Protein AF-0000000070938896 (afdb_homodimer)

Secondary structure (DSSP, 8-state):
-B-TT--HHHHHHHHHHHHTT------SSPSS---TT-GGGTSPPBPPPGGGTTSHHHHHHHHHHHHHHHHTTBSEEEGGGGT--BSEEEEEE-HHHHHHS-HHHHHHHT---EEEEEEEEEEEEEEEEEEEEEEEEETTEEEEEEEEEEEEEEEEEEE-TTS-EEEEEEESHHHHHHHHHHHHHTT--GGGTS-GGG-EETTHHHHTT--------/-B-TT--HHHHHHHHHHHHTT------SSPSS---TT-GGGTSPPBPPPGGGTTSHHHHHHHHHHHHHHHHTTBSEEEGGGGT--BSEEEEEE-HHHHHHS-HHHHHHTT---EEEEEEEEEEEEEEEEEEEEEEEEETTEEEEEEEEEEEEEEEEEEE-TTS-EEEEEEESHHHHHHHHHHHHHTT--GGGTS-GGG-EETTHHHHTT--------

Nearest PDB structures (foldseek):
  3g5k-assembly1_A  TM=9.882E-01  e=1.006E-25  Homo sapiens
  4je7-assembly1_A  TM=9.834E-01  e=6.218E-24  Arabidopsis thaliana
  1zxz-assembly1_B  TM=9.820E-01  e=1.041E-23  Arabidopsis thaliana
  6iky-assembly1_A  TM=9.551E-01  e=2.233E-16  Xanthomonas oryzae pv. oryzae KACC 10331
  6il2-assembly1_A  TM=9.486E-01  e=4.253E-16  Xanthomonas oryzae pv. oryzae KACC 10331

pLDDT: mean 86.43, std 19.58, range [21.12, 98.94]

Structure (mmCIF, N/CA/C/O backbone):
data_AF-0000000070938896-model_v1
#
loop_
_entity.id
_entity.type
_entity.pdbx_description
1 polymer 'Peptide deformylase'
#
loop_
_atom_site.group_PDB
_atom_site.id
_atom_site.type_symbol
_atom_site.label_atom_id
_atom_site.label_alt_id
_atom_site.label_comp_id
_atom_site.label_asym_id
_atom_site.label_entity_id
_atom_site.label_seq_id
_atom_site.pdbx_PDB_ins_code
_atom_site.Cartn_x
_atom_site.Cartn_y
_atom_site.Cartn_z
_atom_site.occupancy
_atom_site.B_iso_or_equiv
_atom_site.auth_seq_id
_atom_site.auth_comp_id
_atom_site.auth_asym_id
_atom_site.auth_atom_id
_atom_site.pdbx_PDB_model_num
ATOM 1 N N . MET A 1 1 ? 5.031 -12.148 -8.203 1 71.38 1 MET A N 1
ATOM 2 C CA . MET A 1 1 ? 6.168 -11.336 -7.773 1 71.38 1 MET A CA 1
ATOM 3 C C . MET A 1 1 ? 6.836 -10.664 -8.969 1 71.38 1 MET A C 1
ATOM 5 O O . MET A 1 1 ? 6.941 -11.258 -10.047 1 71.38 1 MET A O 1
ATOM 9 N N . ALA A 1 2 ? 6.949 -9.398 -9.039 1 54.38 2 ALA A N 1
ATOM 10 C CA . ALA A 1 2 ? 7.574 -8.664 -10.133 1 54.38 2 ALA A CA 1
ATOM 11 C C . ALA A 1 2 ? 8.93 -8.102 -9.719 1 54.38 2 ALA A C 1
ATOM 13 O O . ALA A 1 2 ? 9.141 -7.789 -8.547 1 54.38 2 ALA A O 1
ATOM 14 N N . LEU A 1 3 ? 9.906 -8.344 -10.727 1 52.53 3 LEU A N 1
ATOM 15 C CA . LEU A 1 3 ? 11.156 -7.625 -10.508 1 52.53 3 LEU A CA 1
ATOM 16 C C . LEU A 1 3 ? 10.93 -6.121 -10.508 1 52.53 3 LEU A C 1
ATOM 18 O O . LEU A 1 3 ? 10.016 -5.629 -11.18 1 52.53 3 LEU A O 1
ATOM 22 N N . LYS A 1 4 ? 11.336 -5.441 -9.625 1 47.62 4 LYS A N 1
ATOM 23 C CA . LYS A 1 4 ? 11.125 -4.012 -9.43 1 47.62 4 LYS A CA 1
ATOM 24 C C . LYS A 1 4 ? 10.906 -3.299 -10.766 1 47.62 4 LYS A C 1
ATOM 26 O O . LYS A 1 4 ? 10.078 -2.389 -10.859 1 47.62 4 LYS A O 1
ATOM 31 N N . GLU A 1 5 ? 11.68 -3.58 -11.773 1 42.41 5 GLU A N 1
ATOM 32 C CA . GLU A 1 5 ? 11.836 -2.646 -12.883 1 42.41 5 GLU A CA 1
ATOM 33 C C . GLU A 1 5 ? 10.766 -2.877 -13.953 1 42.41 5 GLU A C 1
ATOM 35 O O . GLU A 1 5 ? 10.844 -2.322 -15.047 1 42.41 5 GLU A O 1
ATOM 40 N N . SER A 1 6 ? 9.906 -3.729 -13.789 1 39.09 6 SER A N 1
ATOM 41 C CA . SER A 1 6 ? 9.086 -3.828 -14.992 1 39.09 6 SER A CA 1
ATOM 42 C C . SER A 1 6 ? 8.297 -2.547 -15.227 1 39.09 6 SER A C 1
ATOM 44 O O . SER A 1 6 ? 7.293 -2.297 -14.547 1 39.09 6 SER A O 1
ATOM 46 N N . VAL A 1 7 ? 8.859 -1.56 -15.57 1 37.19 7 VAL A N 1
ATOM 47 C CA . VAL A 1 7 ? 8.703 -0.139 -15.859 1 37.19 7 VAL A CA 1
ATOM 48 C C . VAL A 1 7 ? 7.656 0.046 -16.953 1 37.19 7 VAL A C 1
ATOM 50 O O . VAL A 1 7 ? 7.516 1.139 -17.516 1 37.19 7 VAL A O 1
ATOM 53 N N . SER A 1 8 ? 7 -0.992 -17.422 1 39.22 8 SER A N 1
ATOM 54 C CA . SER A 1 8 ? 6.473 -0.551 -18.703 1 39.22 8 SER A CA 1
ATOM 55 C C . SER A 1 8 ? 5.543 0.645 -18.547 1 39.22 8 SER A C 1
ATOM 57 O O . SER A 1 8 ? 5.719 1.67 -19.203 1 39.22 8 SER A O 1
ATOM 59 N N . ILE A 1 9 ? 4.5 0.395 -17.906 1 42.78 9 ILE A N 1
ATOM 60 C CA . ILE A 1 9 ? 3.559 1.51 -17.938 1 42.78 9 ILE A CA 1
ATOM 61 C C . ILE A 1 9 ? 4.148 2.697 -17.172 1 42.78 9 ILE A C 1
ATOM 63 O O . ILE A 1 9 ? 4.051 3.84 -17.625 1 42.78 9 ILE A O 1
ATOM 67 N N . TYR A 1 10 ? 4.871 2.391 -16.172 1 44.09 10 TYR A N 1
ATOM 68 C CA . TYR A 1 10 ? 5.5 3.486 -15.445 1 44.09 10 TYR A CA 1
ATOM 69 C C . TYR A 1 10 ? 6.75 3.971 -16.172 1 44.09 10 TYR A C 1
ATOM 71 O O . TYR A 1 10 ? 7.125 5.141 -16.062 1 44.09 10 TYR A O 1
ATOM 79 N N . SER A 1 11 ? 7.203 2.994 -16.906 1 45.84 11 SER A N 1
ATOM 80 C CA . SER A 1 11 ? 8.383 3.375 -17.672 1 45.84 11 SER A CA 1
ATOM 81 C C . SER A 1 11 ? 8.07 4.512 -18.641 1 45.84 11 SER A C 1
ATOM 83 O O . SER A 1 11 ? 8.852 5.453 -18.781 1 45.84 11 SER A O 1
ATOM 85 N N . ARG A 1 12 ? 6.945 4.23 -19.328 1 44.25 12 ARG A N 1
ATOM 86 C CA . ARG A 1 12 ? 6.625 5.324 -20.25 1 44.25 12 ARG A CA 1
ATOM 87 C C . ARG A 1 12 ? 6.336 6.609 -19.484 1 44.25 12 ARG A C 1
ATOM 89 O O . ARG A 1 12 ? 6.762 7.691 -19.891 1 44.25 12 ARG A O 1
ATOM 96 N N . LEU A 1 13 ? 5.625 6.422 -18.469 1 46.16 13 LEU A N 1
ATOM 97 C CA . LEU A 1 13 ? 5.355 7.602 -17.656 1 46.16 13 LEU A CA 1
ATOM 98 C C . LEU A 1 13 ? 6.641 8.133 -17.031 1 46.16 13 LEU A C 1
ATOM 100 O O . LEU A 1 13 ? 6.875 9.344 -17.016 1 46.16 13 LEU A O 1
ATOM 104 N N . ILE A 1 14 ? 7.422 7.168 -16.641 1 50.81 14 ILE A N 1
ATOM 105 C CA . ILE A 1 14 ? 8.711 7.574 -16.094 1 50.81 14 ILE A CA 1
ATOM 106 C C . ILE A 1 14 ? 9.578 8.172 -17.203 1 50.81 14 ILE A C 1
ATOM 108 O O . ILE A 1 14 ? 10.234 9.195 -16.984 1 50.81 14 ILE A O 1
ATOM 112 N N . THR A 1 15 ? 9.578 7.422 -18.297 1 49.09 15 THR A N 1
ATOM 113 C CA . THR A 1 15 ? 10.328 7.992 -19.422 1 49.09 15 THR A CA 1
ATOM 114 C C . THR A 1 15 ? 9.797 9.375 -19.781 1 49.09 15 THR A C 1
ATOM 116 O O . THR A 1 15 ? 10.578 10.297 -20.047 1 49.09 15 THR A O 1
ATOM 119 N N . LYS A 1 16 ? 8.492 9.367 -19.797 1 46.91 16 LYS A N 1
ATOM 120 C CA . LYS A 1 16 ? 7.914 10.68 -20.078 1 46.91 16 LYS A CA 1
ATOM 121 C C . LYS A 1 16 ? 8.281 11.688 -18.984 1 46.91 16 LYS A C 1
ATOM 123 O O . LYS A 1 16 ? 8.594 12.844 -19.281 1 46.91 16 LYS A O 1
ATOM 128 N N . ILE A 1 17 ? 8.227 11.156 -17.859 1 48.34 17 ILE A N 1
ATOM 129 C CA . ILE A 1 17 ? 8.594 12.047 -16.75 1 48.34 17 ILE A CA 1
ATOM 130 C C . ILE A 1 17 ? 10.078 12.375 -16.828 1 48.34 17 ILE A C 1
ATOM 132 O O . ILE A 1 17 ? 10.469 13.531 -16.641 1 48.34 17 ILE A O 1
ATOM 136 N N . LYS A 1 18 ? 10.844 11.32 -17.078 1 50.78 18 LYS A N 1
ATOM 137 C CA . LYS A 1 18 ? 12.273 11.57 -17.234 1 50.78 18 LYS A CA 1
ATOM 138 C C . LYS A 1 18 ? 12.539 12.531 -18.391 1 50.78 18 LYS A C 1
ATOM 140 O O . LYS A 1 18 ? 13.461 13.344 -18.344 1 50.78 18 LYS A O 1
ATOM 145 N N . SER A 1 19 ? 11.844 12.188 -19.422 1 46.44 19 SER A N 1
ATOM 146 C CA . SER A 1 19 ? 12.055 13.039 -20.594 1 46.44 19 SER A CA 1
ATOM 147 C C . SER A 1 19 ? 11.672 14.484 -20.297 1 46.44 19 SER A C 1
ATOM 149 O O . SER A 1 19 ? 12.055 15.398 -21.031 1 46.44 19 SER A O 1
ATOM 151 N N . PHE A 1 20 ? 10.656 14.445 -19.469 1 43.16 20 PHE A N 1
ATOM 152 C CA . PHE A 1 20 ? 10.352 15.859 -19.25 1 43.16 20 PHE A CA 1
ATOM 153 C C . PHE A 1 20 ? 11.516 16.547 -18.547 1 43.16 20 PHE A C 1
ATOM 155 O O . PHE A 1 20 ? 11.477 17.766 -18.312 1 43.16 20 PHE A O 1
ATOM 162 N N . GLY A 1 21 ? 12.727 16.062 -18.828 1 42.47 21 GLY A N 1
ATOM 163 C CA . GLY A 1 21 ? 13.93 16.812 -18.469 1 42.47 21 GLY A CA 1
ATOM 164 C C . GLY A 1 21 ? 13.867 17.406 -17.078 1 42.47 21 GLY A C 1
ATOM 165 O O . GLY A 1 21 ? 14.445 18.469 -16.828 1 42.47 21 GLY A O 1
ATOM 166 N N . ALA A 1 22 ? 12.945 17.094 -16.281 1 44.81 22 ALA A N 1
ATOM 167 C CA . ALA A 1 22 ? 12.883 17.969 -15.117 1 44.81 22 ALA A CA 1
ATOM 168 C C . ALA A 1 22 ? 14.195 17.938 -14.336 1 44.81 22 ALA A C 1
ATOM 170 O O . ALA A 1 22 ? 14.516 16.938 -13.695 1 44.81 22 ALA A O 1
ATOM 171 N N . THR A 1 23 ? 15.234 18.344 -14.781 1 48.41 23 THR A N 1
ATOM 172 C CA . THR A 1 23 ? 16.5 18.75 -14.18 1 48.41 23 THR A CA 1
ATOM 173 C C . THR A 1 23 ? 16.266 19.406 -12.82 1 48.41 23 THR A C 1
ATOM 175 O O . THR A 1 23 ? 17.203 19.906 -12.195 1 48.41 23 THR A O 1
ATOM 178 N N . SER A 1 24 ? 15.062 19.719 -12.352 1 57.12 24 SER A N 1
ATOM 179 C CA . SER A 1 24 ? 15.039 20.594 -11.188 1 57.12 24 SER A CA 1
ATOM 180 C C . SER A 1 24 ? 15.031 19.797 -9.891 1 57.12 24 SER A C 1
ATOM 182 O O . SER A 1 24 ? 14.531 18.672 -9.852 1 57.12 24 SER A O 1
ATOM 184 N N . ASN A 1 25 ? 16.094 19.781 -9.148 1 67.88 25 ASN A N 1
ATOM 185 C CA . ASN A 1 25 ? 16.203 19.359 -7.754 1 67.88 25 ASN A CA 1
ATOM 186 C C . ASN A 1 25 ? 15.336 20.234 -6.844 1 67.88 25 ASN A C 1
ATOM 188 O O . ASN A 1 25 ? 15.828 21.203 -6.258 1 67.88 25 ASN A O 1
ATOM 192 N N . PRO A 1 26 ? 13.992 19.859 -6.84 1 78.81 26 PRO A N 1
ATOM 193 C CA . PRO A 1 26 ? 13.164 20.734 -6.012 1 78.81 26 PRO A CA 1
ATOM 194 C C . PRO A 1 26 ? 13.625 20.781 -4.555 1 78.81 26 PRO A C 1
ATOM 196 O O . PRO A 1 26 ? 14.195 19.812 -4.051 1 78.81 26 PRO A O 1
ATOM 199 N N . VAL A 1 27 ? 13.469 22 -4.059 1 88.69 27 VAL A N 1
ATOM 200 C CA . VAL A 1 27 ? 13.766 22.219 -2.645 1 88.69 27 VAL A CA 1
ATOM 201 C C . VAL A 1 27 ? 12.469 22.422 -1.87 1 88.69 27 VAL A C 1
ATOM 203 O O . VAL A 1 27 ? 11.57 23.141 -2.326 1 88.69 27 VAL A O 1
ATOM 206 N N . PRO A 1 28 ? 12.336 21.797 -0.75 1 93.44 28 PRO A N 1
ATOM 207 C CA . PRO A 1 28 ? 11.125 22 0.05 1 93.44 28 PRO A CA 1
ATOM 208 C C . PRO A 1 28 ? 10.969 23.438 0.531 1 93.44 28 PRO A C 1
ATOM 210 O O . PRO A 1 28 ? 11.961 24.172 0.64 1 93.44 28 PRO A O 1
ATOM 213 N N . PRO A 1 29 ? 9.766 23.922 0.835 1 97 29 PRO A N 1
ATOM 214 C CA . PRO A 1 29 ? 8.516 23.156 0.788 1 97 29 PRO A CA 1
ATOM 215 C C . PRO A 1 29 ? 8.055 22.875 -0.639 1 97 29 PRO A C 1
ATOM 217 O O . PRO A 1 29 ? 8.023 23.781 -1.474 1 97 29 PRO A O 1
ATOM 220 N N . TYR A 1 30 ? 7.676 21.656 -0.837 1 94.62 30 TYR A N 1
ATOM 221 C CA . TYR A 1 30 ? 7.215 21.234 -2.158 1 94.62 30 TYR A CA 1
ATOM 222 C C . TYR A 1 30 ? 5.77 21.656 -2.389 1 94.62 30 TYR A C 1
ATOM 224 O O . TYR A 1 30 ? 4.965 21.672 -1.452 1 94.62 30 TYR A O 1
ATOM 232 N N . GLU A 1 31 ? 5.422 21.875 -3.641 1 93.19 31 GLU A N 1
ATOM 233 C CA . GLU A 1 31 ? 4.039 22.172 -4.004 1 93.19 31 GLU A CA 1
ATOM 234 C C . GLU A 1 31 ? 3.277 20.906 -4.363 1 93.19 31 GLU A C 1
ATOM 236 O O . GLU A 1 31 ? 2.268 20.953 -5.066 1 93.19 31 GLU A O 1
ATOM 241 N N . PHE A 1 32 ? 3.867 19.781 -4.016 1 89.88 32 PHE A N 1
ATOM 242 C CA . PHE A 1 32 ? 3.273 18.469 -4.188 1 89.88 32 PHE A CA 1
ATOM 243 C C . PHE A 1 32 ? 3.447 17.625 -2.928 1 89.88 32 PHE A C 1
ATOM 245 O O . PHE A 1 32 ? 4.207 18 -2.029 1 89.88 32 PHE A O 1
ATOM 252 N N . MET A 1 33 ? 2.734 16.516 -2.873 1 93.38 33 MET A N 1
ATOM 253 C CA . MET A 1 33 ? 2.826 15.602 -1.731 1 93.38 33 MET A CA 1
ATOM 254 C C . MET A 1 33 ? 3.941 14.578 -1.937 1 93.38 33 MET A C 1
ATOM 256 O O . MET A 1 33 ? 3.996 13.914 -2.973 1 93.38 33 MET A O 1
ATOM 260 N N . CYS A 1 34 ? 4.824 14.531 -0.958 1 95.19 34 CYS A N 1
ATOM 261 C CA . CYS A 1 34 ? 5.777 13.43 -0.967 1 95.19 34 CYS A CA 1
ATOM 262 C C . CYS A 1 34 ? 5.059 12.086 -0.929 1 95.19 34 CYS A C 1
ATOM 264 O O . CYS A 1 34 ? 4 11.961 -0.311 1 95.19 34 CYS A O 1
ATOM 266 N N . GLN A 1 35 ? 5.641 11.141 -1.584 1 94.75 35 GLN A N 1
ATOM 267 C CA . GLN A 1 35 ? 5.07 9.797 -1.611 1 94.75 35 GLN A CA 1
ATOM 268 C C . GLN A 1 35 ? 5.855 8.844 -0.712 1 94.75 35 GLN A C 1
ATOM 270 O O . GLN A 1 35 ? 7.051 9.039 -0.489 1 94.75 35 GLN A O 1
ATOM 275 N N . VAL A 1 36 ? 5.141 7.832 -0.188 1 97.56 36 VAL A N 1
ATOM 276 C CA . VAL A 1 36 ? 5.766 6.848 0.688 1 97.56 36 VAL A CA 1
ATOM 277 C C . VAL A 1 36 ? 7.027 6.293 0.028 1 97.56 36 VAL A C 1
ATOM 279 O O . VAL A 1 36 ? 7.027 6 -1.171 1 97.56 36 VAL A O 1
ATOM 282 N N . GLY A 1 37 ? 8.031 6.109 0.738 1 97.06 37 GLY A N 1
ATOM 283 C CA . GLY A 1 37 ? 9.383 5.863 0.248 1 97.06 37 GLY A CA 1
ATOM 284 C C . GLY A 1 37 ? 10.336 7.012 0.507 1 97.06 37 GLY A C 1
ATOM 285 O O . GLY A 1 37 ? 11.531 6.801 0.729 1 97.06 37 GLY A O 1
ATOM 286 N N . ASP A 1 38 ? 9.789 8.258 0.382 1 95.88 38 ASP A N 1
ATOM 287 C CA . ASP A 1 38 ? 10.578 9.422 0.77 1 95.88 38 ASP A CA 1
ATOM 288 C C . ASP A 1 38 ? 10.945 9.367 2.252 1 95.88 38 ASP A C 1
ATOM 290 O O . ASP A 1 38 ? 10.062 9.289 3.111 1 95.88 38 ASP A O 1
ATOM 294 N N . PRO A 1 39 ? 12.195 9.438 2.572 1 97.19 39 PRO A N 1
ATOM 295 C CA . PRO A 1 39 ? 12.625 9.281 3.965 1 97.19 39 PRO A CA 1
ATOM 296 C C . PRO A 1 39 ? 12.008 10.328 4.891 1 97.19 39 PRO A C 1
ATOM 298 O O . PRO A 1 39 ? 11.844 10.078 6.09 1 97.19 39 PRO A O 1
ATOM 301 N N . VAL A 1 40 ? 11.609 11.461 4.332 1 97.81 40 VAL A N 1
ATOM 302 C CA . VAL A 1 40 ? 11.055 12.547 5.141 1 97.81 40 VAL A CA 1
ATOM 303 C C . VAL A 1 40 ? 9.758 12.086 5.801 1 97.81 40 VAL A C 1
ATOM 305 O O . VAL A 1 40 ? 9.359 12.617 6.84 1 97.81 40 VAL A O 1
ATOM 308 N N . LEU A 1 41 ? 9.094 11.086 5.234 1 98.38 41 LEU A N 1
ATOM 309 C CA . LEU A 1 41 ? 7.816 10.602 5.746 1 98.38 41 LEU A CA 1
ATOM 310 C C . LEU A 1 41 ? 8.031 9.586 6.863 1 98.38 41 LEU A C 1
ATOM 312 O O . LEU A 1 41 ? 7.07 9.141 7.5 1 98.38 41 LEU A O 1
ATOM 316 N N . ARG A 1 42 ? 9.273 9.234 7.168 1 98.62 42 ARG A N 1
ATOM 317 C CA . ARG A 1 42 ? 9.531 8.18 8.148 1 98.62 42 ARG A CA 1
ATOM 318 C C . ARG A 1 42 ? 10.344 8.719 9.32 1 98.62 42 ARG A C 1
ATOM 320 O O . ARG A 1 42 ? 10.656 7.973 10.258 1 98.62 42 ARG A O 1
ATOM 327 N N . VAL A 1 43 ? 10.656 9.953 9.32 1 97.88 43 VAL A N 1
ATOM 328 C CA . VAL A 1 43 ? 11.422 10.547 10.414 1 97.88 43 VAL A CA 1
ATOM 329 C C . VAL A 1 43 ? 10.492 11.336 11.328 1 97.88 43 VAL A C 1
ATOM 331 O O . VAL A 1 43 ? 9.547 11.984 10.859 1 97.88 43 VAL A O 1
ATOM 334 N N . ARG A 1 44 ? 10.789 11.266 12.609 1 98.62 44 ARG A N 1
ATOM 335 C CA . ARG A 1 44 ? 10.07 12.148 13.531 1 98.62 44 ARG A CA 1
ATOM 336 C C . ARG A 1 44 ? 10.383 13.609 13.234 1 98.62 44 ARG A C 1
ATOM 338 O O . ARG A 1 44 ? 11.547 14.016 13.203 1 98.62 44 ARG A O 1
ATOM 345 N N . ALA A 1 45 ? 9.391 14.391 12.992 1 98.81 45 ALA A N 1
ATOM 346 C CA . ALA A 1 45 ? 9.562 15.805 12.672 1 98.81 45 ALA A CA 1
ATOM 347 C C . ALA A 1 45 ? 10.117 16.578 13.859 1 98.81 45 ALA A C 1
ATOM 349 O O . ALA A 1 45 ? 9.852 16.234 15.016 1 98.81 45 ALA A O 1
ATOM 350 N N . GLU A 1 46 ? 10.812 17.562 13.609 1 98.75 46 GLU A N 1
ATOM 351 C CA . GLU A 1 46 ? 11.477 18.375 14.633 1 98.75 46 GLU A CA 1
ATOM 352 C C . GLU A 1 46 ? 10.57 19.5 15.109 1 98.75 46 GLU A C 1
ATOM 354 O O . GLU A 1 46 ? 9.883 20.141 14.312 1 98.75 46 GLU A O 1
ATOM 359 N N . PRO A 1 47 ? 10.688 19.797 16.406 1 98.81 47 PRO A N 1
ATOM 360 C CA . PRO A 1 47 ? 9.922 20.938 16.891 1 98.81 47 PRO A CA 1
ATOM 361 C C . PRO A 1 47 ? 10.375 22.25 16.25 1 98.81 47 PRO A C 1
ATOM 363 O O . PRO A 1 47 ? 11.547 22.406 15.914 1 98.81 47 PRO A O 1
ATOM 366 N N . VAL A 1 48 ? 9.414 23.109 16.109 1 98.88 48 VAL A N 1
ATOM 367 C CA . VAL A 1 48 ? 9.703 24.469 15.633 1 98.88 48 VAL A CA 1
ATOM 368 C C . VAL A 1 48 ? 10.039 25.359 16.812 1 98.88 48 VAL A C 1
ATOM 370 O O . VAL A 1 48 ? 9.367 25.312 17.844 1 98.88 48 VAL A O 1
ATOM 373 N N . ASP A 1 49 ? 11.078 26.125 16.719 1 98.44 49 ASP A N 1
ATOM 374 C CA . ASP A 1 49 ? 11.352 27.172 17.703 1 98.44 49 ASP A CA 1
ATOM 375 C C . ASP A 1 49 ? 10.211 28.188 17.766 1 98.44 49 ASP A C 1
ATOM 377 O O . ASP A 1 49 ? 9.93 28.859 16.766 1 98.44 49 ASP A O 1
ATOM 381 N N . PRO A 1 50 ? 9.609 28.328 18.875 1 97.88 50 PRO A N 1
ATOM 382 C CA . PRO A 1 50 ? 8.461 29.234 18.969 1 97.88 50 PRO A CA 1
ATOM 383 C C . PRO A 1 50 ? 8.789 30.656 18.5 1 97.88 50 PRO A C 1
ATOM 385 O O . PRO A 1 50 ? 7.922 31.344 17.969 1 97.88 50 PRO A O 1
ATOM 388 N N . GLN A 1 51 ? 10.023 31.094 18.641 1 97.31 51 GLN A N 1
ATOM 389 C CA . GLN A 1 51 ? 10.43 32.438 18.25 1 97.31 51 GLN A CA 1
ATOM 390 C C . GLN A 1 51 ? 10.469 32.594 16.734 1 97.31 51 GLN A C 1
ATOM 392 O O . GLN A 1 51 ? 10.484 33.719 16.219 1 97.31 51 GLN A O 1
ATOM 397 N N . LYS A 1 52 ? 10.398 31.438 16.047 1 97.88 52 LYS A N 1
ATOM 398 C CA . LYS A 1 52 ? 10.547 31.469 14.594 1 97.88 52 LYS A CA 1
ATOM 399 C C . LYS A 1 52 ? 9.211 31.234 13.898 1 97.88 52 LYS A C 1
ATOM 401 O O . LYS A 1 52 ? 9.125 31.266 12.672 1 97.88 52 LYS A O 1
ATOM 406 N N . ILE A 1 53 ? 8.211 31.109 14.578 1 98.06 53 ILE A N 1
ATOM 407 C CA . ILE A 1 53 ? 6.918 30.719 14.031 1 98.06 53 ILE A CA 1
ATOM 408 C C . ILE A 1 53 ? 6.422 31.781 13.055 1 98.06 53 ILE A C 1
ATOM 410 O O . ILE A 1 53 ? 5.84 31.453 12.016 1 98.06 53 ILE A O 1
ATOM 414 N N . THR A 1 54 ? 6.723 33.094 13.359 1 97.25 54 THR A N 1
ATOM 415 C CA . THR A 1 54 ? 6.23 34.156 12.508 1 97.25 54 THR A CA 1
ATOM 416 C C . THR A 1 54 ? 7.285 34.562 11.484 1 97.25 54 THR A C 1
ATOM 418 O O . THR A 1 54 ? 7.137 35.594 10.805 1 97.25 54 THR A O 1
ATOM 421 N N . SER A 1 55 ? 8.383 33.812 11.438 1 97.88 55 SER A N 1
ATOM 422 C CA . SER A 1 55 ? 9.414 34.094 10.445 1 97.88 55 SER A CA 1
ATOM 423 C C . SER A 1 55 ? 8.898 33.844 9.031 1 97.88 55 SER A C 1
ATOM 425 O O . SER A 1 55 ? 7.949 33.062 8.836 1 97.88 55 SER A O 1
ATOM 427 N N . PRO A 1 56 ? 9.508 34.438 8.016 1 98 56 PRO A N 1
ATOM 428 C CA . PRO A 1 56 ? 9.133 34.219 6.625 1 98 56 PRO A CA 1
ATOM 429 C C . PRO A 1 56 ? 9.25 32.75 6.223 1 98 56 PRO A C 1
ATOM 431 O O . PRO A 1 56 ? 8.438 32.25 5.43 1 98 56 PRO A O 1
ATOM 434 N N . GLU A 1 57 ? 10.18 32.062 6.738 1 97.62 57 GLU A N 1
ATOM 435 C CA . GLU A 1 57 ? 10.414 30.672 6.406 1 97.62 57 GLU A CA 1
ATOM 436 C C . GLU A 1 57 ? 9.242 29.797 6.848 1 97.62 57 GLU A C 1
ATOM 438 O O . GLU A 1 57 ? 8.719 29.016 6.059 1 97.62 57 GLU A O 1
ATOM 443 N N . ILE A 1 58 ? 8.867 29.922 8.055 1 98.5 58 ILE A N 1
ATOM 444 C CA . ILE A 1 58 ? 7.781 29.109 8.586 1 98.5 58 ILE A CA 1
ATOM 445 C C . ILE A 1 58 ? 6.461 29.516 7.938 1 98.5 58 ILE A C 1
ATOM 447 O O . ILE A 1 58 ? 5.629 28.672 7.621 1 98.5 58 ILE A O 1
ATOM 451 N N . ARG A 1 59 ? 6.266 30.812 7.707 1 98.25 59 ARG A N 1
ATOM 452 C CA . ARG A 1 59 ? 5.066 31.297 7.035 1 98.25 59 ARG A CA 1
ATOM 453 C C . ARG A 1 59 ? 4.949 30.719 5.633 1 98.25 59 ARG A C 1
ATOM 455 O O . ARG A 1 59 ? 3.852 30.375 5.18 1 98.25 59 ARG A O 1
ATOM 462 N N . LYS A 1 60 ? 6.078 30.578 5.016 1 98.5 60 LYS A N 1
ATOM 463 C CA . LYS A 1 60 ? 6.094 29.969 3.688 1 98.5 60 LYS A CA 1
ATOM 464 C C . LYS A 1 60 ? 5.68 28.5 3.748 1 98.5 60 LYS A C 1
ATOM 466 O O . LYS A 1 60 ? 4.922 28.031 2.9 1 98.5 60 LYS A O 1
ATOM 471 N N . VAL A 1 61 ? 6.176 27.797 4.695 1 98.69 61 VAL A N 1
ATOM 472 C CA . VAL A 1 61 ? 5.82 26.391 4.887 1 98.69 61 VAL A CA 1
ATOM 473 C C . VAL A 1 61 ? 4.312 26.266 5.094 1 98.69 61 VAL A C 1
ATOM 475 O O . VAL A 1 61 ? 3.648 25.484 4.41 1 98.69 61 VAL A O 1
ATOM 478 N N . ILE A 1 62 ? 3.775 27.062 5.969 1 98.75 62 ILE A N 1
ATOM 479 C CA . ILE A 1 62 ? 2.359 27.016 6.312 1 98.75 62 ILE A CA 1
ATOM 480 C C . ILE A 1 62 ? 1.517 27.359 5.086 1 98.75 62 ILE A C 1
ATOM 482 O O . ILE A 1 62 ? 0.523 26.688 4.801 1 98.75 62 ILE A O 1
ATOM 486 N N . HIS A 1 63 ? 1.952 28.375 4.414 1 98.56 63 HIS A N 1
ATOM 487 C CA . HIS A 1 63 ? 1.247 28.812 3.211 1 98.56 63 HIS A CA 1
ATOM 488 C C . HIS A 1 63 ? 1.229 27.703 2.164 1 98.56 63 HIS A C 1
ATOM 490 O O . HIS A 1 63 ? 0.177 27.391 1.596 1 98.56 63 HIS A O 1
ATOM 496 N N . THR A 1 64 ? 2.33 27.094 1.902 1 98.19 64 THR A N 1
ATOM 497 C CA . THR A 1 64 ? 2.445 26.016 0.92 1 98.19 64 THR A CA 1
ATOM 498 C C . THR A 1 64 ? 1.607 24.812 1.335 1 98.19 64 THR A C 1
ATOM 500 O O . THR A 1 64 ? 0.928 24.203 0.504 1 98.19 64 THR A O 1
ATOM 503 N N . MET A 1 65 ? 1.613 24.5 2.605 1 98.44 65 MET A N 1
ATOM 504 C CA . MET A 1 65 ? 0.789 23.422 3.127 1 98.44 65 MET A CA 1
ATOM 505 C C . MET A 1 65 ? -0.686 23.656 2.822 1 98.44 65 MET A C 1
ATOM 507 O O . MET A 1 65 ? -1.385 22.75 2.361 1 98.44 65 MET A O 1
ATOM 511 N N . ARG A 1 66 ? -1.075 24.844 3.117 1 97.69 66 ARG A N 1
ATOM 512 C CA . ARG A 1 66 ? -2.471 25.203 2.877 1 97.69 66 ARG A CA 1
ATOM 513 C C . ARG A 1 66 ? -2.836 25.016 1.408 1 97.69 66 ARG A C 1
ATOM 515 O O . ARG A 1 66 ? -3.879 24.453 1.089 1 97.69 66 ARG A O 1
ATOM 522 N N . GLN A 1 67 ? -1.979 25.484 0.524 1 96.56 67 GLN A N 1
ATOM 523 C CA . GLN A 1 67 ? -2.211 25.391 -0.914 1 96.56 67 GLN A CA 1
ATOM 524 C C . GLN A 1 67 ? -2.27 23.922 -1.368 1 96.56 67 GLN A C 1
ATOM 526 O O . GLN A 1 67 ? -3.174 23.531 -2.109 1 96.56 67 GLN A O 1
ATOM 531 N N . VAL A 1 68 ? -1.362 23.141 -0.923 1 94.88 68 VAL A N 1
ATOM 532 C CA . VAL A 1 68 ? -1.284 21.75 -1.328 1 94.88 68 VAL A CA 1
ATOM 533 C C . VAL A 1 68 ? -2.48 20.984 -0.769 1 94.88 68 VAL A C 1
ATOM 535 O O . VAL A 1 68 ? -3.107 20.188 -1.479 1 94.88 68 VAL A O 1
ATOM 538 N N . MET A 1 69 ? -2.844 21.219 0.481 1 94.5 69 MET A N 1
ATOM 539 C CA . MET A 1 69 ? -3.971 20.531 1.118 1 94.5 69 MET A CA 1
ATOM 540 C C . MET A 1 69 ? -5.266 20.797 0.354 1 94.5 69 MET A C 1
ATOM 542 O O . MET A 1 69 ? -5.961 19.859 -0.033 1 94.5 69 MET A O 1
ATOM 546 N N . ARG A 1 70 ? -5.477 22.016 0.141 1 90.25 70 ARG A N 1
ATOM 547 C CA . ARG A 1 70 ? -6.719 22.391 -0.526 1 90.25 70 ARG A CA 1
ATOM 548 C C . ARG A 1 70 ? -6.699 21.984 -1.993 1 90.25 70 ARG A C 1
ATOM 550 O O . ARG A 1 70 ? -7.723 21.562 -2.539 1 90.25 70 ARG A O 1
ATOM 557 N N . GLY A 1 71 ? -5.512 22.078 -2.596 1 88.25 71 GLY A N 1
ATOM 558 C CA . GLY A 1 71 ? -5.379 21.703 -3.994 1 88.25 71 GLY A CA 1
ATOM 559 C C . GLY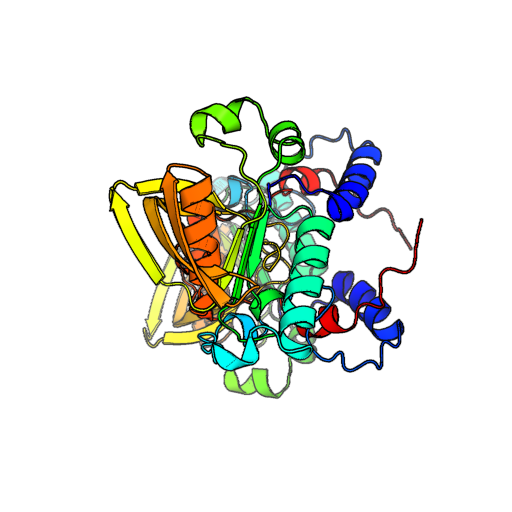 A 1 71 ? -5.586 20.219 -4.238 1 88.25 71 GLY A C 1
ATOM 560 O O . GLY A 1 71 ? -5.98 19.812 -5.336 1 88.25 71 GLY A O 1
ATOM 561 N N . THR A 1 72 ? -5.324 19.438 -3.289 1 85.88 72 THR A N 1
ATOM 562 C CA . THR A 1 72 ? -5.477 18 -3.41 1 85.88 72 THR A CA 1
ATOM 563 C C . THR A 1 72 ? -6.781 17.531 -2.762 1 85.88 72 THR A C 1
ATOM 565 O O . THR A 1 72 ? -7.027 16.328 -2.639 1 85.88 72 THR A O 1
ATOM 568 N N . TYR A 1 73 ? -7.527 18.453 -2.209 1 85.12 73 TYR A N 1
ATOM 569 C CA . TYR A 1 73 ? -8.805 18.203 -1.562 1 85.12 73 TYR A CA 1
ATOM 570 C C . TYR A 1 73 ? -8.633 17.312 -0.333 1 85.12 73 TYR A C 1
ATOM 572 O O . TYR A 1 73 ? -9.5 16.5 -0.019 1 85.12 73 TYR A O 1
ATOM 580 N N . SER A 1 74 ? -7.508 17.453 0.238 1 91.75 74 SER A N 1
ATOM 581 C CA . SER A 1 74 ? -7.242 16.75 1.494 1 91.75 74 SER A CA 1
ATOM 582 C C . SER A 1 74 ? -7.883 17.484 2.672 1 91.75 74 SER A C 1
ATOM 584 O O . SER A 1 74 ? -8.078 18.703 2.625 1 91.75 74 SER A O 1
ATOM 586 N N . VAL A 1 75 ? -8.164 16.734 3.723 1 94.31 75 VAL A N 1
ATOM 587 C CA . VAL A 1 75 ? -8.812 17.328 4.883 1 94.31 75 VAL A CA 1
ATOM 588 C C . VAL A 1 75 ? -7.785 17.578 5.984 1 94.31 75 VAL A C 1
ATOM 590 O O . VAL A 1 75 ? -8.109 18.141 7.027 1 94.31 75 VAL A O 1
ATOM 593 N N . GLY A 1 76 ? -6.57 17.141 5.789 1 97.12 76 GLY A N 1
ATOM 594 C CA . GLY A 1 76 ? -5.418 17.359 6.648 1 97.12 76 GLY A CA 1
ATOM 595 C C . GLY A 1 76 ? -4.094 17.203 5.926 1 97.12 76 GLY A C 1
ATOM 596 O O . GLY A 1 76 ? -4.031 16.594 4.859 1 97.12 76 GLY A O 1
ATOM 597 N N . ILE A 1 77 ? -3.094 17.766 6.488 1 98.31 77 ILE A N 1
ATOM 598 C CA . ILE A 1 77 ? -1.745 17.688 5.938 1 98.31 77 ILE A CA 1
ATOM 599 C C . ILE A 1 77 ? -0.722 17.953 7.035 1 98.31 77 ILE A C 1
ATOM 601 O O . ILE A 1 77 ? -1.015 18.672 8 1 98.31 77 ILE A O 1
ATOM 605 N N . SER A 1 78 ? 0.417 17.391 6.918 1 98.81 78 SER A N 1
ATOM 606 C CA . SER A 1 78 ? 1.55 17.672 7.789 1 98.81 78 SER A CA 1
ATOM 607 C C . SER A 1 78 ? 2.75 18.172 6.992 1 98.81 78 SER A C 1
ATOM 609 O O . SER A 1 78 ? 2.881 17.875 5.805 1 98.81 78 SER A O 1
ATOM 611 N N . ALA A 1 79 ? 3.604 18.875 7.645 1 98.88 79 ALA A N 1
ATOM 612 C CA . ALA A 1 79 ? 4.75 19.516 6.996 1 98.88 79 ALA A CA 1
ATOM 613 C C . ALA A 1 79 ? 5.645 18.469 6.328 1 98.88 79 ALA A C 1
ATOM 615 O O . ALA A 1 79 ? 6.168 18.703 5.234 1 98.88 79 ALA A O 1
ATOM 616 N N . PRO A 1 80 ? 5.828 17.297 6.906 1 98.81 80 PRO A N 1
ATOM 617 C CA . PRO A 1 80 ? 6.648 16.28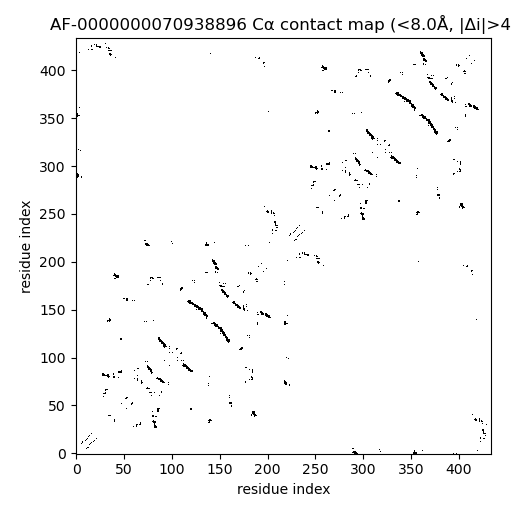1 6.219 1 98.81 80 PRO A CA 1
ATOM 618 C C . PRO A 1 80 ? 6.094 15.914 4.848 1 98.81 80 PRO A C 1
ATOM 620 O O . PRO A 1 80 ? 6.859 15.586 3.938 1 98.81 80 PRO A O 1
ATOM 623 N N . GLN A 1 81 ? 4.84 16.047 4.652 1 98.19 81 GLN A N 1
ATOM 624 C CA . GLN A 1 81 ? 4.227 15.641 3.393 1 98.19 81 GLN A CA 1
ATOM 625 C C . GLN A 1 81 ? 4.609 16.594 2.266 1 98.19 81 GLN A C 1
ATOM 627 O O . GLN A 1 81 ? 4.445 16.266 1.087 1 98.19 81 GLN A O 1
ATOM 632 N N . ILE A 1 82 ? 5.098 17.766 2.615 1 97.38 82 ILE A N 1
ATOM 633 C CA . ILE A 1 82 ? 5.594 18.656 1.576 1 97.38 82 ILE A CA 1
ATOM 634 C C . ILE A 1 82 ? 7.109 18.797 1.688 1 97.38 82 ILE A C 1
ATOM 636 O O . ILE A 1 82 ? 7.684 19.812 1.287 1 97.38 82 ILE A O 1
ATOM 640 N N . GLY A 1 83 ? 7.715 17.875 2.369 1 97.25 83 GLY A N 1
ATOM 641 C CA . GLY A 1 83 ? 9.164 17.766 2.352 1 97.25 83 GLY A CA 1
ATOM 642 C C . GLY A 1 83 ? 9.836 18.484 3.512 1 97.25 83 GLY A C 1
ATOM 643 O O . GLY A 1 83 ? 11.062 18.594 3.562 1 97.25 83 GLY A O 1
ATOM 644 N N . CYS A 1 84 ? 9.094 19.031 4.434 1 98.38 84 CYS A N 1
ATOM 645 C CA . CYS A 1 84 ? 9.641 19.766 5.574 1 98.38 84 CYS A CA 1
ATOM 646 C C . CYS A 1 84 ? 9.492 18.953 6.859 1 98.38 84 CYS A C 1
ATOM 648 O O . CYS A 1 84 ? 8.383 18.812 7.383 1 98.38 84 CYS A O 1
ATOM 650 N N . PRO A 1 85 ? 10.539 18.406 7.445 1 98.5 85 PRO A N 1
ATOM 651 C CA . PRO A 1 85 ? 10.438 17.625 8.672 1 98.5 85 PRO A CA 1
ATOM 652 C C . PRO A 1 85 ? 10.258 18.484 9.922 1 98.5 85 PRO A C 1
ATOM 654 O O . PRO A 1 85 ? 11.102 18.469 10.812 1 98.5 85 PRO A O 1
ATOM 657 N N . LEU A 1 86 ? 9.203 19.219 9.969 1 98.88 86 LEU A N 1
ATOM 658 C CA . LEU A 1 86 ? 8.844 20.125 11.047 1 98.88 86 LEU A CA 1
ATOM 659 C C . LEU A 1 86 ? 7.52 19.719 11.688 1 98.88 86 LEU A C 1
ATOM 661 O O . LEU A 1 86 ? 6.621 19.219 11 1 98.88 86 LEU A O 1
ATOM 665 N N . GLN A 1 87 ? 7.383 19.953 12.93 1 98.94 87 GLN A N 1
ATOM 666 C CA . GLN A 1 87 ? 6.168 19.625 13.664 1 98.94 87 GLN A CA 1
ATOM 667 C C . GLN A 1 87 ? 5.066 20.641 13.406 1 98.94 87 GLN A C 1
ATOM 669 O O . GLN A 1 87 ? 4.703 21.406 14.305 1 98.94 87 GLN A O 1
ATOM 674 N N . ILE A 1 88 ? 4.586 20.641 12.242 1 98.94 88 ILE A N 1
ATOM 675 C CA . ILE A 1 88 ? 3.48 21.5 11.82 1 98.94 88 ILE A CA 1
ATOM 676 C C . ILE A 1 88 ? 2.416 20.656 11.125 1 98.94 88 ILE A C 1
ATOM 678 O O . ILE A 1 88 ? 2.734 19.844 10.25 1 98.94 88 ILE A O 1
ATOM 682 N N . THR A 1 89 ? 1.185 20.781 11.539 1 98.88 89 THR A N 1
ATOM 683 C CA . THR A 1 89 ? 0.07 20.156 10.844 1 98.88 89 THR A CA 1
ATOM 684 C C . THR A 1 89 ? -1.113 21.109 10.734 1 98.88 89 THR A C 1
ATOM 686 O O . THR A 1 89 ? -1.187 22.094 11.469 1 98.88 89 THR A O 1
ATOM 689 N N . MET A 1 90 ? -1.971 20.844 9.82 1 98.5 90 MET A N 1
ATOM 690 C CA . MET A 1 90 ? -3.207 21.609 9.68 1 98.5 90 MET A CA 1
ATOM 691 C C . MET A 1 90 ? -4.324 20.75 9.117 1 98.5 90 MET A C 1
ATOM 693 O O . MET A 1 90 ? -4.059 19.703 8.516 1 98.5 90 MET A O 1
ATOM 697 N N . MET A 1 91 ? -5.504 21.125 9.375 1 97.75 91 MET A N 1
ATOM 698 C CA . MET A 1 91 ? -6.684 20.375 8.961 1 97.75 91 MET A CA 1
ATOM 699 C C . MET A 1 91 ? -7.883 21.297 8.766 1 97.75 91 MET A C 1
ATOM 701 O O . MET A 1 91 ? -7.957 22.359 9.375 1 97.75 91 MET A O 1
ATOM 705 N N . GLU A 1 92 ? -8.68 20.875 7.922 1 95.75 92 GLU A N 1
ATOM 706 C CA . GLU A 1 92 ? -9.906 21.609 7.594 1 95.75 92 GLU A CA 1
ATOM 707 C C . GLU A 1 92 ? -10.961 20.672 7.02 1 95.75 92 GLU A C 1
ATOM 709 O O . GLU A 1 92 ? -10.641 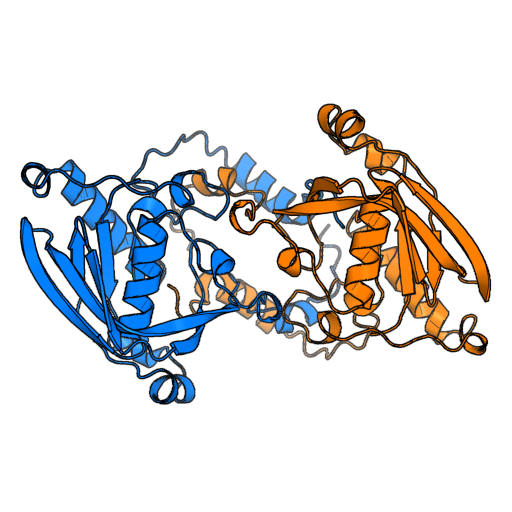19.734 6.285 1 95.75 92 GLU A O 1
ATOM 714 N N . PHE A 1 93 ? -12.117 20.766 7.469 1 91.31 93 PHE A N 1
ATOM 715 C CA . PHE A 1 93 ? -13.242 20.031 6.922 1 91.31 93 PHE A CA 1
ATOM 716 C C . PHE A 1 93 ? -14.422 20.953 6.645 1 91.31 93 PHE A C 1
ATOM 718 O O . PHE A 1 93 ? -15.266 21.172 7.516 1 91.31 93 PHE A O 1
ATOM 725 N N . SER A 1 94 ? -14.469 21.422 5.43 1 85.38 94 SER A N 1
ATOM 726 C CA . SER A 1 94 ? -15.438 22.453 5.07 1 85.38 94 SER A CA 1
ATOM 727 C C . SER A 1 94 ? -16.766 21.828 4.652 1 85.38 94 SER A C 1
ATOM 729 O O . SER A 1 94 ? -16.875 20.609 4.523 1 85.38 94 SER A O 1
ATOM 731 N N . ASN A 1 95 ? -17.719 22.703 4.477 1 79.69 95 ASN A N 1
ATOM 732 C CA . ASN A 1 95 ? -19.016 22.25 3.986 1 79.69 95 ASN A CA 1
ATOM 733 C C . ASN A 1 95 ? -18.906 21.656 2.582 1 79.69 95 ASN A C 1
ATOM 735 O O . ASN A 1 95 ? -19.641 20.734 2.227 1 79.69 95 ASN A O 1
ATOM 739 N N . SER A 1 96 ? -18 22.203 1.872 1 77.06 96 SER A N 1
ATOM 740 C CA . SER A 1 96 ? -17.766 21.656 0.541 1 77.06 96 SER A CA 1
ATOM 741 C C . SER A 1 96 ? -17.266 20.219 0.616 1 77.06 96 SER A C 1
ATOM 743 O O . SER A 1 96 ? -17.672 19.375 -0.185 1 77.06 96 SER A O 1
ATOM 745 N N . ASN A 1 97 ? -16.453 19.938 1.562 1 76.12 97 ASN A N 1
ATOM 746 C CA . ASN A 1 97 ? -15.977 18.578 1.785 1 76.12 97 ASN A CA 1
ATOM 747 C C . ASN A 1 97 ? -17.125 17.641 2.152 1 76.12 97 ASN A C 1
ATOM 749 O O . ASN A 1 97 ? -17.172 16.5 1.685 1 76.12 97 ASN A O 1
ATOM 753 N N . ILE A 1 98 ? -17.969 18.125 2.998 1 74.31 98 ILE A N 1
ATOM 754 C CA . ILE A 1 98 ? -19.109 17.344 3.465 1 74.31 98 ILE A CA 1
ATOM 755 C C . ILE A 1 98 ? -20.016 16.984 2.283 1 74.31 98 ILE A C 1
ATOM 757 O O . ILE A 1 98 ? -20.531 15.867 2.201 1 74.31 98 ILE A O 1
ATOM 761 N N . ARG A 1 99 ? -20.109 17.891 1.378 1 72.88 99 ARG A N 1
ATOM 762 C CA . ARG A 1 99 ? -20.969 17.688 0.222 1 72.88 99 ARG A CA 1
ATOM 763 C C . ARG A 1 99 ? -20.391 16.609 -0.695 1 72.88 99 ARG A C 1
ATOM 765 O O . ARG A 1 99 ? -21.141 15.945 -1.418 1 72.88 99 ARG A O 1
ATOM 772 N N . MET A 1 100 ? -19.094 16.453 -0.602 1 68.94 100 MET A N 1
ATOM 773 C CA . MET A 1 100 ? -18.422 15.469 -1.445 1 68.94 100 MET A CA 1
ATOM 774 C C . MET A 1 100 ? -18.484 14.078 -0.828 1 68.94 100 MET A C 1
ATOM 776 O O . MET A 1 100 ? -18.281 13.078 -1.517 1 68.94 100 MET A O 1
ATOM 780 N N . ALA A 1 101 ? -18.875 14.07 0.407 1 70.06 101 ALA A N 1
ATOM 781 C CA . ALA A 1 101 ? -18.906 12.789 1.108 1 70.06 101 ALA A CA 1
ATOM 782 C C . ALA A 1 101 ? -20.25 12.086 0.892 1 70.06 101 ALA A C 1
ATOM 784 O O . ALA A 1 101 ? -21.281 12.734 0.699 1 70.06 101 ALA A O 1
ATOM 785 N N . LYS A 1 102 ? -20.203 10.773 0.868 1 68.38 102 LYS A N 1
ATOM 786 C CA . LYS A 1 102 ? -21.422 9.984 0.791 1 68.38 102 LYS A CA 1
ATOM 787 C C . LYS A 1 102 ? -22.25 10.117 2.072 1 68.38 102 LYS A C 1
ATOM 789 O O . LYS A 1 102 ? -21.688 10.094 3.174 1 68.38 102 LYS A O 1
ATOM 794 N N . LYS A 1 103 ? -23.578 10.32 1.847 1 69.81 103 LYS A N 1
ATOM 795 C CA . LYS A 1 103 ? -24.484 10.516 2.971 1 69.81 103 LYS A CA 1
ATOM 796 C C . LYS A 1 103 ? -24.328 9.406 4.008 1 69.81 103 LYS A C 1
ATOM 798 O O . LYS A 1 103 ? -24.344 9.672 5.211 1 69.81 103 LYS A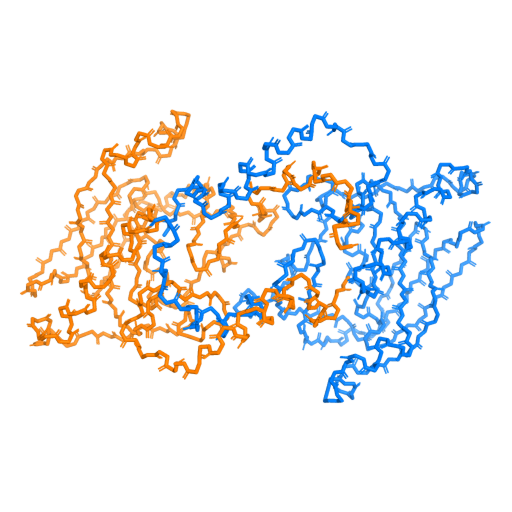 O 1
ATOM 803 N N . GLU A 1 104 ? -24.125 8.164 3.535 1 72.5 104 GLU A N 1
ATOM 804 C CA . GLU A 1 104 ? -23.969 7.016 4.426 1 72.5 104 GLU A CA 1
ATOM 805 C C . GLU A 1 104 ? -22.719 7.152 5.293 1 72.5 104 GLU A C 1
ATOM 807 O O . GLU A 1 104 ? -22.719 6.766 6.465 1 72.5 104 GLU A O 1
ATOM 812 N N . ASP A 1 105 ? -21.781 7.812 4.801 1 76.25 105 ASP A N 1
ATOM 813 C CA . ASP A 1 105 ? -20.531 7.98 5.531 1 76.25 105 ASP A CA 1
ATOM 814 C C . ASP A 1 105 ? -20.641 9.078 6.586 1 76.25 105 ASP A C 1
ATOM 816 O O . ASP A 1 105 ? -20.047 8.977 7.66 1 76.25 105 ASP A O 1
ATOM 820 N N . MET A 1 106 ? -21.547 10.016 6.312 1 75.38 106 MET A N 1
ATOM 821 C CA . MET A 1 106 ? -21.656 11.18 7.18 1 75.38 106 MET A CA 1
ATOM 822 C C . MET A 1 106 ? -22.109 10.781 8.578 1 75.38 106 MET A C 1
ATOM 824 O O . MET A 1 106 ? -21.547 11.234 9.578 1 75.38 106 MET A O 1
ATOM 828 N N . THR A 1 107 ? -23.094 10 8.594 1 77.75 107 THR A N 1
ATOM 829 C CA . THR A 1 107 ? -23.625 9.586 9.883 1 77.75 107 THR A CA 1
ATOM 830 C C . THR A 1 107 ? -22.703 8.578 10.555 1 77.75 107 THR A C 1
ATOM 832 O O . THR A 1 107 ? -22.375 8.727 11.734 1 77.75 107 THR A O 1
ATOM 835 N N . ALA A 1 108 ? -22.219 7.633 9.797 1 79.06 108 ALA A N 1
ATOM 836 C CA . ALA A 1 108 ? -21.438 6.535 10.352 1 79.06 108 ALA A CA 1
ATOM 837 C C . ALA A 1 108 ? -20.094 7.031 10.883 1 79.06 108 ALA A C 1
ATOM 839 O O . ALA A 1 108 ? -19.609 6.551 11.906 1 79.06 108 ALA A O 1
ATOM 840 N N . ARG A 1 109 ? -19.594 8.055 10.242 1 80.25 109 ARG A N 1
ATOM 841 C CA . ARG A 1 109 ? -18.234 8.492 10.57 1 80.25 109 ARG A CA 1
ATOM 842 C C . ARG A 1 109 ? -18.266 9.789 11.383 1 80.25 109 ARG A C 1
ATOM 844 O O . ARG A 1 109 ? -17.219 10.344 11.711 1 80.25 109 ARG A O 1
ATOM 851 N N . LEU A 1 110 ? -19.469 10.312 11.648 1 83.75 110 LEU A N 1
ATOM 852 C CA . LEU A 1 110 ? -19.656 11.508 12.469 1 83.75 110 LEU A CA 1
ATOM 853 C C . LEU A 1 110 ? -18.922 12.703 11.867 1 83.75 110 LEU A C 1
ATOM 855 O O . LEU A 1 110 ? -18.141 13.359 12.555 1 83.75 110 LEU A O 1
ATOM 859 N N . TYR A 1 111 ? -19.328 12.984 10.68 1 83.81 111 TYR A N 1
ATOM 860 C CA . TYR A 1 111 ? -18.719 14.133 10.008 1 83.81 111 TYR A CA 1
ATOM 861 C C . TYR A 1 111 ? -19.141 15.438 10.656 1 83.81 111 TYR A C 1
ATOM 863 O O . TYR A 1 111 ? -20.312 15.609 11.016 1 83.81 111 TYR A O 1
ATOM 871 N N . GLN A 1 112 ? -18.219 16.25 10.953 1 84.69 112 GLN A N 1
ATOM 872 C CA . GLN A 1 112 ? -18.438 17.594 11.461 1 84.69 112 GLN A CA 1
ATOM 873 C C . GLN A 1 112 ? -17.516 18.609 10.781 1 84.69 112 GLN A C 1
ATOM 875 O O . GLN A 1 112 ? -16.297 18.422 10.758 1 84.69 112 GLN A O 1
ATOM 880 N N . ALA A 1 113 ? -18.203 19.594 10.234 1 89.5 113 ALA A N 1
ATOM 881 C CA . ALA A 1 113 ? -17.406 20.641 9.594 1 89.5 113 ALA A CA 1
ATOM 882 C C . ALA A 1 113 ? -16.641 21.453 10.625 1 89.5 113 ALA A C 1
ATOM 884 O O . ALA A 1 113 ? -17.125 21.672 11.742 1 89.5 113 ALA A O 1
ATOM 885 N N . PHE A 1 114 ? -15.484 21.922 10.32 1 94.06 114 PHE A N 1
ATOM 886 C CA . PHE A 1 114 ? -14.695 22.844 11.133 1 94.06 114 PHE A CA 1
ATOM 887 C C . PHE A 1 114 ? -13.742 23.656 10.266 1 94.06 114 PHE A C 1
ATOM 889 O O . PHE A 1 114 ? -13.328 23.203 9.195 1 94.06 114 PHE A O 1
ATOM 896 N N . PRO A 1 115 ? -13.508 24.906 10.672 1 95.25 115 PRO A N 1
ATOM 897 C CA . PRO A 1 115 ? -12.602 25.766 9.898 1 95.25 115 PRO A CA 1
ATOM 898 C C . PRO A 1 115 ? -11.148 25.312 9.992 1 95.25 115 PRO A C 1
ATOM 900 O O . PRO A 1 115 ? -10.828 24.375 10.727 1 95.25 115 PRO A O 1
ATOM 903 N N . LEU A 1 116 ? -10.312 25.953 9.172 1 97.44 116 LEU A N 1
ATOM 904 C CA . LEU A 1 116 ? -8.891 25.641 9.148 1 97.44 116 LEU A CA 1
ATOM 905 C C . LEU A 1 116 ? -8.289 25.766 10.547 1 97.44 116 LEU A C 1
ATOM 907 O O . LEU A 1 116 ? -8.492 26.766 11.227 1 97.44 116 LEU A O 1
ATOM 911 N N . LYS A 1 117 ? -7.613 24.75 10.984 1 98.25 117 LYS A N 1
ATOM 912 C CA . LYS A 1 117 ? -6.859 24.734 12.234 1 98.25 117 LYS A CA 1
ATOM 913 C C . LYS A 1 117 ? -5.398 24.359 12 1 98.25 117 LYS A C 1
ATOM 915 O O . LYS A 1 117 ? -5.102 23.375 11.312 1 98.25 117 LYS A O 1
ATOM 920 N N . VAL A 1 118 ? -4.555 25.188 12.492 1 98.81 118 VAL A N 1
ATOM 921 C CA . VAL A 1 118 ? -3.115 24.969 12.398 1 98.81 118 VAL A CA 1
ATOM 922 C C . VAL A 1 118 ? -2.555 24.625 13.781 1 98.81 118 VAL A C 1
ATOM 924 O O . VAL A 1 118 ? -2.875 25.297 14.766 1 98.81 118 VAL A O 1
ATOM 927 N N . PHE A 1 119 ? -1.746 23.578 13.867 1 98.94 119 PHE A N 1
ATOM 928 C CA . PHE A 1 119 ? -1.072 23.219 15.109 1 98.94 119 PHE A CA 1
ATOM 929 C C . PHE A 1 119 ? 0.429 23.078 14.891 1 98.94 119 PHE A C 1
ATOM 931 O O . PHE A 1 119 ? 0.866 22.312 14.023 1 98.94 119 PHE A O 1
ATOM 938 N N . ILE A 1 120 ? 1.174 23.828 15.586 1 98.94 120 ILE A N 1
ATOM 939 C CA . ILE A 1 120 ? 2.631 23.781 15.609 1 98.94 120 ILE A CA 1
ATOM 940 C C . ILE A 1 120 ? 3.105 23.188 16.938 1 98.94 120 ILE A C 1
ATOM 942 O O . ILE A 1 120 ? 2.635 23.594 18 1 98.94 120 ILE A O 1
ATOM 946 N N . ASN A 1 121 ? 4.047 22.234 16.891 1 98.94 121 ASN A N 1
ATOM 947 C CA . ASN A 1 121 ? 4.535 21.484 18.047 1 98.94 121 ASN A CA 1
ATOM 948 C C . ASN A 1 121 ? 3.391 20.859 18.828 1 98.94 121 ASN A C 1
ATOM 950 O O . ASN A 1 121 ? 3.307 21.016 20.047 1 98.94 121 ASN A O 1
ATOM 954 N N . PRO A 1 122 ? 2.537 20.062 18.172 1 98.94 122 PRO A N 1
ATOM 955 C CA . PRO A 1 122 ? 1.328 19.594 18.844 1 98.94 122 PRO A CA 1
ATOM 956 C C . PRO A 1 122 ? 1.596 18.406 19.766 1 98.94 122 PRO A C 1
ATOM 958 O O . PRO A 1 122 ? 2.547 17.641 19.547 1 98.94 122 PRO A O 1
ATOM 961 N N . THR A 1 123 ? 0.805 18.312 20.703 1 98.69 123 THR A N 1
ATOM 962 C CA . THR A 1 123 ? 0.663 17.125 21.531 1 98.69 123 THR A CA 1
ATOM 963 C C . THR A 1 123 ? -0.779 16.625 21.516 1 98.69 123 THR A C 1
ATOM 965 O O . THR A 1 123 ? -1.71 17.406 21.312 1 98.69 123 THR A O 1
ATOM 968 N N . MET A 1 124 ? -0.945 15.344 21.688 1 98.75 124 MET A N 1
ATOM 969 C CA . MET A 1 124 ? -2.283 14.758 21.656 1 98.75 124 MET A CA 1
ATOM 970 C C . MET A 1 124 ? -2.553 13.922 22.891 1 98.75 124 MET A C 1
ATOM 972 O O . MET A 1 124 ? -1.689 13.156 23.328 1 98.75 124 MET A O 1
ATOM 976 N N . GLU A 1 125 ? -3.699 14.086 23.422 1 98.69 125 GLU A N 1
ATOM 977 C CA . GLU A 1 125 ? -4.191 13.289 24.547 1 98.69 125 GLU A CA 1
ATOM 978 C C . GLU A 1 125 ? -5.43 12.492 24.141 1 98.69 125 GLU A C 1
ATOM 980 O O . GLU A 1 125 ? -6.32 13.008 23.469 1 98.69 125 GLU A O 1
ATOM 985 N N . VAL A 1 126 ? -5.469 11.242 24.594 1 98.69 126 VAL A N 1
ATOM 986 C CA . VAL A 1 126 ? -6.656 10.422 24.359 1 98.69 126 VAL A CA 1
ATOM 987 C C . VAL A 1 126 ? -7.688 10.703 25.453 1 98.69 126 VAL A C 1
ATOM 989 O O . VAL A 1 126 ? -7.398 10.547 26.641 1 98.69 126 VAL A O 1
ATOM 992 N N . VAL A 1 127 ? -8.836 11.102 25.078 1 98.62 127 VAL A N 1
ATOM 993 C CA . VAL A 1 127 ? -9.906 11.43 26.016 1 98.62 127 VAL A CA 1
ATOM 994 C C . VAL A 1 127 ? -10.836 10.234 26.188 1 98.62 127 VAL A C 1
ATOM 996 O O . VAL A 1 127 ? -11.211 9.891 27.312 1 98.62 127 VAL A O 1
ATOM 999 N N . ASN A 1 128 ? -11.25 9.641 25.125 1 98.25 128 ASN A N 1
ATOM 1000 C CA . ASN A 1 128 ? -12.031 8.414 25.047 1 98.25 128 ASN A CA 1
ATOM 1001 C C . ASN A 1 128 ? -11.328 7.359 24.203 1 98.25 128 ASN A C 1
ATOM 1003 O O . ASN A 1 128 ? -11.18 7.527 22.984 1 98.25 128 ASN A O 1
ATOM 1007 N N . ASN A 1 129 ? -10.984 6.25 24.797 1 97.44 129 ASN A N 1
ATOM 1008 C CA . ASN A 1 129 ? -10.102 5.285 24.156 1 97.44 129 ASN A CA 1
ATOM 1009 C C . ASN A 1 129 ? -10.891 4.23 23.375 1 97.44 129 ASN A C 1
ATOM 1011 O O . ASN A 1 129 ? -10.32 3.256 22.891 1 97.44 129 ASN A O 1
ATOM 1015 N N . GLN A 1 130 ? -12.18 4.453 23.359 1 97.62 130 GLN A N 1
ATOM 1016 C CA . GLN A 1 130 ? -12.914 3.615 22.422 1 97.62 130 GLN A CA 1
ATOM 1017 C C . GLN A 1 130 ? -12.336 3.725 21.016 1 97.62 130 GLN A C 1
ATOM 1019 O O . GLN A 1 130 ? -12 4.82 20.562 1 97.62 130 GLN A O 1
ATOM 1024 N N . GLN A 1 131 ? -12.273 2.604 20.375 1 97.31 131 GLN A N 1
ATOM 1025 C CA . GLN A 1 131 ? -11.695 2.623 19.031 1 97.31 131 GLN A CA 1
ATOM 1026 C C . GLN A 1 131 ? -12.773 2.461 17.969 1 97.31 131 GLN A C 1
ATOM 1028 O O . GLN A 1 131 ? -13.68 1.631 18.109 1 97.31 131 GLN A O 1
ATOM 1033 N N . LEU A 1 132 ? -12.648 3.266 17 1 96.06 132 LEU A N 1
ATOM 1034 C CA . LEU A 1 132 ? -13.461 3.162 15.789 1 96.06 132 LEU A CA 1
ATOM 1035 C C . LEU A 1 132 ? -12.609 2.756 14.594 1 96.06 132 LEU A C 1
ATOM 1037 O O . LEU A 1 132 ? -11.508 3.285 14.406 1 96.06 132 LEU A O 1
ATOM 1041 N N . VAL A 1 133 ? -13.164 1.794 13.812 1 97.25 133 VAL A N 1
ATOM 1042 C CA . VAL A 1 133 ? -12.414 1.287 12.672 1 97.25 133 VAL A CA 1
ATOM 1043 C C . VAL A 1 133 ? -13.086 1.738 11.375 1 97.25 133 VAL A C 1
ATOM 1045 O O . VAL A 1 133 ? -14.227 1.375 11.102 1 97.25 133 VAL A O 1
ATOM 1048 N N . PHE A 1 134 ? -12.43 2.57 10.594 1 95.31 134 PHE A N 1
ATOM 1049 C CA . PHE A 1 134 ? -12.898 3.053 9.297 1 95.31 134 PHE A CA 1
ATOM 1050 C C . PHE A 1 134 ? -11.75 3.113 8.297 1 95.31 134 PHE A C 1
ATOM 1052 O O . PHE A 1 134 ? -10.578 3.164 8.688 1 95.31 134 PHE A O 1
ATOM 1059 N N . PRO A 1 135 ? -12.055 3.104 7.02 1 94.25 135 PRO A N 1
ATOM 1060 C CA . PRO A 1 135 ? -11 3.252 6.016 1 94.25 135 PRO A CA 1
ATOM 1061 C C . PRO A 1 135 ? -10.328 4.625 6.062 1 94.25 135 PRO A C 1
ATOM 1063 O O . PRO A 1 135 ? -11 5.633 6.293 1 94.25 135 PRO A O 1
ATOM 1066 N N . GLU A 1 136 ? -9.039 4.602 5.914 1 94.94 136 GLU A N 1
ATOM 1067 C CA . GLU A 1 136 ? -8.242 5.812 5.758 1 94.94 136 GLU A CA 1
ATOM 1068 C C . GLU A 1 136 ? -7.445 5.789 4.457 1 94.94 136 GLU A C 1
ATOM 1070 O O . GLU A 1 136 ? -6.965 4.734 4.039 1 94.94 136 GLU A O 1
ATOM 1075 N N . GLY A 1 137 ? -7.395 6.867 3.84 1 94.81 137 GLY A N 1
ATOM 1076 C CA . GLY A 1 137 ? -6.449 7.137 2.768 1 94.81 137 GLY A CA 1
ATOM 1077 C C . GLY A 1 137 ? -5.438 8.211 3.121 1 94.81 137 GLY A C 1
ATOM 1078 O O . GLY A 1 137 ? -5.539 8.844 4.176 1 94.81 137 GLY A O 1
ATOM 1079 N N . CYS A 1 138 ? -4.508 8.367 2.332 1 95.75 138 CYS A N 1
ATOM 1080 C CA . CYS A 1 138 ? -3.439 9.344 2.506 1 95.75 138 CYS A CA 1
ATOM 1081 C C . CYS A 1 138 ? -2.9 9.805 1.158 1 95.75 138 CYS A C 1
ATOM 1083 O O . CYS A 1 138 ? -2.623 8.984 0.28 1 95.75 138 CYS A O 1
ATOM 1085 N N . GLU A 1 139 ? -2.764 11.062 0.981 1 93.75 139 GLU A N 1
ATOM 1086 C CA . GLU A 1 139 ? -2.25 11.586 -0.282 1 93.75 139 GLU A CA 1
ATOM 1087 C C . GLU A 1 139 ? -0.768 11.266 -0.451 1 93.75 139 GLU A C 1
ATOM 1089 O O . GLU A 1 139 ? -0.21 11.438 -1.537 1 93.75 139 GLU A O 1
ATOM 1094 N N . SER A 1 140 ? -0.11 10.781 0.59 1 96.06 140 SER A N 1
ATOM 1095 C CA . SER A 1 140 ? 1.258 10.281 0.479 1 96.06 140 SER A CA 1
ATOM 1096 C C . SER A 1 140 ? 1.281 8.812 0.086 1 96.06 140 SER A C 1
ATOM 1098 O O . SER A 1 140 ? 2.354 8.227 -0.098 1 96.06 140 SER A O 1
ATOM 1100 N N . ILE A 1 141 ? 0.15 8.164 0.053 1 95.12 141 ILE A N 1
ATOM 1101 C CA . ILE A 1 141 ? -0.101 6.836 -0.505 1 95.12 141 ILE A CA 1
ATOM 1102 C C . ILE A 1 141 ? -1.341 6.879 -1.396 1 95.12 141 ILE A C 1
ATOM 1104 O O . ILE A 1 141 ? -2.406 6.387 -1.014 1 95.12 141 ILE A O 1
ATOM 1108 N N . ARG A 1 142 ? -1.179 7.34 -2.533 1 88.69 142 ARG A N 1
ATOM 1109 C CA . ARG A 1 142 ? -2.311 7.719 -3.373 1 88.69 142 ARG A CA 1
ATOM 1110 C C . ARG A 1 142 ? -3.021 6.488 -3.924 1 88.69 142 ARG A C 1
ATOM 1112 O O . ARG A 1 142 ? -2.373 5.52 -4.328 1 88.69 142 ARG A O 1
ATOM 1119 N N . GLY A 1 143 ? -4.32 6.574 -3.863 1 88.75 143 GLY A N 1
ATOM 1120 C CA . GLY A 1 143 ? -5.145 5.586 -4.539 1 88.75 143 GLY A CA 1
ATOM 1121 C C . GLY A 1 143 ? -5.453 4.375 -3.674 1 88.75 143 GLY A C 1
ATOM 1122 O O . GLY A 1 143 ? -6.188 3.48 -4.09 1 88.75 143 GLY A O 1
ATOM 1123 N N . TYR A 1 144 ? -4.879 4.344 -2.49 1 94.62 144 TYR A N 1
ATOM 1124 C CA . TYR A 1 144 ? -5.066 3.182 -1.628 1 94.62 144 TYR A CA 1
ATOM 1125 C C . TYR A 1 144 ? -5.68 3.588 -0.294 1 94.62 144 TYR A C 1
ATOM 1127 O O . TYR A 1 144 ? -5.574 4.746 0.121 1 94.62 144 TYR A O 1
ATOM 1135 N N . SER A 1 145 ? -6.359 2.676 0.327 1 96.56 145 SER A N 1
ATOM 1136 C CA . SER A 1 145 ? -6.922 2.855 1.662 1 96.56 145 SER A CA 1
ATOM 1137 C C . SER A 1 145 ? -6.934 1.543 2.438 1 96.56 145 SER A C 1
ATOM 1139 O O . SER A 1 145 ? -6.707 0.475 1.865 1 96.56 145 SER A O 1
ATOM 1141 N N . ALA A 1 146 ? -7.098 1.602 3.695 1 98.25 146 ALA A N 1
ATOM 1142 C CA . ALA A 1 146 ? -7.246 0.45 4.582 1 98.25 146 ALA A CA 1
ATOM 1143 C C . ALA A 1 146 ? -7.98 0.835 5.863 1 98.25 146 ALA A C 1
ATOM 1145 O O . ALA A 1 146 ? -8.055 2.016 6.215 1 98.25 146 ALA A O 1
ATOM 1146 N N . GLU A 1 147 ? -8.516 -0.167 6.484 1 98.25 147 GLU A N 1
ATOM 1147 C CA . GLU A 1 147 ? -9.148 0.04 7.785 1 98.25 147 GLU A CA 1
ATOM 1148 C C . GLU A 1 147 ? -8.102 0.315 8.867 1 98.25 147 GLU A C 1
ATOM 1150 O O . GLU A 1 147 ? -7.129 -0.427 8.992 1 98.25 147 GLU A O 1
ATOM 1155 N N . VAL A 1 148 ? -8.367 1.353 9.602 1 98.44 148 VAL A N 1
ATOM 1156 C CA . VAL A 1 148 ? -7.441 1.777 10.656 1 98.44 148 VAL A CA 1
ATOM 1157 C C . VAL A 1 148 ? -8.211 2.062 11.938 1 98.44 148 VAL A C 1
ATOM 1159 O O . VAL A 1 148 ? -9.234 2.758 11.914 1 98.44 148 VAL A O 1
ATOM 1162 N N . PRO A 1 149 ? -7.801 1.526 13.039 1 98.69 149 PRO A N 1
ATOM 1163 C CA . PRO A 1 149 ? -8.414 1.917 14.312 1 98.69 149 PRO A CA 1
ATOM 1164 C C . PRO A 1 149 ? -7.93 3.277 14.812 1 98.69 149 PRO A C 1
ATOM 1166 O O . PRO A 1 149 ? -6.734 3.574 14.734 1 98.69 149 PRO A O 1
ATOM 1169 N N . ARG A 1 150 ? -8.867 4.074 15.227 1 98.44 150 ARG A N 1
ATOM 1170 C CA . ARG A 1 150 ? -8.57 5.359 15.852 1 98.44 150 ARG A CA 1
ATOM 1171 C C . ARG A 1 150 ? -9.406 5.555 17.109 1 98.44 150 ARG A C 1
ATOM 1173 O O . ARG A 1 150 ? -10.523 5.039 17.219 1 98.44 150 ARG A O 1
ATOM 1180 N N . TYR A 1 151 ? -8.812 6.285 18.016 1 98.62 151 TYR A N 1
ATOM 1181 C CA . TYR A 1 151 ? -9.562 6.637 19.219 1 98.62 151 TYR A CA 1
ATOM 1182 C C . TYR A 1 151 ? -10.75 7.527 18.875 1 98.62 151 TYR A C 1
ATOM 1184 O O . TYR A 1 151 ? -10.648 8.406 18.016 1 98.62 151 TYR A O 1
ATOM 1192 N N . TYR A 1 152 ? -11.789 7.352 19.594 1 97.94 152 TYR A N 1
ATOM 1193 C CA . TYR A 1 152 ? -13.039 8.055 19.359 1 97.94 152 TYR A CA 1
ATOM 1194 C C . TYR A 1 152 ? -12.898 9.539 19.641 1 97.94 152 TYR A C 1
ATOM 1196 O O . TYR A 1 152 ? -13.461 10.375 18.922 1 97.94 152 TYR A O 1
ATOM 1204 N N . GLU A 1 153 ? -12.211 9.82 20.672 1 98.44 153 GLU A N 1
ATOM 1205 C CA . GLU A 1 153 ? -12.117 11.211 21.109 1 98.44 153 GLU A CA 1
ATOM 1206 C C . GLU A 1 153 ? -10.703 11.547 21.578 1 98.44 153 GLU A C 1
ATOM 1208 O O . GLU A 1 153 ? -10.109 10.812 22.375 1 98.44 153 GLU A O 1
ATOM 1213 N N . VAL A 1 154 ? -10.219 12.703 21.047 1 98.81 154 VAL A N 1
ATOM 1214 C CA . VAL A 1 154 ? -8.875 13.141 21.422 1 98.81 154 VAL A CA 1
ATOM 1215 C C . VAL A 1 154 ? -8.867 14.656 21.641 1 98.81 154 VAL A C 1
ATOM 1217 O O . VAL A 1 154 ? -9.812 15.344 21.25 1 98.81 154 VAL A O 1
ATOM 1220 N N . LYS A 1 155 ? -7.855 15.078 22.297 1 98.88 155 LYS A N 1
ATOM 1221 C CA . LYS A 1 155 ? -7.562 16.5 22.484 1 98.88 155 LYS A CA 1
ATOM 1222 C C . LYS A 1 155 ? -6.168 16.844 21.969 1 98.88 155 LYS A C 1
ATOM 1224 O O . LYS A 1 155 ? -5.191 16.172 22.328 1 98.88 155 LYS A O 1
ATOM 1229 N N . ILE A 1 156 ? -6.145 17.812 21.078 1 98.88 156 ILE A N 1
ATOM 1230 C CA . ILE A 1 156 ? -4.863 18.266 20.562 1 98.88 156 ILE A CA 1
ATOM 1231 C C . ILE A 1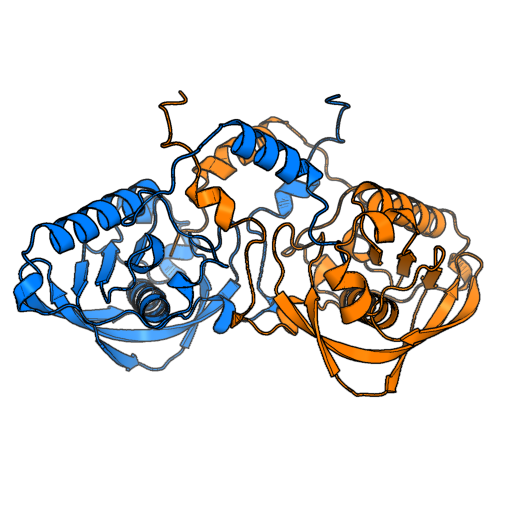 156 ? -4.547 19.656 21.109 1 98.88 156 ILE A C 1
ATOM 1233 O O . ILE A 1 156 ? -5.438 20.5 21.234 1 98.88 156 ILE A O 1
ATOM 1237 N N . SER A 1 157 ? -3.311 19.891 21.422 1 98.88 157 SER A N 1
ATOM 1238 C CA . SER A 1 157 ? -2.807 21.172 21.875 1 98.88 157 SER A CA 1
ATOM 1239 C C . SER A 1 157 ? -1.529 21.562 21.141 1 98.88 157 SER A C 1
ATOM 1241 O O . SER A 1 157 ? -0.793 20.688 20.672 1 98.88 157 SER A O 1
ATOM 1243 N N . GLY A 1 158 ? -1.304 22.906 21.031 1 98.75 158 GLY A N 1
ATOM 1244 C CA . GLY A 1 158 ? -0.11 23.406 20.375 1 98.75 158 GLY A CA 1
ATOM 1245 C C . GLY A 1 158 ? -0.155 24.891 20.109 1 98.75 158 GLY A C 1
ATOM 1246 O O . GLY A 1 158 ? -0.876 25.625 20.781 1 98.75 158 GLY A O 1
ATOM 1247 N N . LEU A 1 159 ? 0.718 25.391 19.266 1 98.88 159 LEU A N 1
ATOM 1248 C CA . LEU A 1 159 ? 0.759 26.797 18.875 1 98.88 159 LEU A CA 1
ATOM 1249 C C . LEU A 1 159 ? 0.101 27 17.516 1 98.88 159 LEU A C 1
ATOM 1251 O O . LEU A 1 159 ? 0.154 26.125 16.656 1 98.88 159 LEU A O 1
ATOM 1255 N N . ASN A 1 160 ? -0.583 28.125 17.359 1 98.5 160 ASN A N 1
ATOM 1256 C CA . ASN A 1 160 ? -1.123 28.469 16.047 1 98.5 160 ASN A CA 1
ATOM 1257 C C . ASN A 1 160 ? -0.11 29.25 15.211 1 98.5 160 ASN A C 1
ATOM 1259 O O . ASN A 1 160 ? 1.054 29.375 15.594 1 98.5 160 ASN A O 1
ATOM 1263 N N . GLU A 1 161 ? -0.507 29.734 14.023 1 97.81 161 GLU A N 1
ATOM 1264 C CA . GLU A 1 161 ? 0.389 30.391 13.07 1 97.81 161 GLU A CA 1
ATOM 1265 C C . GLU A 1 161 ? 0.868 31.734 13.594 1 97.81 161 GLU A C 1
ATOM 1267 O O . GLU A 1 161 ? 1.786 32.344 13.031 1 97.81 161 GLU A O 1
ATOM 1272 N N . HIS A 1 162 ? 0.315 32.188 14.727 1 97.56 162 HIS A N 1
ATOM 1273 C CA . HIS A 1 162 ? 0.729 33.438 15.352 1 97.56 162 HIS A CA 1
ATOM 1274 C C . HIS A 1 162 ? 1.594 33.188 16.578 1 97.56 162 HIS A C 1
ATOM 1276 O O . HIS A 1 162 ? 2.051 34.125 17.234 1 97.56 162 HIS A O 1
ATOM 1282 N N . GLY A 1 163 ? 1.785 31.922 16.906 1 97.75 163 GLY A N 1
ATOM 1283 C CA . GLY A 1 163 ? 2.602 31.547 18.047 1 97.75 163 GLY A CA 1
ATOM 1284 C C . GLY A 1 163 ? 1.817 31.5 19.344 1 97.75 163 GLY A C 1
ATOM 1285 O O . GLY A 1 163 ? 2.402 31.5 20.438 1 97.75 163 GLY A O 1
ATOM 1286 N N . GLU A 1 164 ? 0.543 31.5 19.25 1 98.38 164 GLU A N 1
ATOM 1287 C CA . GLU A 1 164 ? -0.315 31.484 20.438 1 98.38 164 GLU A CA 1
ATOM 1288 C C . GLU A 1 164 ? -0.761 30.062 20.766 1 98.38 164 GLU A C 1
ATOM 1290 O O . GLU A 1 164 ? -1.077 29.281 19.859 1 98.38 164 GLU A O 1
ATOM 1295 N N . HIS A 1 165 ? -0.801 29.812 22.016 1 98.5 165 HIS A N 1
ATOM 1296 C CA . HIS A 1 165 ? -1.248 28.5 22.453 1 98.5 165 HIS A CA 1
ATOM 1297 C C . HIS A 1 165 ? -2.74 28.312 22.203 1 98.5 165 HIS A C 1
ATOM 1299 O O . HIS A 1 165 ? -3.529 29.234 22.406 1 98.5 165 HIS A O 1
ATOM 1305 N N . HIS A 1 166 ? -3.172 27.156 21.703 1 98.19 166 HIS A N 1
ATOM 1306 C CA . HIS A 1 166 ? -4.578 26.797 21.578 1 98.19 166 HIS A CA 1
ATOM 1307 C C . HIS A 1 166 ? -4.766 25.281 21.641 1 98.19 166 HIS A C 1
ATOM 1309 O O . HIS A 1 166 ? -3.797 24.531 21.531 1 98.19 166 HIS A O 1
ATOM 1315 N N . GLU A 1 167 ? -5.988 24.828 21.906 1 98.56 167 GLU A N 1
ATOM 1316 C CA . GLU A 1 167 ? -6.348 23.422 22 1 98.56 167 GLU A CA 1
ATOM 1317 C C . GLU A 1 167 ? -7.707 23.141 21.359 1 98.56 167 GLU A C 1
ATOM 1319 O O . GLU A 1 167 ? -8.492 24.062 21.141 1 98.56 167 GLU A O 1
ATOM 1324 N N . TRP A 1 168 ? -7.926 21.938 21.062 1 98.38 168 TRP A N 1
ATOM 1325 C CA . TRP A 1 168 ? -9.148 21.516 20.391 1 98.38 168 TRP A CA 1
ATOM 1326 C C . TRP A 1 168 ? -9.477 20.062 20.734 1 98.38 168 TRP A C 1
ATOM 1328 O O . TRP A 1 168 ? -8.648 19.172 20.531 1 98.38 168 TRP A O 1
ATOM 1338 N N . GLN A 1 169 ? -10.586 19.891 21.438 1 98.38 169 GLN A N 1
ATOM 1339 C CA . GLN A 1 169 ? -11.102 18.562 21.703 1 98.38 169 GLN A CA 1
ATOM 1340 C C . GLN A 1 169 ? -12.102 18.141 20.625 1 98.38 169 GLN A C 1
ATOM 1342 O O . GLN A 1 169 ? -13.047 18.875 20.328 1 98.38 169 GLN A O 1
ATOM 1347 N N . ALA A 1 170 ? -11.898 17 20.047 1 97.5 170 ALA A N 1
ATOM 1348 C CA . ALA A 1 170 ? -12.719 16.578 18.922 1 97.5 170 ALA A CA 1
ATOM 1349 C C . ALA A 1 170 ? -13.102 15.102 19.047 1 97.5 170 ALA A C 1
ATOM 1351 O O . ALA A 1 170 ? -12.406 14.328 19.703 1 97.5 170 ALA A O 1
ATOM 1352 N N . ARG A 1 171 ? -14.219 14.781 18.438 1 95.94 171 ARG A N 1
ATOM 1353 C CA . ARG A 1 171 ? -14.727 13.414 18.391 1 95.94 171 ARG A CA 1
ATOM 1354 C C . ARG A 1 171 ? -15.023 12.984 16.969 1 95.94 171 ARG A C 1
ATOM 1356 O O . ARG A 1 171 ? -15.195 13.82 16.078 1 95.94 171 ARG A O 1
ATOM 1363 N N . GLY A 1 172 ? -15.055 11.617 16.781 1 94.19 172 GLY A N 1
ATOM 1364 C CA . GLY A 1 172 ? -15.438 11.102 15.477 1 94.19 172 GLY A CA 1
ATOM 1365 C C . GLY A 1 172 ? -14.422 11.414 14.398 1 94.19 172 GLY A C 1
ATOM 1366 O O . GLY A 1 172 ? -13.219 11.195 14.578 1 94.19 172 GLY A O 1
ATOM 1367 N N . TRP A 1 173 ? -14.93 11.945 13.273 1 93.44 173 TRP A N 1
ATOM 1368 C CA . TRP A 1 173 ? -14.125 12.148 12.07 1 93.44 173 TRP A CA 1
ATOM 1369 C C . TRP A 1 173 ? -13.008 13.156 12.336 1 93.44 173 TRP A C 1
ATOM 1371 O O . TRP A 1 173 ? -11.852 12.914 11.992 1 93.44 173 TRP A O 1
ATOM 1381 N N . PRO A 1 174 ? -13.32 14.32 13.008 1 95.69 174 PRO A N 1
ATOM 1382 C CA . PRO A 1 174 ? -12.227 15.25 13.312 1 95.69 174 PRO A CA 1
ATOM 1383 C C . PRO A 1 174 ? -11.141 14.625 14.18 1 95.69 174 PRO A C 1
ATOM 1385 O O . PRO A 1 174 ? -9.953 14.891 13.977 1 95.69 174 PRO A O 1
ATOM 1388 N N . ALA A 1 175 ? -11.547 13.797 15.102 1 97.75 175 ALA A N 1
ATOM 1389 C CA . ALA A 1 175 ? -10.578 13.109 15.953 1 97.75 175 ALA A CA 1
ATOM 1390 C C . ALA A 1 175 ? -9.68 12.188 15.125 1 97.75 175 ALA A C 1
ATOM 1392 O O . ALA A 1 175 ? -8.477 12.102 15.375 1 97.75 175 ALA A O 1
ATOM 1393 N N . ARG A 1 176 ? -10.25 11.516 14.188 1 97.44 176 ARG A N 1
ATOM 1394 C CA . ARG A 1 176 ? -9.5 10.641 13.297 1 97.44 176 ARG A CA 1
ATOM 1395 C C . ARG A 1 176 ? -8.484 11.438 12.484 1 97.44 176 ARG A C 1
ATOM 1397 O O . ARG A 1 176 ? -7.328 11.023 12.352 1 97.44 176 ARG A O 1
ATOM 1404 N N . ILE A 1 177 ? -8.898 12.578 11.953 1 97.5 177 ILE A N 1
ATOM 1405 C CA . ILE A 1 177 ? -8 13.422 11.172 1 97.5 177 ILE A CA 1
ATOM 1406 C C . ILE A 1 177 ? -6.816 13.852 12.031 1 97.5 177 ILE A C 1
ATOM 1408 O O . ILE A 1 177 ? -5.664 13.781 11.586 1 97.5 177 ILE A O 1
ATOM 1412 N N . ILE A 1 178 ? -7.078 14.273 13.242 1 98.62 178 ILE A N 1
ATOM 1413 C CA . ILE A 1 178 ? -6.031 14.695 14.172 1 98.62 178 ILE A CA 1
ATOM 1414 C C . ILE A 1 178 ? -5.012 13.578 14.344 1 98.62 178 ILE A C 1
ATOM 1416 O O . ILE A 1 178 ? -3.807 13.797 14.203 1 98.62 178 ILE A O 1
ATOM 1420 N N . GLN A 1 179 ? -5.48 12.414 14.625 1 98.81 179 GLN A N 1
ATOM 1421 C CA . GLN A 1 179 ? -4.617 11.273 14.883 1 98.81 179 GLN A CA 1
ATOM 1422 C C . GLN A 1 179 ? -3.785 10.922 13.648 1 98.81 179 GLN A C 1
ATOM 1424 O O . GLN A 1 179 ? -2.598 10.617 13.766 1 98.81 179 GLN A O 1
ATOM 1429 N N . HIS A 1 180 ? -4.371 10.945 12.453 1 98.69 180 HIS A N 1
ATOM 1430 C CA . HIS A 1 180 ? -3.674 10.703 11.195 1 98.69 180 HIS A CA 1
ATOM 1431 C C . HIS A 1 180 ? -2.518 11.672 11.008 1 98.69 180 HIS A C 1
ATOM 1433 O O . HIS A 1 180 ? -1.396 11.258 10.703 1 98.69 180 HIS A O 1
ATOM 1439 N N . GLU A 1 181 ? -2.789 12.984 11.219 1 98.75 181 GLU A N 1
ATOM 1440 C CA . GLU A 1 181 ? -1.774 14.008 11.008 1 98.75 181 GLU A CA 1
ATOM 1441 C C . GLU A 1 181 ? -0.682 13.938 12.07 1 98.75 181 GLU A C 1
ATOM 1443 O O . GLU A 1 181 ? 0.491 14.18 11.781 1 98.75 181 GLU A O 1
ATOM 1448 N N . ILE A 1 182 ? -1.06 13.602 13.281 1 98.88 182 ILE A N 1
ATOM 1449 C CA . ILE A 1 182 ? -0.068 13.445 14.344 1 98.88 182 ILE A CA 1
ATOM 1450 C C . ILE A 1 182 ? 0.852 12.273 14.016 1 98.88 182 ILE A C 1
ATOM 1452 O O . ILE A 1 182 ? 2.062 12.336 14.25 1 98.88 182 ILE A O 1
ATOM 1456 N N . ASP A 1 183 ? 0.305 11.172 13.531 1 98.81 183 ASP A N 1
ATOM 1457 C CA . ASP A 1 183 ? 1.116 10.047 13.078 1 98.81 183 ASP A CA 1
ATOM 1458 C C . ASP A 1 183 ? 2.191 10.508 12.094 1 98.81 183 ASP A C 1
ATOM 1460 O O . ASP A 1 183 ? 3.348 10.086 12.195 1 98.81 183 ASP A O 1
ATOM 1464 N N . HIS A 1 184 ? 1.81 11.32 11.133 1 98.81 184 HIS A N 1
ATOM 1465 C CA . HIS A 1 184 ? 2.777 11.82 10.164 1 98.81 184 HIS A CA 1
ATOM 1466 C C . HIS A 1 184 ? 3.945 12.516 10.859 1 98.81 184 HIS A C 1
ATOM 1468 O O . HIS A 1 184 ? 5.098 12.359 10.445 1 98.81 184 HIS A O 1
ATOM 1474 N N . LEU A 1 185 ? 3.68 13.289 11.891 1 98.88 185 LEU A N 1
ATOM 1475 C CA . LEU A 1 185 ? 4.723 14.039 12.594 1 98.88 185 LEU A CA 1
ATOM 1476 C C . LEU A 1 185 ? 5.664 13.086 13.328 1 98.88 185 LEU A C 1
ATOM 1478 O O . LEU A 1 185 ? 6.801 13.453 13.633 1 98.88 185 LEU A O 1
ATOM 1482 N N . GLU A 1 186 ? 5.195 11.922 13.602 1 98.62 186 GLU A N 1
ATOM 1483 C CA . GLU A 1 186 ? 6 10.914 14.281 1 98.62 186 GLU A CA 1
ATOM 1484 C C . GLU A 1 186 ? 6.652 9.953 13.289 1 98.62 186 GLU A C 1
ATOM 1486 O O . GLU A 1 186 ? 7.23 8.945 13.688 1 98.62 186 GLU A O 1
ATOM 1491 N N . GLY A 1 187 ? 6.531 10.172 12.016 1 98.62 187 GLY A N 1
ATOM 1492 C CA . GLY A 1 187 ? 7.094 9.297 11 1 98.62 187 GLY A CA 1
ATOM 1493 C C . GLY A 1 187 ? 6.285 8.031 10.789 1 98.62 187 GLY A C 1
ATOM 1494 O O . GLY A 1 187 ? 6.824 7.004 10.367 1 98.62 187 GLY A O 1
ATOM 1495 N N . CYS A 1 188 ? 5.082 8.086 11.156 1 98.56 188 CYS A N 1
ATOM 1496 C CA . CYS A 1 188 ? 4.176 6.949 11.031 1 98.56 188 CYS A CA 1
ATOM 1497 C C . CYS A 1 188 ? 3.135 7.203 9.953 1 98.56 188 CYS A C 1
ATOM 1499 O O . CYS A 1 188 ? 2.67 8.328 9.781 1 98.56 188 CYS A O 1
ATOM 1501 N N . LEU A 1 189 ? 2.805 6.207 9.172 1 98.69 189 LEU A N 1
ATOM 1502 C CA . LEU A 1 189 ? 1.744 6.238 8.172 1 98.69 189 LEU A CA 1
ATOM 1503 C C . LEU A 1 189 ? 0.637 5.25 8.516 1 98.69 189 LEU A C 1
ATOM 1505 O O . LEU A 1 189 ? 0.835 4.355 9.344 1 98.69 189 LEU A O 1
ATOM 1509 N N . TYR A 1 190 ? -0.548 5.418 7.875 1 98.5 190 TYR A N 1
ATOM 1510 C CA . TYR A 1 190 ? -1.686 4.59 8.266 1 98.5 190 TYR A CA 1
ATOM 1511 C C . TYR A 1 190 ? -1.402 3.117 8.008 1 98.5 190 TYR A C 1
ATOM 1513 O O . TYR A 1 190 ? -1.964 2.244 8.672 1 98.5 190 TYR A O 1
ATOM 1521 N N . ILE A 1 191 ? -0.483 2.791 7.145 1 98.31 191 ILE A N 1
ATOM 1522 C CA . ILE A 1 191 ? -0.168 1.406 6.805 1 98.31 191 ILE A CA 1
ATOM 1523 C C . ILE A 1 191 ? 0.575 0.749 7.965 1 98.31 191 ILE A C 1
ATOM 1525 O O . ILE A 1 191 ? 0.73 -0.475 8 1 98.31 191 ILE A O 1
ATOM 1529 N N . ASP A 1 192 ? 1.085 1.52 8.898 1 98.5 192 ASP A N 1
ATOM 1530 C CA . ASP A 1 192 ? 1.756 0.988 10.086 1 98.5 192 ASP A CA 1
ATOM 1531 C C . ASP A 1 192 ? 0.743 0.521 11.125 1 98.5 192 ASP A C 1
ATOM 1533 O O . ASP A 1 192 ? 1.092 -0.217 12.047 1 98.5 192 ASP A O 1
ATOM 1537 N N . ARG A 1 193 ? -0.526 0.919 10.969 1 97.75 193 ARG A N 1
ATOM 1538 C CA . ARG A 1 193 ? -1.547 0.66 11.984 1 97.75 193 ARG A CA 1
ATOM 1539 C C . ARG A 1 193 ? -2.719 -0.116 11.391 1 97.75 193 ARG A C 1
ATOM 1541 O O . ARG A 1 193 ? -3.57 -0.62 12.125 1 97.75 193 ARG A O 1
ATOM 1548 N N . MET A 1 194 ? -2.688 -0.28 10.172 1 98.31 194 MET A N 1
ATOM 1549 C CA . MET A 1 194 ? -3.859 -0.752 9.438 1 98.31 194 MET A CA 1
ATOM 1550 C C . MET A 1 194 ? -4.098 -2.238 9.688 1 98.31 194 MET A C 1
ATOM 1552 O O . MET A 1 194 ? -3.18 -2.957 10.094 1 98.31 194 MET A O 1
ATOM 1556 N N . ASN A 1 195 ? -5.359 -2.639 9.555 1 98.19 195 ASN A N 1
ATOM 1557 C CA . ASN A 1 195 ? -5.621 -4.031 9.195 1 98.19 195 ASN A CA 1
ATOM 1558 C C . ASN A 1 195 ? -5.203 -4.328 7.762 1 98.19 195 ASN A C 1
ATOM 1560 O O . ASN A 1 195 ? -5.902 -3.953 6.816 1 98.19 195 ASN A O 1
ATOM 1564 N N . SER A 1 196 ? -4.121 -5.02 7.637 1 98.31 196 SER A N 1
ATOM 1565 C CA . SER A 1 196 ? -3.516 -5.195 6.32 1 98.31 196 SER A CA 1
ATOM 1566 C C . SER A 1 196 ? -4.457 -5.934 5.375 1 98.31 196 SER A C 1
ATOM 1568 O O . SER A 1 196 ? -4.398 -5.742 4.156 1 98.31 196 SER A O 1
ATOM 1570 N N . ARG A 1 197 ? -5.402 -6.719 5.875 1 98.12 197 ARG A N 1
ATOM 1571 C CA . ARG A 1 197 ? -6.297 -7.496 5.023 1 98.12 197 ARG A CA 1
ATOM 1572 C C . ARG A 1 197 ? -7.367 -6.605 4.398 1 98.12 197 ARG A C 1
ATOM 1574 O O . ARG A 1 197 ? -8.07 -7.027 3.477 1 98.12 197 ARG A O 1
ATOM 1581 N N . SER A 1 198 ? -7.449 -5.371 4.93 1 98.19 198 SER A N 1
ATOM 1582 C CA . SER A 1 198 ? -8.43 -4.426 4.402 1 98.19 198 SER A CA 1
ATOM 1583 C C . SER A 1 198 ? -7.793 -3.482 3.383 1 98.19 198 SER A C 1
ATOM 1585 O O . SER A 1 198 ? -8.492 -2.693 2.742 1 98.19 198 SER A O 1
ATOM 1587 N N . PHE A 1 199 ? -6.461 -3.531 3.201 1 98.5 199 PHE A N 1
ATOM 1588 C CA . PHE A 1 199 ? -5.762 -2.658 2.264 1 98.5 199 PHE A CA 1
ATOM 1589 C C . PHE A 1 199 ? -6.273 -2.873 0.843 1 98.5 199 PHE A C 1
ATOM 1591 O O . PHE A 1 199 ? -6.402 -4.012 0.39 1 98.5 199 PHE A O 1
ATOM 1598 N N . GLN A 1 200 ? -6.555 -1.777 0.127 1 97.12 200 GLN A N 1
ATOM 1599 C CA . GLN A 1 200 ? -7.105 -1.941 -1.215 1 97.12 200 GLN A CA 1
ATOM 1600 C C . GLN A 1 200 ? -6.727 -0.766 -2.111 1 97.12 200 GLN A C 1
ATOM 1602 O O . GLN A 1 200 ? -6.551 0.356 -1.633 1 97.12 200 GLN A O 1
ATOM 1607 N N . PHE A 1 201 ? -6.547 -1.127 -3.355 1 94.81 201 PHE A N 1
ATOM 1608 C CA . PHE A 1 201 ? -6.613 -0.107 -4.395 1 94.81 201 PHE A CA 1
ATOM 1609 C C . PHE A 1 201 ? -8.039 0.392 -4.574 1 94.81 201 PHE A C 1
ATOM 1611 O O . PHE A 1 201 ? -8.938 -0.386 -4.902 1 94.81 201 PHE A O 1
ATOM 1618 N N . ASN A 1 202 ? -8.242 1.667 -4.391 1 90.12 202 ASN A N 1
ATOM 1619 C CA . ASN A 1 202 ? -9.594 2.197 -4.273 1 90.12 202 ASN A CA 1
ATOM 1620 C C . ASN A 1 202 ? -10.375 2.051 -5.578 1 90.12 202 ASN A C 1
ATOM 1622 O O . ASN A 1 202 ? -11.602 2.145 -5.59 1 90.12 202 ASN A O 1
ATOM 1626 N N . TYR A 1 203 ? -9.711 1.761 -6.668 1 85.44 203 TYR A N 1
ATOM 1627 C CA . TYR A 1 203 ? -10.344 1.71 -7.984 1 85.44 203 TYR A CA 1
ATOM 1628 C C . TYR A 1 203 ? -10.18 0.331 -8.609 1 85.44 203 TYR A C 1
ATOM 1630 O O . TYR A 1 203 ? -10.164 0.199 -9.836 1 85.44 203 TYR A O 1
ATOM 1638 N N . TRP A 1 204 ? -9.992 -0.624 -7.852 1 86.56 204 TRP A N 1
ATOM 1639 C CA . TRP A 1 204 ? -9.68 -1.957 -8.352 1 86.56 204 TRP A CA 1
ATOM 1640 C C . TRP A 1 204 ? -10.805 -2.49 -9.227 1 86.56 204 TRP A C 1
ATOM 1642 O O . TRP A 1 204 ? -10.57 -3.25 -10.172 1 86.56 204 TRP A O 1
ATOM 1652 N N . GLN A 1 205 ? -12.031 -2.07 -8.984 1 82.81 205 GLN A N 1
ATOM 1653 C CA . GLN A 1 205 ? -13.188 -2.561 -9.727 1 82.81 205 GLN A CA 1
ATOM 1654 C C . GLN A 1 205 ? -13.172 -2.072 -11.172 1 82.81 205 GLN A C 1
ATOM 1656 O O . GLN A 1 205 ? -13.812 -2.666 -12.039 1 82.81 205 GLN A O 1
ATOM 1661 N N . TYR A 1 206 ? -12.383 -1.001 -11.359 1 76.62 206 TYR A N 1
ATOM 1662 C CA . TYR A 1 206 ? -12.383 -0.4 -12.688 1 76.62 206 TYR A CA 1
ATOM 1663 C C . TYR A 1 206 ? -11.273 -0.992 -13.555 1 76.62 206 TYR A C 1
ATOM 1665 O O . TYR A 1 206 ? -11.25 -0.788 -14.773 1 76.62 206 TYR A O 1
ATOM 1673 N N . ILE A 1 207 ? -10.305 -1.577 -13.023 1 68.31 207 ILE A N 1
ATOM 1674 C CA . ILE A 1 207 ? -9.242 -2.211 -13.789 1 68.31 207 ILE A CA 1
ATOM 1675 C C . ILE A 1 207 ? -9.812 -3.363 -14.617 1 68.31 207 ILE A C 1
ATOM 1677 O O . ILE A 1 207 ? -9.375 -3.604 -15.742 1 68.31 207 ILE A O 1
ATOM 1681 N N . LYS A 1 208 ? -10.742 -3.971 -14.117 1 58.94 208 LYS A N 1
ATOM 1682 C CA . LYS A 1 208 ? -11.406 -5.098 -14.766 1 58.94 208 LYS A CA 1
ATOM 1683 C C . LYS A 1 208 ? -12 -4.691 -16.109 1 58.94 208 LYS A C 1
ATOM 1685 O O . LYS A 1 208 ? -12.227 -5.535 -16.969 1 58.94 208 LYS A O 1
ATOM 1690 N N . ARG A 1 209 ? -12.062 -3.484 -16.25 1 55 209 ARG A N 1
ATOM 1691 C CA . ARG A 1 209 ? -12.828 -3.004 -17.391 1 55 209 ARG A CA 1
ATOM 1692 C C . ARG A 1 209 ? -11.906 -2.412 -18.453 1 55 209 ARG A C 1
ATOM 1694 O O . ARG A 1 209 ? -12.367 -1.777 -19.406 1 55 209 ARG A O 1
ATOM 1701 N N . LEU A 1 210 ? -10.586 -2.486 -18.156 1 49.91 210 LEU A N 1
ATOM 1702 C CA . LEU A 1 210 ? -9.695 -1.869 -19.141 1 49.91 210 LEU A CA 1
ATOM 1703 C C . LEU A 1 210 ? -9.703 -2.65 -20.453 1 49.91 210 LEU A C 1
ATOM 1705 O O . LEU A 1 210 ? -9.656 -3.883 -20.438 1 49.91 210 LEU A O 1
ATOM 1709 N N . PRO A 1 211 ? -10.266 -1.883 -21.453 1 44.66 211 PRO A N 1
ATOM 1710 C CA . PRO A 1 211 ? -10.258 -2.588 -22.734 1 44.66 211 PRO A CA 1
ATOM 1711 C C . PRO A 1 211 ? -8.922 -3.268 -23.031 1 44.66 211 PRO A C 1
ATOM 1713 O O . PRO A 1 211 ? -7.879 -2.828 -22.531 1 44.66 211 PRO A O 1
ATOM 1716 N N . LYS A 1 212 ? -9.094 -4.445 -23.516 1 41.41 212 LYS A N 1
ATOM 1717 C CA . LYS A 1 212 ? -7.93 -5.148 -24.047 1 41.41 212 LYS A CA 1
ATOM 1718 C C . LYS A 1 212 ? -6.926 -4.172 -24.656 1 41.41 212 LYS A C 1
ATOM 1720 O O . LYS A 1 212 ? -7.309 -3.148 -25.219 1 41.41 212 LYS A O 1
ATOM 1725 N N . SER A 1 213 ? -5.648 -4.094 -24.078 1 33.38 213 SER A N 1
ATOM 1726 C CA . SER A 1 213 ? -4.578 -3.348 -24.734 1 33.38 213 SER A CA 1
ATOM 1727 C C . SER A 1 213 ? -4.777 -3.303 -26.234 1 33.38 213 SER A C 1
ATOM 1729 O O . SER A 1 213 ? -4.707 -4.332 -26.906 1 33.38 213 SER A O 1
ATOM 1731 N N . ARG A 1 214 ? -5.746 -2.633 -26.781 1 30.17 214 ARG A N 1
ATOM 1732 C CA . ARG A 1 214 ? -5.379 -2.311 -28.156 1 30.17 214 ARG A CA 1
ATOM 1733 C C . ARG A 1 214 ? -3.947 -1.795 -28.234 1 30.17 214 ARG A C 1
ATOM 1735 O O . ARG A 1 214 ? -3.449 -1.182 -27.281 1 30.17 214 ARG A O 1
ATOM 1742 N N . LYS A 1 215 ? -3.277 -2.443 -29.328 1 31.19 215 LYS A N 1
ATOM 1743 C CA . LYS A 1 215 ? -1.977 -2.025 -29.844 1 31.19 215 LYS A CA 1
ATOM 1744 C C . LYS A 1 215 ? -1.806 -0.512 -29.75 1 31.19 215 LYS A C 1
ATOM 1746 O O . LYS A 1 215 ? -2.367 0.237 -30.547 1 31.19 215 LYS A O 1
ATOM 1751 N N . LEU A 1 216 ? -1.984 0.025 -28.734 1 25.59 216 LEU A N 1
ATOM 1752 C CA . LEU A 1 216 ? -1.497 1.376 -28.984 1 25.59 216 LEU A CA 1
ATOM 1753 C C . LEU A 1 216 ? -0.22 1.345 -29.828 1 25.59 216 LEU A C 1
ATOM 1755 O O . LEU A 1 216 ? 0.254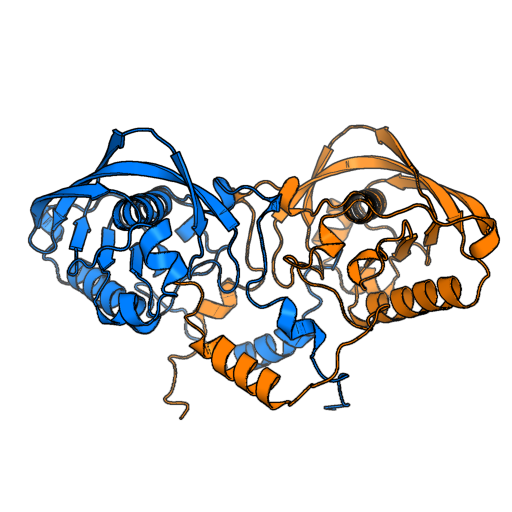 2.387 -30.281 1 25.59 216 LEU A O 1
ATOM 1759 N N . PHE A 1 217 ? 0.88 0.625 -29.469 1 21.58 217 PHE A N 1
ATOM 1760 C CA . PHE A 1 217 ? 1.772 0.596 -30.625 1 21.58 217 PHE A CA 1
ATOM 1761 C C . PHE A 1 217 ? 1.382 -0.521 -31.578 1 21.58 217 PHE A C 1
ATOM 1763 O O . PHE A 1 217 ? 0.88 -1.564 -31.156 1 21.58 217 PHE A O 1
ATOM 1770 N N . MET B 1 1 ? -4.922 13.234 5.156 1 71.44 1 MET B N 1
ATOM 1771 C CA . MET B 1 1 ? -6.023 12.297 4.961 1 71.44 1 MET B CA 1
ATOM 1772 C C . MET B 1 1 ? -6.926 12.742 3.814 1 71.44 1 MET B C 1
ATOM 1774 O O . MET B 1 1 ? -7.176 13.938 3.645 1 71.44 1 MET B O 1
ATOM 1778 N N . ALA B 1 2 ? -7.137 11.992 2.811 1 54.22 2 ALA B N 1
ATOM 1779 C CA . ALA B 1 2 ? -7.988 12.328 1.672 1 54.22 2 ALA B CA 1
ATOM 1780 C C . ALA B 1 2 ? -9.297 11.547 1.72 1 54.22 2 ALA B C 1
ATOM 1782 O O . ALA B 1 2 ? -9.344 10.422 2.227 1 54.22 2 ALA B O 1
ATOM 1783 N N . LEU B 1 3 ? -10.414 12.398 1.441 1 52.31 3 LEU B N 1
ATOM 1784 C CA . LEU B 1 3 ? -11.664 11.68 1.229 1 52.31 3 LEU B CA 1
ATOM 1785 C C . LEU B 1 3 ? -11.562 10.75 0.023 1 52.31 3 LEU B C 1
ATOM 1787 O O . LEU B 1 3 ? -10.812 11.031 -0.918 1 52.31 3 LEU B O 1
ATOM 1791 N N . LYS B 1 4 ? -11.883 9.609 0.113 1 47.75 4 LYS B N 1
ATOM 1792 C CA . LYS B 1 4 ? -11.758 8.578 -0.914 1 47.75 4 LYS B CA 1
ATOM 1793 C C . LYS B 1 4 ? -11.828 9.188 -2.312 1 47.75 4 LYS B C 1
ATOM 1795 O O . LYS B 1 4 ? -11.117 8.758 -3.219 1 47.75 4 LYS B O 1
ATOM 1800 N N . GLU B 1 5 ? -12.727 10.094 -2.572 1 42.47 5 GLU B N 1
ATOM 1801 C CA . GLU B 1 5 ? -13.125 10.367 -3.949 1 42.47 5 GLU B CA 1
ATOM 1802 C C . GLU B 1 5 ? -12.234 11.438 -4.574 1 42.47 5 GLU B C 1
ATOM 1804 O O . GLU B 1 5 ? -12.555 11.977 -5.637 1 42.47 5 GLU B O 1
ATOM 1809 N N . SER B 1 6 ? -11.297 11.898 -3.957 1 39.25 6 SER B N 1
ATOM 1810 C CA . SER B 1 6 ? -10.68 12.969 -4.734 1 39.25 6 SER B CA 1
ATOM 1811 C C . SER B 1 6 ? -10.117 12.445 -6.051 1 39.25 6 SER B C 1
ATOM 1813 O O . SER B 1 6 ? -9.055 11.805 -6.066 1 39.25 6 SER B O 1
ATOM 1815 N N . VAL B 1 7 ? -10.883 12.125 -6.898 1 37 7 VAL B N 1
ATOM 1816 C CA . VAL B 1 7 ? -11 11.516 -8.219 1 37 7 VAL B CA 1
ATOM 1817 C C . VAL B 1 7 ? -10.164 12.305 -9.227 1 37 7 VAL B C 1
ATOM 1819 O O . VAL B 1 7 ? -10.227 12.047 -10.43 1 37 7 VAL B O 1
ATOM 1822 N N . SER B 1 8 ? -9.508 13.367 -8.812 1 39.41 8 SER B N 1
ATOM 1823 C CA . SER B 1 8 ? -9.242 14.117 -10.031 1 39.41 8 SER B CA 1
ATOM 1824 C C . SER B 1 8 ? -8.375 13.328 -11 1 39.41 8 SER B C 1
ATOM 1826 O O . SER B 1 8 ? -8.734 13.164 -12.172 1 39.41 8 SER B O 1
ATOM 1828 N N . ILE B 1 9 ? -7.227 13.062 -10.586 1 42.94 9 ILE B N 1
ATOM 1829 C CA . ILE B 1 9 ? -6.387 12.438 -11.602 1 42.94 9 ILE B CA 1
ATOM 1830 C C . ILE B 1 9 ? -6.93 11.055 -11.938 1 42.94 9 ILE B C 1
ATOM 1832 O O . ILE B 1 9 ? -6.984 10.672 -13.109 1 42.94 9 ILE B O 1
ATOM 1836 N N . TYR B 1 10 ? -7.449 10.453 -10.969 1 44.56 10 TYR B N 1
ATOM 1837 C CA . TYR B 1 10 ? -8.039 9.148 -11.25 1 44.56 10 TYR B CA 1
ATOM 1838 C C . TYR B 1 10 ? -9.422 9.305 -11.883 1 44.56 10 TYR B C 1
ATOM 1840 O O . TYR B 1 10 ? -9.852 8.461 -12.672 1 44.56 10 TYR B O 1
ATOM 1848 N N . SER B 1 11 ? -9.922 10.469 -11.516 1 46.16 11 SER B N 1
ATOM 1849 C CA . SER B 1 11 ? -11.234 10.719 -12.102 1 46.16 11 SER B CA 1
ATOM 1850 C C . SER B 1 11 ? -11.156 10.773 -13.625 1 46.16 11 SER B C 1
ATOM 1852 O O . SER B 1 11 ? -12.008 10.211 -14.312 1 46.16 11 SER B O 1
ATOM 1854 N N . ARG B 1 12 ? -10.133 11.586 -14.023 1 44.78 12 ARG B N 1
ATOM 1855 C CA . ARG B 1 12 ? -10.031 11.625 -15.477 1 44.78 12 ARG B CA 1
ATOM 1856 C C . ARG B 1 12 ? -9.703 10.242 -16.031 1 44.78 12 ARG B C 1
ATOM 1858 O O . ARG B 1 12 ? -10.258 9.836 -17.062 1 44.78 12 ARG B O 1
ATOM 1865 N N . LEU B 1 13 ? -8.82 9.656 -15.375 1 46.06 13 LEU B N 1
ATOM 1866 C CA . LEU B 1 13 ? -8.5 8.305 -15.812 1 46.06 13 LEU B CA 1
ATOM 1867 C C . LEU B 1 13 ? -9.695 7.375 -15.648 1 46.06 13 LEU B C 1
ATOM 1869 O O . LEU B 1 13 ? -10 6.574 -16.531 1 46.06 13 LEU B O 1
ATOM 1873 N N . ILE B 1 14 ? -10.352 7.621 -14.555 1 50.97 14 ILE B N 1
ATOM 1874 C CA . ILE B 1 14 ? -11.562 6.832 -14.328 1 50.97 14 ILE B CA 1
ATOM 1875 C C . ILE B 1 14 ? -12.633 7.223 -15.344 1 50.97 14 ILE B C 1
ATOM 1877 O O . ILE B 1 14 ? -13.305 6.359 -15.906 1 50.97 14 ILE B O 1
ATOM 1881 N N . THR B 1 15 ? -12.75 8.562 -15.445 1 49.34 15 THR B N 1
ATOM 1882 C CA . THR B 1 15 ? -13.703 8.984 -16.469 1 49.34 15 THR B CA 1
ATOM 1883 C C . THR B 1 15 ? -13.312 8.43 -17.828 1 49.34 15 THR B C 1
ATOM 1885 O O . THR B 1 15 ? -14.172 7.98 -18.594 1 49.34 15 THR B O 1
ATOM 1888 N N . LYS B 1 16 ? -12.039 8.562 -18.031 1 47 16 LYS B N 1
ATOM 1889 C CA . LYS B 1 16 ? -11.586 8 -19.297 1 47 16 LYS B CA 1
ATOM 1890 C C . LYS B 1 16 ? -11.82 6.496 -19.344 1 47 16 LYS B C 1
ATOM 1892 O O . LYS B 1 16 ? -12.242 5.957 -20.375 1 47 16 LYS B O 1
ATOM 1897 N N . ILE B 1 17 ? -11.539 5.953 -18.266 1 48.47 17 ILE B N 1
ATOM 1898 C CA . ILE B 1 17 ? -11.773 4.516 -18.203 1 48.47 17 ILE B CA 1
ATOM 1899 C C . ILE B 1 17 ? -13.273 4.234 -18.297 1 48.47 17 ILE B C 1
ATOM 1901 O O . ILE B 1 17 ? -13.695 3.326 -19.016 1 48.47 17 ILE B O 1
ATOM 1905 N N . LYS B 1 18 ? -13.992 5.043 -17.516 1 50.84 18 LYS B N 1
ATOM 1906 C CA . LYS B 1 18 ? -15.445 4.902 -17.609 1 50.84 18 LYS B CA 1
ATOM 1907 C C . LYS B 1 18 ? -15.938 5.176 -19.031 1 50.84 18 LYS B C 1
ATOM 1909 O O . LYS B 1 18 ? -16.875 4.535 -19.5 1 50.84 18 LYS B O 1
ATOM 1914 N N . SER B 1 19 ? -15.398 6.27 -19.484 1 46.44 19 SER B N 1
ATOM 1915 C CA . SER B 1 19 ? -15.836 6.609 -20.828 1 46.44 19 SER B CA 1
ATOM 1916 C C . SER B 1 19 ? -15.492 5.5 -21.812 1 46.44 19 SER B C 1
ATOM 1918 O O . SER B 1 19 ? -16.062 5.438 -22.906 1 46.44 19 SER B O 1
ATOM 1920 N N . PHE B 1 20 ? -14.32 5.02 -21.438 1 42.72 20 PHE B N 1
ATOM 1921 C CA . PHE B 1 20 ? -14.086 3.961 -22.406 1 42.72 20 PHE B CA 1
ATOM 1922 C C . PHE B 1 20 ? -15.156 2.887 -22.312 1 42.72 20 PHE B C 1
ATOM 1924 O O . PHE B 1 20 ? -15.164 1.936 -23.094 1 42.72 20 PHE B O 1
ATOM 1931 N N . GLY B 1 21 ? -16.344 3.316 -21.922 1 42.09 21 GLY B N 1
ATOM 1932 C CA . GLY B 1 21 ? -17.531 2.492 -22.078 1 42.09 21 GLY B CA 1
ATOM 1933 C C . GLY B 1 21 ? -17.312 1.04 -21.703 1 42.09 21 GLY B C 1
ATOM 1934 O O . GLY B 1 21 ? -17.938 0.141 -22.266 1 42.09 21 GLY B O 1
ATOM 1935 N N . ALA B 1 22 ? -16.219 0.658 -21.203 1 44.72 22 ALA B N 1
ATOM 1936 C CA . ALA B 1 22 ? -16.078 -0.796 -21.203 1 44.72 22 ALA B CA 1
ATOM 1937 C C . ALA B 1 22 ? -17.234 -1.462 -20.453 1 44.72 22 ALA B C 1
ATOM 1939 O O . ALA B 1 22 ? -17.297 -1.395 -19.219 1 44.72 22 ALA B O 1
ATOM 1940 N N . THR B 1 23 ? -18.391 -1.413 -20.812 1 48.34 23 THR B N 1
ATOM 1941 C CA . THR B 1 23 ? -19.562 -2.23 -20.562 1 48.34 23 THR B CA 1
ATOM 1942 C C . THR B 1 23 ? -19.172 -3.682 -20.312 1 48.34 23 THR B C 1
ATOM 1944 O O . THR B 1 23 ? -20.047 -4.555 -20.188 1 48.34 23 THR B O 1
ATOM 1947 N N . SER B 1 24 ? -17.953 -4.148 -20.469 1 56.62 24 SER B N 1
ATOM 1948 C CA . SER B 1 24 ? -17.797 -5.602 -20.469 1 56.62 24 SER B CA 1
ATOM 1949 C C . SER B 1 24 ? -17.547 -6.129 -19.062 1 56.62 24 SER B C 1
ATOM 1951 O O . SER B 1 24 ? -16.984 -5.422 -18.219 1 56.62 24 SER B O 1
ATOM 1953 N N . ASN B 1 25 ? -18.453 -6.793 -18.469 1 67.75 25 ASN B N 1
ATOM 1954 C CA . ASN B 1 25 ? -18.312 -7.641 -17.297 1 67.75 25 ASN B CA 1
ATOM 1955 C C . ASN B 1 25 ? -17.391 -8.828 -17.562 1 67.75 25 ASN B C 1
ATOM 1957 O O . ASN B 1 25 ? -17.859 -9.922 -17.875 1 67.75 25 ASN B O 1
ATOM 1961 N N . PRO B 1 26 ? -16.047 -8.5 -17.484 1 78.94 26 PRO B N 1
ATOM 1962 C CA . PRO B 1 26 ? -15.164 -9.625 -17.812 1 78.94 26 PRO B CA 1
ATOM 1963 C C . PRO B 1 26 ? -15.375 -10.828 -16.891 1 78.94 26 PRO B C 1
ATOM 1965 O O . PRO B 1 26 ? -15.773 -10.656 -15.727 1 78.94 26 PRO B O 1
ATOM 1968 N N . VAL B 1 27 ? -15.25 -11.961 -17.547 1 88.81 27 VAL B N 1
ATOM 1969 C CA . VAL B 1 27 ? -15.328 -13.211 -16.812 1 88.81 27 VAL B CA 1
ATOM 1970 C C . VAL B 1 27 ? -13.938 -13.844 -16.719 1 88.81 27 VAL B C 1
ATOM 1972 O O . VAL B 1 27 ? -13.188 -13.859 -17.703 1 88.81 27 VAL B O 1
ATOM 1975 N N . PRO B 1 28 ? -13.57 -14.305 -15.586 1 93.56 28 PRO B N 1
ATOM 1976 C CA . PRO B 1 28 ? -12.266 -14.953 -15.461 1 93.56 28 PRO B CA 1
ATOM 1977 C C . PRO B 1 28 ? -12.148 -16.219 -16.312 1 93.56 28 PRO B C 1
ATOM 1979 O O . PRO B 1 28 ? -13.156 -16.828 -16.656 1 93.56 28 PRO B O 1
ATOM 1982 N N . PRO B 1 29 ? -10.945 -16.656 -16.703 1 97.12 29 PRO B N 1
ATOM 1983 C CA . PRO B 1 29 ? -9.664 -16.031 -16.328 1 97.12 29 PRO B CA 1
ATOM 1984 C C . PRO B 1 29 ? -9.414 -14.711 -17.062 1 97.12 29 PRO B C 1
ATOM 1986 O O . PRO B 1 29 ? -9.594 -14.633 -18.281 1 97.12 29 PRO B O 1
ATOM 1989 N N . TYR B 1 30 ? -8.984 -13.766 -16.297 1 94.69 30 TYR B N 1
ATOM 1990 C CA . TYR B 1 30 ? -8.719 -12.445 -16.844 1 94.69 30 TYR B CA 1
ATOM 1991 C C . TYR B 1 30 ? -7.363 -12.406 -17.547 1 94.69 30 TYR B C 1
ATOM 1993 O O . TYR B 1 30 ? -6.426 -13.086 -17.125 1 94.69 30 TYR B O 1
ATOM 2001 N N . GLU B 1 31 ? -7.246 -11.547 -18.531 1 93.25 31 GLU B N 1
ATOM 2002 C CA . GLU B 1 31 ? -5.973 -11.336 -19.203 1 93.25 31 GLU B CA 1
ATOM 2003 C C . GLU B 1 31 ? -5.18 -10.203 -18.562 1 93.25 31 GLU B C 1
ATOM 2005 O O . GLU B 1 31 ? -4.32 -9.594 -19.203 1 93.25 31 GLU B O 1
ATOM 2010 N N . PHE B 1 32 ? -5.613 -9.828 -17.391 1 89.88 32 PHE B N 1
ATOM 2011 C CA . PHE B 1 32 ? -4.953 -8.828 -16.562 1 89.88 32 PHE B CA 1
ATOM 2012 C C . PHE B 1 32 ? -4.855 -9.297 -15.117 1 89.88 32 PHE B C 1
ATOM 2014 O O . PHE B 1 32 ? -5.48 -10.289 -14.734 1 89.88 32 PHE B O 1
ATOM 2021 N N . MET B 1 33 ? -4.059 -8.586 -14.328 1 93.38 33 MET B N 1
ATOM 2022 C CA . MET B 1 33 ? -3.887 -8.914 -12.914 1 93.38 33 MET B CA 1
ATOM 2023 C C . MET B 1 33 ? -4.934 -8.211 -12.055 1 93.38 33 MET B C 1
ATOM 2025 O O . MET B 1 33 ? -5.102 -6.992 -12.156 1 93.38 33 MET B O 1
ATOM 2029 N N . CYS B 1 34 ? -5.641 -9.008 -11.289 1 95.19 34 CYS B N 1
ATOM 2030 C CA . CYS B 1 34 ? -6.496 -8.391 -10.273 1 95.19 34 CYS B CA 1
ATOM 2031 C C . CYS B 1 34 ? -5.68 -7.527 -9.328 1 95.19 34 CYS B C 1
ATOM 2033 O O . CYS B 1 34 ? -4.527 -7.848 -9.023 1 95.19 34 CYS B O 1
ATOM 2035 N N . GLN B 1 35 ? -6.277 -6.48 -8.891 1 94.69 35 GLN B N 1
ATOM 2036 C CA . GLN B 1 35 ? -5.613 -5.574 -7.961 1 94.69 35 GLN B CA 1
ATOM 2037 C C . GLN B 1 35 ? -6.16 -5.742 -6.547 1 94.69 35 GLN B C 1
ATOM 2039 O O . GLN B 1 35 ? -7.316 -6.133 -6.363 1 94.69 35 GLN B O 1
ATOM 2044 N N . VAL B 1 36 ? -5.289 -5.461 -5.551 1 97.5 36 VAL B N 1
ATOM 2045 C CA . VAL B 1 36 ? -5.68 -5.582 -4.148 1 97.5 36 VAL B CA 1
ATOM 2046 C C . VAL B 1 36 ? -6.984 -4.82 -3.908 1 97.5 36 VAL B C 1
ATOM 2048 O O . VAL B 1 36 ? -7.16 -3.707 -4.406 1 97.5 36 VAL B O 1
ATOM 2051 N N . GLY B 1 37 ? -7.832 -5.344 -3.166 1 96.94 37 GLY B N 1
ATOM 2052 C CA . GLY B 1 37 ? -9.219 -4.914 -3.045 1 96.94 37 GLY B CA 1
ATOM 2053 C C . GLY B 1 37 ? -10.203 -5.906 -3.633 1 96.94 37 GLY B C 1
ATOM 2054 O O . GLY B 1 37 ? -11.328 -6.035 -3.146 1 96.94 37 GLY B O 1
ATOM 2055 N N . ASP B 1 38 ? -9.789 -6.543 -4.77 1 95.81 38 ASP B N 1
ATOM 2056 C CA . ASP B 1 38 ? -10.586 -7.633 -5.316 1 95.81 38 ASP B CA 1
ATOM 2057 C C . ASP B 1 38 ? -10.703 -8.781 -4.316 1 95.81 38 ASP B C 1
ATOM 2059 O O . ASP B 1 38 ? -9.695 -9.336 -3.877 1 95.81 38 ASP B O 1
ATOM 2063 N N . PRO B 1 39 ? -11.883 -9.18 -3.971 1 97.19 39 PRO B N 1
ATOM 2064 C CA . PRO B 1 39 ? -12.07 -10.203 -2.939 1 97.19 39 PRO B CA 1
ATOM 2065 C C . PRO B 1 39 ? -11.391 -11.523 -3.291 1 97.19 39 PRO B C 1
ATOM 2067 O O . PRO B 1 39 ? -11.016 -12.289 -2.398 1 97.19 39 PRO B O 1
ATOM 2070 N N . VAL B 1 40 ? -11.18 -11.766 -4.582 1 97.81 40 VAL B N 1
ATOM 2071 C CA . VAL B 1 40 ? -10.594 -13.023 -5.02 1 97.81 40 VAL B CA 1
ATOM 2072 C C . VAL B 1 40 ? -9.172 -13.148 -4.473 1 97.81 40 VAL B C 1
ATOM 2074 O O . VAL B 1 40 ? -8.648 -14.258 -4.32 1 97.81 40 VAL B O 1
ATOM 2077 N N . LEU B 1 41 ? -8.539 -12.023 -4.148 1 98.38 41 LEU B N 1
ATOM 2078 C CA . LEU B 1 41 ? -7.164 -12.016 -3.67 1 98.38 41 LEU B CA 1
ATOM 2079 C C . LEU B 1 41 ? -7.109 -12.273 -2.168 1 98.38 41 LEU B C 1
ATOM 2081 O O . LEU B 1 41 ? -6.027 -12.414 -1.597 1 98.38 41 LEU B O 1
ATOM 2085 N N . ARG B 1 42 ? -8.25 -12.391 -1.513 1 98.62 42 ARG B N 1
ATOM 2086 C CA . ARG B 1 42 ? -8.266 -12.516 -0.059 1 98.62 42 ARG B CA 1
ATOM 2087 C C . ARG B 1 42 ? -8.906 -13.836 0.37 1 98.62 42 ARG B C 1
ATOM 2089 O O . ARG B 1 42 ? -8.992 -14.125 1.563 1 98.62 42 ARG B O 1
ATOM 2096 N N . VAL B 1 43 ? -9.305 -14.633 -0.547 1 97.94 43 VAL B N 1
ATOM 2097 C CA . VAL B 1 43 ? -9.93 -15.914 -0.217 1 97.94 43 VAL B CA 1
ATOM 2098 C C . VAL B 1 43 ? -8.922 -17.047 -0.429 1 97.94 43 VAL B C 1
ATOM 2100 O O . VAL B 1 43 ? -8.117 -17 -1.363 1 97.94 43 VAL B O 1
ATOM 2103 N N . ARG B 1 44 ? -9.008 -18.031 0.441 1 98.62 44 ARG B N 1
ATOM 2104 C CA . ARG B 1 44 ? -8.227 -19.25 0.194 1 98.62 44 ARG B CA 1
ATOM 2105 C C . ARG B 1 44 ? -8.695 -19.953 -1.074 1 98.62 44 ARG B C 1
ATOM 2107 O O . ARG B 1 44 ? -9.875 -20.266 -1.214 1 98.62 44 ARG B O 1
ATOM 2114 N N . ALA B 1 45 ? -7.816 -20.172 -1.982 1 98.81 45 ALA B N 1
ATOM 2115 C CA . ALA B 1 45 ? -8.148 -20.797 -3.254 1 98.81 45 ALA B CA 1
ATOM 2116 C C . ALA B 1 45 ? -8.57 -22.25 -3.043 1 98.81 45 ALA B C 1
ATOM 2118 O O . ALA B 1 45 ? -8.094 -22.922 -2.119 1 98.81 45 ALA B O 1
ATOM 2119 N N . GLU B 1 46 ? -9.375 -22.734 -3.855 1 98.75 46 GLU B N 1
ATOM 2120 C CA . GLU B 1 46 ? -9.914 -24.078 -3.75 1 98.75 46 GLU B CA 1
ATOM 2121 C C . GLU B 1 46 ? -9.039 -25.094 -4.492 1 98.75 46 GLU B C 1
ATOM 2123 O O . GLU B 1 46 ? -8.539 -24.797 -5.578 1 98.75 46 GLU B O 1
ATOM 2128 N N . PRO B 1 47 ? -8.961 -26.281 -3.91 1 98.81 47 PRO B N 1
ATOM 2129 C CA . PRO B 1 47 ? -8.219 -27.312 -4.645 1 98.81 47 PRO B CA 1
ATOM 2130 C C . PRO B 1 47 ? -8.867 -27.672 -5.98 1 98.81 47 PRO B C 1
ATOM 2132 O O . PRO B 1 47 ? -10.086 -27.594 -6.113 1 98.81 47 PRO B O 1
ATOM 2135 N N . VAL B 1 48 ? -8.016 -28.016 -6.895 1 98.88 48 VAL B N 1
ATOM 2136 C CA . VAL B 1 48 ? -8.484 -28.5 -8.188 1 98.88 48 VAL B CA 1
ATOM 2137 C C . VAL B 1 48 ? -8.695 -30.016 -8.109 1 98.88 48 VAL B C 1
ATOM 2139 O O . VAL B 1 48 ? -7.863 -30.734 -7.562 1 98.88 48 VAL B O 1
ATOM 2142 N N . ASP B 1 49 ? -9.797 -30.484 -8.594 1 98.44 49 ASP B N 1
ATOM 2143 C CA . ASP B 1 49 ? -9.984 -31.922 -8.766 1 98.44 49 ASP B CA 1
ATOM 2144 C C . ASP B 1 49 ? -8.938 -32.5 -9.711 1 98.44 49 ASP B C 1
ATOM 2146 O O . ASP B 1 49 ? -8.875 -32.125 -10.883 1 98.44 49 ASP B O 1
ATOM 2150 N N . PRO B 1 50 ? -8.18 -33.406 -9.25 1 97.88 50 PRO B N 1
ATOM 2151 C CA . PRO B 1 50 ? -7.105 -33.969 -10.086 1 97.88 50 PRO B CA 1
ATOM 2152 C C . PRO B 1 50 ? -7.617 -34.5 -11.414 1 97.88 50 PRO B C 1
ATOM 2154 O O . PRO B 1 50 ? -6.91 -34.438 -12.422 1 97.88 50 PRO B O 1
ATOM 2157 N N . GLN B 1 51 ? -8.836 -35 -11.461 1 97.38 51 GLN B N 1
ATOM 2158 C CA . GLN B 1 51 ? -9.414 -35.562 -12.68 1 97.38 51 GLN B CA 1
ATOM 2159 C C . GLN B 1 51 ? -9.703 -34.469 -13.711 1 97.38 51 GLN B C 1
ATOM 2161 O O . GLN B 1 51 ? -9.906 -34.781 -14.891 1 97.38 51 GLN B O 1
ATOM 2166 N N . LYS B 1 52 ? -9.664 -33.219 -13.25 1 97.94 52 LYS B N 1
ATOM 2167 C CA . LYS B 1 52 ? -10.047 -32.125 -14.117 1 97.94 52 LYS B CA 1
ATOM 2168 C C . LYS B 1 52 ? -8.828 -31.328 -14.586 1 97.94 52 LYS B C 1
ATOM 2170 O O . LYS B 1 52 ? -8.953 -30.391 -15.367 1 97.94 52 LYS B O 1
ATOM 2175 N N . ILE B 1 53 ? -7.723 -31.703 -14.25 1 98.06 53 ILE B N 1
ATOM 2176 C CA . ILE B 1 53 ? -6.512 -30.938 -14.484 1 98.06 53 ILE B CA 1
ATOM 2177 C C . ILE B 1 53 ? -6.266 -30.797 -15.984 1 98.06 53 ILE B C 1
ATOM 2179 O O . ILE B 1 53 ? -5.84 -29.734 -16.453 1 98.06 53 ILE B O 1
ATOM 2183 N N . THR B 1 54 ? -6.625 -31.875 -16.766 1 97.25 54 THR B N 1
ATOM 2184 C CA . THR B 1 54 ? -6.367 -31.844 -18.203 1 97.25 54 THR B CA 1
ATOM 2185 C C . THR B 1 54 ? -7.605 -31.375 -18.969 1 97.25 54 THR B C 1
ATOM 2187 O O . THR B 1 54 ? -7.652 -31.469 -20.188 1 97.25 54 THR B O 1
ATOM 2190 N N . SER B 1 55 ? -8.617 -30.953 -18.219 1 97.88 55 SER B N 1
ATOM 2191 C CA . SER B 1 55 ? -9.82 -30.438 -18.859 1 97.88 55 SER B CA 1
ATOM 2192 C C . SER B 1 55 ? -9.523 -29.125 -19.609 1 97.88 55 SER B C 1
ATOM 2194 O O . SER B 1 55 ? -8.562 -28.438 -19.281 1 97.88 55 SER B O 1
ATOM 2196 N N . PRO B 1 56 ? -10.336 -28.766 -20.594 1 98 56 PRO B N 1
ATOM 2197 C CA . PRO B 1 56 ? -10.172 -27.516 -21.312 1 98 56 PRO B CA 1
ATOM 2198 C C . PRO B 1 56 ? -10.234 -26.297 -20.391 1 98 56 PRO B C 1
ATOM 2200 O O . PRO B 1 56 ? -9.531 -25.312 -20.625 1 98 56 PRO B O 1
ATOM 2203 N N . GLU B 1 57 ? -11.023 -26.359 -19.422 1 97.62 57 GLU B N 1
ATOM 2204 C CA . GLU B 1 57 ? -11.195 -25.25 -18.484 1 97.62 57 GLU B CA 1
ATOM 2205 C C . GLU B 1 57 ? -9.906 -24.953 -17.734 1 97.62 57 GLU B C 1
ATOM 2207 O O . GLU B 1 57 ? -9.453 -23.812 -17.688 1 97.62 57 GLU B O 1
ATOM 2212 N N . ILE B 1 58 ? -9.344 -25.953 -17.156 1 98.56 58 ILE B N 1
ATOM 2213 C CA . ILE B 1 58 ? -8.133 -25.766 -16.375 1 98.56 58 ILE B CA 1
ATOM 2214 C C . ILE B 1 58 ? -6.969 -25.406 -17.312 1 98.56 58 ILE B C 1
ATOM 2216 O O . ILE B 1 58 ? -6.137 -24.562 -16.969 1 98.56 58 ILE B O 1
ATOM 2220 N N . ARG B 1 59 ? -6.918 -26.016 -18.484 1 98.25 59 ARG B N 1
ATOM 2221 C CA . ARG B 1 59 ? -5.887 -25.688 -19.469 1 98.25 59 ARG B CA 1
ATOM 2222 C C . ARG B 1 59 ? -5.957 -24.219 -19.875 1 98.25 59 ARG B C 1
ATOM 2224 O O . ARG B 1 59 ? -4.926 -23.578 -20.078 1 98.25 59 ARG B O 1
ATOM 2231 N N . LYS B 1 60 ? -7.156 -23.75 -19.969 1 98.5 60 LYS B N 1
ATOM 2232 C CA . LYS B 1 60 ? -7.344 -22.344 -20.297 1 98.5 60 LYS B CA 1
ATOM 2233 C C . LYS B 1 60 ? -6.809 -21.438 -19.188 1 98.5 60 LYS B C 1
ATOM 2235 O O . LYS B 1 60 ? -6.164 -20.422 -19.453 1 98.5 60 LYS B O 1
ATOM 2240 N N . VAL B 1 61 ? -7.082 -21.781 -17.969 1 98.69 61 VAL B N 1
ATOM 2241 C CA . VAL B 1 61 ? -6.594 -21.031 -16.828 1 98.69 61 VAL B CA 1
ATOM 2242 C C . VAL B 1 61 ? -5.066 -20.984 -16.844 1 98.69 61 VAL B C 1
ATOM 2244 O O . VAL B 1 61 ? -4.465 -19.906 -16.766 1 98.69 61 VAL B O 1
ATOM 2247 N N . ILE B 1 62 ? -4.461 -22.125 -17.031 1 98.75 62 ILE B N 1
ATOM 2248 C CA . ILE B 1 62 ? -3.008 -22.234 -17.016 1 98.75 62 ILE B CA 1
ATOM 2249 C C . ILE B 1 62 ? -2.408 -21.438 -18.156 1 98.75 62 ILE B C 1
ATOM 2251 O O . ILE B 1 62 ? -1.425 -20.719 -17.969 1 98.75 62 ILE B O 1
ATOM 2255 N N . HIS B 1 63 ? -3.023 -21.594 -19.297 1 98.56 63 HIS B N 1
ATOM 2256 C CA . HIS B 1 63 ? -2.561 -20.859 -20.469 1 98.56 63 HIS B CA 1
ATOM 2257 C C . HIS B 1 63 ? -2.629 -19.359 -20.25 1 98.56 63 HIS B C 1
ATOM 2259 O O . HIS B 1 63 ? -1.665 -18.641 -20.531 1 98.56 63 HIS B O 1
ATOM 2265 N N . THR B 1 64 ? -3.705 -18.859 -19.75 1 98.19 64 THR B N 1
ATOM 2266 C CA . THR B 1 64 ? -3.895 -17.438 -19.5 1 98.19 64 THR B CA 1
ATOM 2267 C C . THR B 1 64 ? -2.908 -16.953 -18.438 1 98.19 64 THR B C 1
ATOM 2269 O O . THR B 1 64 ? -2.328 -15.867 -18.578 1 98.19 64 THR B O 1
ATOM 2272 N N . MET B 1 65 ? -2.682 -17.734 -17.422 1 98.44 65 MET B N 1
ATOM 2273 C CA . MET B 1 65 ? -1.7 -17.406 -16.391 1 98.44 65 MET B CA 1
ATOM 2274 C C . MET B 1 65 ? -0.319 -17.203 -17.016 1 98.44 65 MET B C 1
ATOM 2276 O O . MET B 1 65 ? 0.364 -16.219 -16.703 1 98.44 65 MET B O 1
ATOM 2280 N N . ARG B 1 66 ? 0.007 -18.141 -17.828 1 97.75 66 ARG B N 1
ATOM 2281 C CA . ARG B 1 66 ? 1.312 -18.062 -18.469 1 97.75 66 ARG B CA 1
ATOM 2282 C C . ARG B 1 66 ? 1.447 -16.781 -19.281 1 97.75 66 ARG B C 1
ATOM 2284 O O . ARG B 1 66 ? 2.465 -16.078 -19.203 1 97.75 66 ARG B O 1
ATOM 2291 N N . GLN B 1 67 ? 0.433 -16.438 -20.031 1 96.56 67 GLN B N 1
ATOM 2292 C CA . GLN B 1 67 ? 0.433 -15.234 -20.859 1 96.56 67 GLN B CA 1
ATOM 2293 C C . GLN B 1 67 ? 0.528 -13.977 -20.016 1 96.56 67 GLN B C 1
ATOM 2295 O O . GLN B 1 67 ? 1.324 -13.078 -20.312 1 96.56 67 GLN B O 1
ATOM 2300 N N . VAL B 1 68 ? -0.223 -13.914 -19 1 94.94 68 VAL B N 1
ATOM 2301 C CA . VAL B 1 68 ? -0.257 -12.734 -18.141 1 94.94 68 VAL B CA 1
ATOM 2302 C C . VAL B 1 68 ? 1.071 -12.594 -17.391 1 94.94 68 VAL B C 1
ATOM 2304 O O . VAL B 1 68 ? 1.634 -11.5 -17.312 1 94.94 68 VAL B O 1
ATOM 2307 N N . MET B 1 69 ? 1.613 -13.68 -16.891 1 94.56 69 MET B N 1
ATOM 2308 C CA . MET B 1 69 ? 2.879 -13.664 -16.156 1 94.56 69 MET B CA 1
ATOM 2309 C C . MET B 1 69 ? 4.004 -13.133 -17.031 1 94.56 69 MET B C 1
ATOM 2311 O O . MET B 1 69 ? 4.699 -12.188 -16.656 1 94.56 69 MET B O 1
ATOM 2315 N N . ARG B 1 70 ? 4.074 -13.711 -18.156 1 90.38 70 ARG B N 1
ATOM 2316 C CA . ARG B 1 70 ? 5.156 -13.32 -19.047 1 90.38 70 ARG B CA 1
ATOM 2317 C C . ARG B 1 70 ? 4.926 -11.93 -19.625 1 90.38 70 ARG B C 1
ATOM 2319 O O . ARG B 1 70 ? 5.879 -11.164 -19.797 1 90.38 70 ARG B O 1
ATOM 2326 N N . GLY B 1 71 ? 3.654 -11.609 -19.859 1 88.25 71 GLY B N 1
ATOM 2327 C CA . GLY B 1 71 ? 3.322 -10.305 -20.391 1 88.25 71 GLY B CA 1
ATOM 2328 C C . GLY B 1 71 ? 3.602 -9.172 -19.422 1 88.25 71 GLY B C 1
ATOM 2329 O O . GLY B 1 71 ? 3.832 -8.031 -19.828 1 88.25 71 GLY B O 1
ATOM 2330 N N . THR B 1 72 ? 3.566 -9.445 -18.188 1 85.94 72 THR B N 1
ATOM 2331 C CA . THR B 1 72 ? 3.814 -8.438 -17.156 1 85.94 72 THR B CA 1
ATOM 2332 C C . THR B 1 72 ? 5.238 -8.555 -16.625 1 85.94 72 THR B C 1
ATOM 2334 O O . THR B 1 72 ? 5.594 -7.891 -15.648 1 85.94 72 THR B O 1
ATOM 2337 N N . TYR B 1 73 ? 5.996 -9.492 -17.141 1 85.38 73 TYR B N 1
ATOM 2338 C CA . TYR B 1 73 ? 7.383 -9.734 -16.766 1 85.38 73 TYR B CA 1
ATOM 2339 C C . TYR B 1 73 ? 7.477 -10.156 -15.305 1 85.38 73 TYR B C 1
ATOM 2341 O O . TYR B 1 73 ? 8.445 -9.82 -14.617 1 85.38 73 TYR B O 1
ATOM 2349 N N . SER B 1 74 ? 6.449 -10.773 -14.875 1 91.62 74 SER B N 1
ATOM 2350 C CA . SER B 1 74 ? 6.449 -11.344 -13.531 1 91.62 74 SER B CA 1
ATOM 2351 C C . SER B 1 74 ? 7.211 -12.664 -13.484 1 91.62 74 SER B C 1
ATOM 2353 O O . SER B 1 74 ? 7.297 -13.375 -14.492 1 91.62 74 SER B O 1
ATOM 2355 N N . VAL B 1 75 ? 7.727 -12.984 -12.305 1 94.31 75 VAL B N 1
ATOM 2356 C CA . VAL B 1 75 ? 8.508 -14.203 -12.172 1 94.31 75 VAL B CA 1
ATOM 2357 C C . VAL B 1 75 ? 7.66 -15.297 -11.531 1 94.31 75 VAL B C 1
ATOM 2359 O O . VAL B 1 75 ? 8.102 -16.438 -11.398 1 94.31 75 VAL B O 1
ATOM 2362 N N . GLY B 1 76 ? 6.469 -14.984 -11.117 1 97.19 76 GLY B N 1
ATOM 2363 C CA . GLY B 1 76 ? 5.461 -15.883 -10.578 1 97.19 76 GLY B CA 1
ATOM 2364 C C . GLY B 1 76 ? 4.051 -15.328 -10.68 1 97.19 76 GLY B C 1
ATOM 2365 O O . GLY B 1 76 ? 3.867 -14.117 -10.844 1 97.19 76 GLY B O 1
ATOM 2366 N N . ILE B 1 77 ? 3.109 -16.188 -10.602 1 98.25 77 ILE B N 1
ATOM 2367 C CA . ILE B 1 77 ? 1.699 -15.812 -10.648 1 98.25 77 ILE B CA 1
ATOM 2368 C C . ILE B 1 77 ? 0.85 -16.922 -10.039 1 98.25 77 ILE B C 1
ATOM 2370 O O . ILE B 1 77 ? 1.237 -18.094 -10.055 1 98.25 77 ILE B O 1
ATOM 2374 N N . SER B 1 78 ? -0.236 -16.578 -9.461 1 98.81 78 SER B N 1
ATOM 2375 C CA . SER B 1 78 ? -1.229 -17.516 -8.969 1 98.81 78 SER B CA 1
ATOM 2376 C C . SER B 1 78 ? -2.58 -17.312 -9.648 1 98.81 78 SER B C 1
ATOM 2378 O O . SER B 1 78 ? -2.877 -16.203 -10.117 1 98.81 78 SER B O 1
ATOM 2380 N N . ALA B 1 79 ? -3.367 -18.312 -9.664 1 98.88 79 ALA B N 1
ATOM 2381 C CA . ALA B 1 79 ? -4.648 -18.297 -10.367 1 98.88 79 ALA B CA 1
ATOM 2382 C C . ALA B 1 79 ? -5.559 -17.203 -9.82 1 98.88 79 ALA B C 1
ATOM 2384 O O . ALA B 1 79 ? -6.27 -16.531 -10.578 1 98.88 79 ALA B O 1
ATOM 2385 N N . PRO B 1 80 ? -5.551 -16.938 -8.508 1 98.75 80 PRO B N 1
ATOM 2386 C CA . PRO B 1 80 ? -6.391 -15.844 -8.016 1 98.75 80 PRO B CA 1
ATOM 2387 C C . PRO B 1 80 ? -6.043 -14.5 -8.648 1 98.75 80 PRO B C 1
ATOM 2389 O O . PRO B 1 80 ? -6.918 -13.648 -8.812 1 98.75 80 PRO B O 1
ATOM 2392 N N . GLN B 1 81 ? -4.852 -14.32 -9.07 1 98.19 81 GLN B N 1
ATOM 2393 C CA . GLN B 1 81 ? -4.426 -13.039 -9.625 1 98.19 81 GLN B CA 1
ATOM 2394 C C . GLN B 1 81 ? -5.062 -12.789 -10.984 1 98.19 81 GLN B C 1
ATOM 2396 O O . GLN B 1 81 ? -5.066 -11.656 -11.477 1 98.19 81 GLN B O 1
ATOM 2401 N N . ILE B 1 82 ? -5.574 -13.828 -11.602 1 97.44 82 ILE B N 1
ATOM 2402 C CA . ILE B 1 82 ? -6.305 -13.617 -12.852 1 97.44 82 ILE B CA 1
ATOM 2403 C C . ILE B 1 82 ? -7.785 -13.914 -12.633 1 97.44 82 ILE B C 1
ATOM 2405 O O . ILE B 1 82 ? -8.492 -14.281 -13.57 1 97.44 82 ILE B O 1
ATOM 2409 N N . GLY B 1 83 ? -8.203 -13.906 -11.406 1 97.31 83 GLY B N 1
ATOM 2410 C CA . GLY B 1 83 ? -9.625 -13.945 -11.094 1 97.31 83 GLY B CA 1
ATOM 2411 C C . GLY B 1 83 ? -10.148 -15.344 -10.836 1 97.31 83 GLY B C 1
ATOM 2412 O O . GLY B 1 83 ? -11.352 -15.547 -10.68 1 97.31 83 GLY B O 1
ATOM 2413 N N . CYS B 1 84 ? -9.305 -16.359 -10.828 1 98.44 84 CYS B N 1
ATOM 2414 C CA . CYS B 1 84 ? -9.711 -17.734 -10.617 1 98.44 84 CYS B CA 1
ATOM 2415 C C . CYS B 1 84 ? -9.289 -18.234 -9.234 1 98.44 84 CYS B C 1
ATOM 2417 O O . CYS B 1 84 ? -8.109 -18.453 -8.984 1 98.44 84 CYS B O 1
ATOM 2419 N N . PRO B 1 85 ? -10.18 -18.438 -8.289 1 98.56 85 PRO B N 1
ATOM 2420 C CA . PRO B 1 85 ? -9.82 -18.891 -6.945 1 98.56 85 PRO B CA 1
ATOM 2421 C C . PRO B 1 85 ? -9.5 -20.375 -6.895 1 98.56 85 PRO B C 1
ATOM 2423 O O . PRO B 1 85 ? -10.188 -21.141 -6.203 1 98.56 85 PRO B O 1
ATOM 2426 N N . LEU B 1 86 ? -8.508 -20.781 -7.605 1 98.88 86 LEU B N 1
ATOM 2427 C CA . LEU B 1 86 ? -8.047 -22.156 -7.715 1 98.88 86 LEU B CA 1
ATOM 2428 C C . LEU B 1 86 ? -6.609 -22.297 -7.227 1 98.88 86 LEU B C 1
ATOM 2430 O O . LEU B 1 86 ? -5.805 -21.375 -7.402 1 98.88 86 LEU B O 1
ATOM 2434 N N . GLN B 1 87 ? -6.293 -23.406 -6.691 1 98.94 87 GLN B N 1
ATOM 2435 C CA . GLN B 1 87 ? -4.949 -23.672 -6.18 1 98.94 87 GLN B CA 1
ATOM 2436 C C . GLN B 1 87 ? -3.99 -24.031 -7.312 1 98.94 87 GLN B C 1
ATOM 2438 O O . GLN B 1 87 ? -3.547 -25.172 -7.426 1 98.94 87 GLN B O 1
ATOM 2443 N N . ILE B 1 88 ? -3.713 -23.078 -8.094 1 98.94 88 ILE B N 1
ATOM 2444 C CA . ILE B 1 88 ? -2.764 -23.188 -9.195 1 98.94 88 ILE B CA 1
ATOM 2445 C C . ILE B 1 88 ? -1.765 -22.031 -9.133 1 98.94 88 ILE B C 1
ATOM 2447 O O . ILE B 1 88 ? -2.154 -20.875 -8.977 1 98.94 88 ILE B O 1
ATOM 2451 N N . THR B 1 89 ? -0.495 -22.344 -9.188 1 98.88 89 THR B N 1
ATOM 2452 C CA . THR B 1 89 ? 0.537 -21.312 -9.305 1 98.88 89 THR B CA 1
ATOM 2453 C C . THR B 1 89 ? 1.606 -21.734 -10.305 1 98.88 89 THR B C 1
ATOM 2455 O O . THR B 1 89 ? 1.72 -22.922 -10.648 1 98.88 89 THR B O 1
ATOM 2458 N N . MET B 1 90 ? 2.318 -20.797 -10.797 1 98.5 90 MET B N 1
ATOM 2459 C CA . MET B 1 90 ? 3.447 -21.062 -11.68 1 98.5 90 MET B CA 1
ATOM 2460 C C . MET B 1 90 ? 4.523 -19.984 -11.531 1 98.5 90 MET B C 1
ATOM 2462 O O . MET B 1 90 ? 4.25 -18.891 -11.031 1 98.5 90 MET B O 1
ATOM 2466 N N . MET B 1 91 ? 5.699 -20.344 -11.867 1 97.75 91 MET B N 1
ATOM 2467 C CA . MET B 1 91 ? 6.852 -19.453 -11.719 1 97.75 91 MET B CA 1
ATOM 2468 C C . MET B 1 91 ? 7.922 -19.781 -12.75 1 97.75 91 MET B C 1
ATOM 2470 O O . MET B 1 91 ? 8.008 -20.906 -13.227 1 97.75 91 MET B O 1
ATOM 2474 N N . GLU B 1 92 ? 8.594 -18.797 -13.07 1 95.81 92 GLU B N 1
ATOM 2475 C CA . GLU B 1 92 ? 9.68 -18.891 -14.039 1 95.81 92 GLU B CA 1
ATOM 2476 C C . GLU B 1 92 ? 10.703 -17.781 -13.836 1 95.81 92 GLU B C 1
ATOM 2478 O O . GLU B 1 92 ? 10.344 -16.656 -13.492 1 95.81 92 GLU B O 1
ATOM 2483 N N . PHE B 1 93 ? 11.914 -18.109 -13.836 1 91.31 93 PHE B N 1
ATOM 2484 C CA . PHE B 1 93 ? 12.992 -17.141 -13.773 1 91.31 93 PHE B CA 1
ATOM 2485 C C . PHE B 1 93 ? 14.031 -17.406 -14.859 1 91.31 93 PHE B C 1
ATOM 2487 O O . PHE B 1 93 ? 14.984 -18.156 -14.641 1 91.31 93 PHE B O 1
ATOM 2494 N N . SER B 1 94 ? 13.828 -16.75 -15.961 1 85.56 94 SER B N 1
ATOM 2495 C CA . SER B 1 94 ? 14.641 -17.031 -17.141 1 85.56 94 SER B CA 1
ATOM 2496 C C . SER B 1 94 ? 15.93 -16.203 -17.125 1 85.56 94 SER B C 1
ATOM 2498 O O . SER B 1 94 ? 16.109 -15.336 -16.281 1 85.56 94 SER B O 1
ATOM 2500 N N . ASN B 1 95 ? 16.766 -16.562 -18.078 1 79.88 95 ASN B N 1
ATOM 2501 C CA . ASN B 1 95 ? 18 -15.789 -18.234 1 79.88 95 ASN B CA 1
ATOM 2502 C C . ASN B 1 95 ? 17.703 -14.336 -18.609 1 79.88 95 ASN B C 1
ATOM 2504 O O . ASN B 1 95 ? 18.453 -13.43 -18.234 1 79.88 95 ASN B O 1
ATOM 2508 N N . SER B 1 96 ? 16.672 -14.18 -19.312 1 77.31 96 SER B N 1
ATOM 2509 C CA . SER B 1 96 ? 16.266 -12.82 -19.656 1 77.31 96 SER B CA 1
ATOM 2510 C C . SER B 1 96 ? 15.898 -12.023 -18.406 1 77.31 96 SER B C 1
ATOM 2512 O O . SER B 1 96 ? 16.234 -10.844 -18.312 1 77.31 96 SER B O 1
ATOM 2514 N N . ASN B 1 97 ? 15.266 -12.648 -17.484 1 76.44 97 ASN B N 1
ATOM 2515 C CA . ASN B 1 97 ? 14.953 -12.008 -16.203 1 76.44 97 ASN B CA 1
ATOM 2516 C C . ASN B 1 97 ? 16.219 -11.617 -15.453 1 76.44 97 ASN B C 1
ATOM 2518 O O . ASN B 1 97 ? 16.281 -10.539 -14.859 1 76.44 97 ASN B O 1
ATOM 2522 N N . ILE B 1 98 ? 17.156 -12.523 -15.453 1 74.88 98 ILE B N 1
ATOM 2523 C CA . ILE B 1 98 ? 18.406 -12.305 -14.75 1 74.88 98 ILE B CA 1
ATOM 2524 C C . ILE B 1 98 ? 19.125 -11.094 -15.344 1 74.88 98 ILE B C 1
ATOM 2526 O O . ILE B 1 98 ? 19.719 -10.297 -14.609 1 74.88 98 ILE B O 1
ATOM 2530 N N . ARG B 1 99 ? 18.984 -10.953 -16.609 1 73.25 99 ARG B N 1
ATOM 2531 C CA . ARG B 1 99 ? 19.656 -9.859 -17.297 1 73.25 99 ARG B CA 1
ATOM 2532 C C . ARG B 1 99 ? 19.047 -8.516 -16.922 1 73.25 99 ARG B C 1
ATOM 2534 O O . ARG B 1 99 ? 19.719 -7.48 -16.969 1 73.25 99 ARG B O 1
ATOM 2541 N N . MET B 1 100 ? 17.797 -8.586 -16.516 1 68.75 100 MET B N 1
ATOM 2542 C CA . MET B 1 100 ? 17.078 -7.371 -16.156 1 68.75 100 MET B CA 1
ATOM 2543 C C . MET B 1 100 ? 17.359 -6.973 -14.711 1 68.75 100 MET B C 1
ATOM 2545 O O . MET B 1 100 ? 17.125 -5.828 -14.312 1 68.75 100 MET B O 1
ATOM 2549 N N . ALA B 1 101 ? 17.922 -7.902 -14.023 1 70.38 101 ALA B N 1
ATOM 2550 C CA . ALA B 1 101 ? 18.188 -7.645 -12.609 1 70.38 101 ALA B CA 1
ATOM 2551 C C . ALA B 1 101 ? 19.516 -6.922 -12.414 1 70.38 101 ALA B C 1
ATOM 2553 O O . ALA B 1 101 ? 20.438 -7.098 -13.203 1 70.38 101 ALA B O 1
ATOM 2554 N N . LYS B 1 102 ? 19.562 -6.082 -11.391 1 68.25 102 LYS B N 1
ATOM 2555 C CA . LYS B 1 102 ? 20.812 -5.434 -11.031 1 68.25 102 LYS B CA 1
ATOM 2556 C C . LYS B 1 102 ? 21.828 -6.449 -10.492 1 68.25 102 LYS B C 1
ATOM 2558 O O . LYS B 1 102 ? 21.453 -7.336 -9.711 1 68.25 102 LYS B O 1
ATOM 2563 N N . LYS B 1 103 ? 23.109 -6.277 -11 1 70.62 103 LYS B N 1
ATOM 2564 C CA . LYS B 1 103 ? 24.172 -7.199 -10.617 1 70.62 103 LYS B CA 1
ATOM 2565 C C . LYS B 1 103 ? 24.266 -7.332 -9.102 1 70.62 103 LYS B C 1
ATOM 2567 O O . LYS B 1 103 ? 24.469 -8.438 -8.586 1 70.62 103 LYS B O 1
ATOM 2572 N N . GLU B 1 104 ? 24.062 -6.199 -8.375 1 72.88 104 GLU B N 1
ATOM 2573 C CA . GLU B 1 104 ? 24.156 -6.199 -6.918 1 72.88 104 GLU B CA 1
ATOM 2574 C C . GLU B 1 104 ? 23.062 -7.066 -6.297 1 72.88 104 GLU B C 1
ATOM 2576 O O . GLU B 1 104 ? 23.297 -7.738 -5.289 1 72.88 104 GLU B O 1
ATOM 2581 N N . ASP B 1 105 ? 22 -7.18 -6.969 1 76.31 105 ASP B N 1
ATOM 2582 C CA . ASP B 1 105 ? 20.875 -7.953 -6.449 1 76.31 105 ASP B CA 1
ATOM 2583 C C . ASP B 1 105 ? 21.094 -9.445 -6.684 1 76.31 105 ASP B C 1
ATOM 2585 O O . ASP B 1 105 ? 20.672 -10.273 -5.863 1 76.31 105 ASP B O 1
ATOM 2589 N N . MET B 1 106 ? 21.844 -9.742 -7.719 1 75.62 106 MET B N 1
ATOM 2590 C CA . MET B 1 106 ? 22.016 -11.133 -8.125 1 75.62 106 MET B CA 1
ATOM 2591 C C . MET B 1 106 ? 22.719 -11.938 -7.039 1 75.62 106 MET B C 1
ATOM 2593 O O . MET B 1 106 ? 22.281 -13.039 -6.699 1 75.62 106 MET B O 1
ATOM 2597 N N . THR B 1 107 ? 23.75 -11.391 -6.578 1 77.94 107 THR B N 1
ATOM 2598 C CA . THR B 1 107 ? 24.516 -12.094 -5.562 1 77.94 107 THR B CA 1
ATOM 2599 C C . THR B 1 107 ? 23.797 -12.062 -4.219 1 77.94 107 THR B C 1
ATOM 2601 O O . THR B 1 107 ? 23.641 -13.094 -3.564 1 77.94 107 THR B O 1
ATOM 2604 N N . ALA B 1 108 ? 23.266 -10.914 -3.863 1 79.06 108 ALA B N 1
ATOM 2605 C CA . ALA B 1 108 ? 22.672 -10.719 -2.543 1 79.06 108 ALA B CA 1
ATOM 2606 C C . ALA B 1 108 ? 21.406 -11.547 -2.385 1 79.06 108 ALA B C 1
ATOM 2608 O O . ALA B 1 108 ? 21.125 -12.078 -1.306 1 79.06 108 ALA B O 1
ATOM 2609 N N . ARG B 1 109 ? 20.719 -11.734 -3.48 1 80.44 109 ARG B N 1
ATOM 2610 C CA . ARG B 1 109 ? 19.422 -12.375 -3.398 1 80.44 109 ARG B CA 1
ATOM 2611 C C . ARG B 1 109 ? 19.469 -13.805 -3.92 1 80.44 109 ARG B C 1
ATOM 2613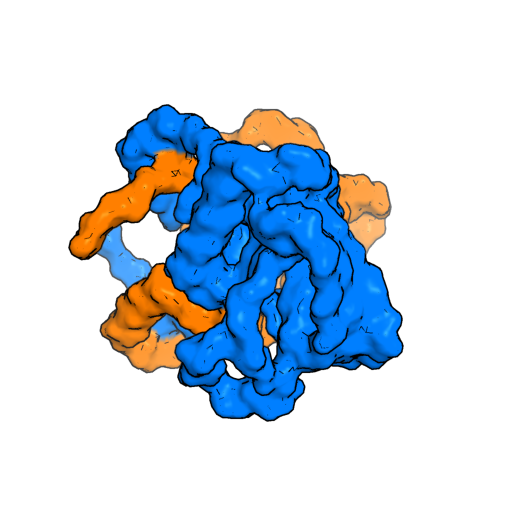 O O . ARG B 1 109 ? 18.453 -14.5 -3.975 1 80.44 109 ARG B O 1
ATOM 2620 N N . LEU B 1 110 ? 20.641 -14.25 -4.367 1 83.88 110 LEU B N 1
ATOM 2621 C CA . LEU B 1 110 ? 20.875 -15.609 -4.828 1 83.88 110 LEU B CA 1
ATOM 2622 C C . LEU B 1 110 ? 19.953 -15.945 -6.004 1 83.88 110 LEU B C 1
ATOM 2624 O O . LEU B 1 110 ? 19.234 -16.953 -5.973 1 83.88 110 LEU B O 1
ATOM 2628 N N . TYR B 1 111 ? 20.141 -15.172 -7.023 1 84.06 111 TYR B N 1
ATOM 2629 C CA . TYR B 1 111 ? 19.344 -15.406 -8.227 1 84.06 111 TYR B CA 1
ATOM 2630 C C . TYR B 1 111 ? 19.766 -16.688 -8.914 1 84.06 111 TYR B C 1
ATOM 2632 O O . TYR B 1 111 ? 20.969 -16.984 -9.023 1 84.06 111 TYR B O 1
ATOM 2640 N N . GLN B 1 112 ? 18.844 -17.5 -9.219 1 84.88 112 GLN B N 1
ATOM 2641 C CA . GLN B 1 112 ? 19.047 -18.719 -10 1 84.88 112 GLN B CA 1
ATOM 2642 C C . GLN B 1 112 ? 17.953 -18.891 -11.047 1 84.88 112 GLN B C 1
ATOM 2644 O O . GLN B 1 112 ? 16.766 -18.875 -10.711 1 84.88 112 GLN B O 1
ATOM 2649 N N . ALA B 1 113 ? 18.453 -19.047 -12.25 1 89.62 113 ALA B N 1
ATOM 2650 C CA . ALA B 1 113 ? 17.484 -19.25 -13.32 1 89.62 113 ALA B CA 1
ATOM 2651 C C . ALA B 1 113 ? 16.828 -20.625 -13.203 1 89.62 113 ALA B C 1
ATOM 2653 O O . ALA B 1 113 ? 17.484 -21.594 -12.773 1 89.62 113 ALA B O 1
ATOM 2654 N N . PHE B 1 114 ? 15.602 -20.766 -13.562 1 94.19 114 PHE B N 1
ATOM 2655 C CA . PHE B 1 114 ? 14.883 -22.031 -13.648 1 94.19 114 PHE B CA 1
ATOM 2656 C C . PHE B 1 114 ? 13.742 -21.938 -14.656 1 94.19 114 PHE B C 1
ATOM 2658 O O . PHE B 1 114 ? 13.195 -20.859 -14.883 1 94.19 114 PHE B O 1
ATOM 2665 N N . PRO B 1 115 ? 13.477 -23.062 -15.336 1 95.31 115 PRO B N 1
ATOM 2666 C CA . PRO B 1 115 ? 12.391 -23.062 -16.328 1 95.31 115 PRO B CA 1
ATOM 2667 C C . PRO B 1 115 ? 11.008 -22.969 -15.68 1 95.31 115 PRO B C 1
ATOM 2669 O O . PRO B 1 115 ? 10.891 -22.984 -14.453 1 95.31 115 PRO B O 1
ATOM 2672 N N . LEU B 1 116 ? 10 -22.797 -16.547 1 97.5 116 LEU B N 1
ATOM 2673 C CA . LEU B 1 116 ? 8.617 -22.703 -16.078 1 97.5 116 LEU B CA 1
ATOM 2674 C C . LEU B 1 116 ? 8.25 -23.922 -15.234 1 97.5 116 LEU B C 1
ATOM 2676 O O . LEU B 1 116 ? 8.477 -25.062 -15.633 1 97.5 116 LEU B O 1
ATOM 2680 N N . LYS B 1 117 ? 7.75 -23.672 -14.055 1 98.25 117 LYS B N 1
ATOM 2681 C CA . LYS B 1 117 ? 7.215 -24.688 -13.164 1 98.25 117 LYS B CA 1
ATOM 2682 C C . LYS B 1 117 ? 5.77 -24.391 -12.781 1 98.25 117 LYS B C 1
ATOM 2684 O O . LYS B 1 117 ? 5.445 -23.281 -12.383 1 98.25 117 LYS B O 1
ATOM 2689 N N . VAL B 1 118 ? 4.941 -25.359 -12.984 1 98.88 118 VAL B N 1
ATOM 2690 C CA . VAL B 1 118 ? 3.529 -25.266 -12.633 1 98.88 118 VAL B CA 1
ATOM 2691 C C . VAL B 1 118 ? 3.232 -26.172 -11.445 1 98.88 118 VAL B C 1
ATOM 2693 O O . VAL B 1 118 ? 3.65 -27.344 -11.422 1 98.88 118 VAL B O 1
ATOM 2696 N N . PHE B 1 119 ? 2.553 -25.656 -10.43 1 98.94 119 PHE B N 1
ATOM 2697 C CA . PHE B 1 119 ? 2.123 -26.453 -9.289 1 98.94 119 PHE B CA 1
ATOM 2698 C C . PHE B 1 119 ? 0.622 -26.312 -9.07 1 98.94 119 PHE B C 1
ATOM 2700 O O . PHE B 1 119 ? 0.109 -25.203 -8.93 1 98.94 119 PHE B O 1
ATOM 2707 N N . ILE B 1 120 ? -0.061 -27.391 -9.125 1 98.94 120 ILE B N 1
ATOM 2708 C CA . ILE B 1 120 ? -1.485 -27.484 -8.828 1 98.94 120 ILE B CA 1
ATOM 2709 C C . ILE B 1 120 ? -1.685 -28.203 -7.488 1 98.94 120 ILE B C 1
ATOM 2711 O O . ILE B 1 120 ? -1.079 -29.25 -7.234 1 98.94 120 ILE B O 1
ATOM 2715 N N . ASN B 1 121 ? -2.543 -27.641 -6.605 1 98.94 121 ASN B N 1
ATOM 2716 C CA . ASN B 1 121 ? -2.775 -28.109 -5.246 1 98.94 121 ASN B CA 1
ATOM 2717 C C . ASN B 1 121 ? -1.47 -28.25 -4.469 1 98.94 121 ASN B C 1
ATOM 2719 O O . ASN B 1 121 ? -1.198 -29.297 -3.873 1 98.94 121 ASN B O 1
ATOM 2723 N N . PRO B 1 122 ? -0.68 -27.156 -4.398 1 98.94 122 PRO B N 1
ATOM 2724 C CA . PRO B 1 122 ? 0.657 -27.297 -3.814 1 98.94 122 PRO B CA 1
ATOM 2725 C C . PRO B 1 122 ? 0.638 -27.297 -2.287 1 98.94 122 PRO B C 1
ATOM 2727 O O . PRO B 1 122 ? -0.272 -26.734 -1.678 1 98.94 122 PRO B O 1
ATOM 2730 N N . THR B 1 123 ? 1.582 -27.922 -1.774 1 98.69 123 THR B N 1
ATOM 2731 C CA . THR B 1 123 ? 1.951 -27.812 -0.368 1 98.69 123 THR B CA 1
ATOM 2732 C C . THR B 1 123 ? 3.406 -27.375 -0.224 1 98.69 123 THR B C 1
ATOM 2734 O O . THR B 1 123 ? 4.227 -27.625 -1.106 1 98.69 123 THR B O 1
ATOM 2737 N N . MET B 1 124 ? 3.688 -26.703 0.854 1 98.75 124 MET B N 1
ATOM 2738 C CA . MET B 1 124 ? 5.043 -26.203 1.062 1 98.75 124 MET B CA 1
ATOM 2739 C C . MET B 1 124 ? 5.578 -26.625 2.426 1 98.75 124 MET B C 1
ATOM 2741 O O . MET B 1 124 ? 4.859 -26.562 3.426 1 98.75 124 MET B O 1
ATOM 2745 N N . GLU B 1 125 ? 6.793 -27.031 2.424 1 98.69 125 GLU B N 1
ATOM 2746 C CA . GLU B 1 125 ? 7.523 -27.359 3.645 1 98.69 125 GLU B CA 1
ATOM 2747 C C . GLU B 1 125 ? 8.734 -26.453 3.82 1 98.69 125 GLU B C 1
ATOM 2749 O O . GLU B 1 125 ? 9.461 -26.188 2.861 1 98.69 125 GLU B O 1
ATOM 2754 N N . VAL B 1 126 ? 8.938 -26.031 5.059 1 98.69 126 VAL B N 1
ATOM 2755 C CA . VAL B 1 126 ? 10.133 -25.25 5.363 1 98.69 126 VAL B CA 1
ATOM 2756 C C . VAL B 1 126 ? 11.305 -26.188 5.637 1 98.69 126 VAL B C 1
ATOM 2758 O O . VAL B 1 126 ? 11.227 -27.047 6.527 1 98.69 126 VAL B O 1
ATOM 2761 N N . VAL B 1 127 ? 12.344 -26.047 4.914 1 98.62 127 VAL B N 1
ATOM 2762 C CA . VAL B 1 127 ? 13.523 -26.906 5.051 1 98.62 127 VAL B CA 1
ATOM 2763 C C . VAL B 1 127 ? 14.562 -26.219 5.934 1 98.62 127 VAL B C 1
ATOM 2765 O O . VAL B 1 127 ? 15.148 -26.844 6.816 1 98.62 127 VAL B O 1
ATOM 2768 N N . ASN B 1 128 ? 14.836 -24.969 5.68 1 98.25 128 ASN B N 1
ATOM 2769 C CA . ASN B 1 128 ? 15.688 -24.078 6.461 1 98.25 128 ASN B CA 1
ATOM 2770 C C . ASN B 1 128 ? 14.945 -22.812 6.875 1 98.25 128 ASN B C 1
ATOM 2772 O O . ASN B 1 128 ? 14.594 -22 6.027 1 98.25 128 ASN B O 1
ATOM 2776 N N . ASN B 1 129 ? 14.789 -22.625 8.164 1 97.44 129 ASN B N 1
ATOM 2777 C CA . ASN B 1 129 ? 13.891 -21.594 8.664 1 97.44 129 ASN B CA 1
ATOM 2778 C C . ASN B 1 129 ? 14.625 -20.281 8.883 1 97.44 129 ASN B C 1
ATOM 2780 O O . ASN B 1 129 ? 14.062 -19.328 9.445 1 97.44 129 ASN B O 1
ATOM 2784 N N . GLN B 1 130 ? 15.875 -20.297 8.484 1 97.69 130 GLN B N 1
ATOM 2785 C CA . GLN B 1 130 ? 16.516 -18.984 8.445 1 97.69 130 GLN B CA 1
ATOM 2786 C C . GLN B 1 130 ? 15.711 -18 7.602 1 97.69 130 GLN B C 1
ATOM 2788 O O . GLN B 1 130 ? 15.219 -18.359 6.527 1 97.69 130 GLN B O 1
ATOM 2793 N N . GLN B 1 131 ? 15.625 -16.812 8.094 1 97.38 131 GLN B N 1
ATOM 2794 C CA . GLN B 1 131 ? 14.836 -15.828 7.359 1 97.38 131 GLN B CA 1
ATOM 2795 C C . GLN B 1 131 ? 15.734 -14.812 6.664 1 97.38 131 GLN B C 1
ATOM 2797 O O . GLN B 1 131 ? 16.703 -14.328 7.246 1 97.38 131 GLN B O 1
ATOM 2802 N N . LEU B 1 132 ? 15.398 -14.57 5.477 1 96.12 132 LEU B N 1
ATOM 2803 C CA . LEU B 1 132 ? 16 -13.5 4.691 1 96.12 132 LEU B CA 1
ATOM 2804 C C . LEU B 1 132 ? 15 -12.383 4.426 1 96.12 132 LEU B C 1
ATOM 2806 O O . LEU B 1 132 ? 13.852 -12.648 4.07 1 96.12 132 LEU B O 1
ATOM 2810 N N . VAL B 1 133 ? 15.492 -11.125 4.605 1 97.25 133 VAL B N 1
ATOM 2811 C CA . VAL B 1 133 ? 14.609 -9.984 4.434 1 97.25 133 VAL B CA 1
ATOM 2812 C C . VAL B 1 133 ? 15.016 -9.195 3.188 1 97.25 133 VAL B C 1
ATOM 2814 O O . VAL B 1 133 ? 16.125 -8.664 3.115 1 97.25 133 VAL B O 1
ATOM 2817 N N . PHE B 1 134 ? 14.172 -9.164 2.176 1 95.31 134 PHE B N 1
ATOM 2818 C CA . PHE B 1 134 ? 14.375 -8.422 0.939 1 95.31 134 PHE B CA 1
ATOM 2819 C C . PHE B 1 134 ? 13.078 -7.773 0.472 1 95.31 134 PHE B C 1
ATOM 2821 O O . PHE B 1 134 ? 11.992 -8.203 0.859 1 95.31 134 PHE B O 1
ATOM 2828 N N . PRO B 1 135 ? 13.18 -6.754 -0.343 1 94.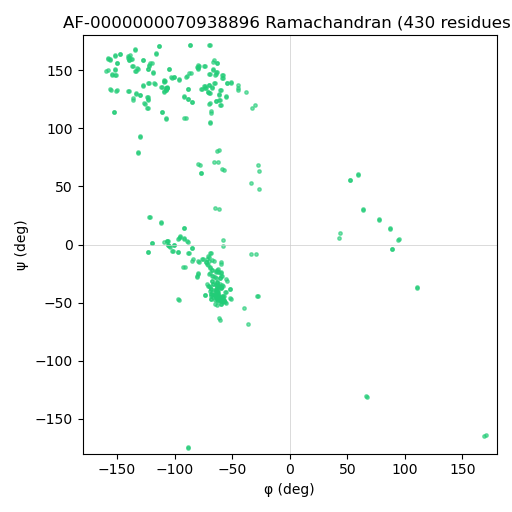25 135 PRO B N 1
ATOM 2829 C CA . PRO B 1 135 ? 11.969 -6.148 -0.896 1 94.25 135 PRO B CA 1
ATOM 2830 C C . PRO B 1 135 ? 11.203 -7.098 -1.821 1 94.25 135 PRO B C 1
ATOM 2832 O O . PRO B 1 135 ? 11.82 -7.855 -2.574 1 94.25 135 PRO B O 1
ATOM 2835 N N . GLU B 1 136 ? 9.914 -7.059 -1.685 1 95 136 GLU B N 1
ATOM 2836 C CA . GLU B 1 136 ? 9 -7.762 -2.586 1 95 136 GLU B CA 1
ATOM 2837 C C . GLU B 1 136 ? 8.008 -6.801 -3.229 1 95 136 GLU B C 1
ATOM 2839 O O . GLU B 1 136 ? 7.551 -5.855 -2.586 1 95 136 GLU B O 1
ATOM 2844 N N . GLY B 1 137 ? 7.77 -7 -4.438 1 94.81 137 GLY B N 1
ATOM 2845 C CA . GLY B 1 137 ? 6.648 -6.406 -5.148 1 94.81 137 GLY B CA 1
ATOM 2846 C C . GLY B 1 137 ? 5.621 -7.43 -5.598 1 94.81 137 GLY B C 1
ATOM 2847 O O . GLY B 1 137 ? 5.832 -8.633 -5.449 1 94.81 137 GLY B O 1
ATOM 2848 N N . CYS B 1 138 ? 4.566 -6.984 -6.043 1 95.81 138 CYS B N 1
ATOM 2849 C CA . CYS B 1 138 ? 3.469 -7.816 -6.523 1 95.81 138 CYS B CA 1
ATOM 2850 C C . CYS B 1 138 ? 2.682 -7.102 -7.613 1 95.81 138 CYS B C 1
ATOM 2852 O O . CYS B 1 138 ? 2.336 -5.93 -7.473 1 95.81 138 CYS B O 1
ATOM 2854 N N . GLU B 1 139 ? 2.414 -7.766 -8.672 1 93.69 139 GLU B N 1
ATOM 2855 C CA . GLU B 1 139 ? 1.661 -7.152 -9.758 1 93.69 139 GLU B CA 1
ATOM 2856 C C . GLU B 1 139 ? 0.201 -6.941 -9.367 1 93.69 139 GLU B C 1
ATOM 2858 O O . GLU B 1 139 ? -0.54 -6.25 -10.07 1 93.69 139 GLU B O 1
ATOM 2863 N N . SER B 1 140 ? -0.231 -7.496 -8.242 1 95.94 140 SER B N 1
ATOM 2864 C CA . SER B 1 140 ? -1.556 -7.211 -7.699 1 95.94 140 SER B CA 1
ATOM 2865 C C . SER B 1 140 ? -1.526 -5.988 -6.785 1 95.94 140 SER B C 1
ATOM 2867 O O . SER B 1 140 ? -2.562 -5.574 -6.262 1 95.94 140 SER B O 1
ATOM 2869 N N . ILE B 1 141 ? -0.372 -5.465 -6.488 1 95.12 141 ILE B N 1
ATOM 2870 C CA . ILE B 1 141 ? -0.114 -4.184 -5.84 1 95.12 141 ILE B CA 1
ATOM 2871 C C . ILE B 1 141 ? 0.953 -3.416 -6.617 1 95.12 141 ILE B C 1
ATOM 2873 O O . ILE B 1 141 ? 2.102 -3.318 -6.176 1 95.12 141 ILE B O 1
ATOM 2877 N N . ARG B 1 142 ? 0.565 -2.84 -7.637 1 88.75 142 ARG B N 1
ATOM 2878 C CA . ARG B 1 142 ? 1.509 -2.334 -8.633 1 88.75 142 ARG B CA 1
ATOM 2879 C C . ARG B 1 142 ? 2.215 -1.081 -8.125 1 88.75 142 ARG B C 1
ATOM 2881 O O . ARG B 1 142 ? 1.59 -0.214 -7.512 1 88.75 142 ARG B O 1
ATOM 2888 N N . GLY B 1 143 ? 3.49 -1.083 -8.367 1 88.94 143 GLY B N 1
ATOM 2889 C CA . GLY B 1 143 ? 4.27 0.126 -8.148 1 88.94 143 GLY B CA 1
ATOM 2890 C C . GLY B 1 143 ? 4.812 0.234 -6.738 1 88.94 143 GLY B C 1
ATOM 2891 O O . GLY B 1 143 ? 5.535 1.179 -6.414 1 88.94 143 GLY B O 1
ATOM 2892 N N . TYR B 1 144 ? 4.453 -0.706 -5.898 1 94.62 144 TYR B N 1
ATOM 2893 C CA . TYR B 1 144 ? 4.875 -0.634 -4.504 1 94.62 144 TYR B CA 1
ATOM 2894 C C . TYR B 1 144 ? 5.668 -1.874 -4.109 1 94.62 144 TYR B C 1
ATOM 2896 O O . TYR B 1 144 ? 5.539 -2.928 -4.738 1 94.62 144 TYR B O 1
ATOM 2904 N N . SER B 1 145 ? 6.516 -1.736 -3.139 1 96.69 145 SER B N 1
ATOM 2905 C CA . SER B 1 145 ? 7.27 -2.844 -2.559 1 96.69 145 SER B CA 1
ATOM 2906 C C . SER B 1 145 ? 7.516 -2.625 -1.069 1 96.69 145 SER B C 1
ATOM 2908 O O . SER B 1 145 ? 7.285 -1.53 -0.551 1 96.69 145 SER B O 1
ATOM 2910 N N . ALA B 1 146 ? 7.879 -3.633 -0.38 1 98.25 146 ALA B N 1
ATOM 2911 C CA . ALA B 1 146 ? 8.266 -3.59 1.029 1 98.25 146 ALA B CA 1
ATOM 2912 C C . ALA B 1 146 ? 9.164 -4.77 1.387 1 98.25 146 ALA B C 1
ATOM 2914 O O . ALA B 1 146 ? 9.203 -5.77 0.668 1 98.25 146 ALA B O 1
ATOM 2915 N N . GLU B 1 147 ? 9.875 -4.578 2.465 1 98.25 147 GLU B N 1
ATOM 2916 C CA . GLU B 1 147 ? 10.695 -5.672 2.988 1 98.25 147 GLU B CA 1
ATOM 2917 C C . GLU B 1 147 ? 9.82 -6.766 3.6 1 98.25 147 GLU B C 1
ATOM 2919 O O . GLU B 1 147 ? 8.938 -6.48 4.414 1 98.25 147 GLU B O 1
ATOM 2924 N N . VAL B 1 148 ? 10.117 -7.965 3.193 1 98.44 148 VAL B N 1
ATOM 2925 C CA . VAL B 1 148 ? 9.344 -9.117 3.65 1 98.44 148 VAL B CA 1
ATOM 2926 C C . VAL B 1 148 ? 10.297 -10.234 4.078 1 98.44 148 VAL B C 1
ATOM 2928 O O . VAL B 1 148 ? 11.234 -10.57 3.355 1 98.44 148 VAL B O 1
ATOM 2931 N N . PRO B 1 149 ? 10.125 -10.797 5.242 1 98.62 149 PRO B N 1
ATOM 2932 C CA . PRO B 1 149 ? 10.898 -11.977 5.605 1 98.62 149 PRO B CA 1
ATOM 2933 C C . PRO B 1 149 ? 10.391 -13.25 4.926 1 98.62 149 PRO B C 1
ATOM 2935 O O . PRO B 1 149 ? 9.18 -13.469 4.852 1 98.62 149 PRO B O 1
ATOM 2938 N N . ARG B 1 150 ? 11.312 -14 4.391 1 98.44 150 ARG B N 1
ATOM 2939 C CA . ARG B 1 150 ? 11.023 -15.312 3.822 1 98.44 150 ARG B CA 1
ATOM 2940 C C . ARG B 1 150 ? 12.039 -16.344 4.289 1 98.44 150 ARG B C 1
ATOM 2942 O O . ARG B 1 150 ? 13.188 -16.016 4.566 1 98.44 150 ARG B O 1
ATOM 2949 N N . TYR B 1 151 ? 11.547 -17.547 4.371 1 98.62 151 TYR B N 1
ATOM 2950 C CA . TYR B 1 151 ? 12.445 -18.641 4.703 1 98.62 151 TYR B CA 1
ATOM 2951 C C . TYR B 1 151 ? 13.492 -18.828 3.609 1 98.62 151 TYR B C 1
ATOM 2953 O O . TYR B 1 151 ? 13.188 -18.719 2.422 1 98.62 151 TYR B O 1
ATOM 2961 N N . TYR B 1 152 ? 14.641 -19.219 4.016 1 97.94 152 TYR B N 1
ATOM 2962 C CA . TYR B 1 152 ? 15.781 -19.359 3.123 1 97.94 152 TYR B CA 1
ATOM 2963 C C . TYR B 1 152 ? 15.57 -20.531 2.162 1 97.94 152 TYR B C 1
ATOM 2965 O O . TYR B 1 152 ? 15.945 -20.453 0.989 1 97.94 152 TYR B O 1
ATOM 2973 N N . GLU B 1 153 ? 15.031 -21.547 2.684 1 98.44 153 GLU B N 1
ATOM 2974 C CA . GLU B 1 153 ? 14.906 -22.766 1.894 1 98.44 153 GLU B CA 1
ATOM 2975 C C . GLU B 1 153 ? 13.562 -23.453 2.139 1 98.44 153 GLU B C 1
ATOM 2977 O O . GLU B 1 153 ? 13.172 -23.656 3.289 1 98.44 153 GLU B O 1
ATOM 2982 N N . VAL B 1 154 ? 12.922 -23.812 0.995 1 98.81 154 VAL B N 1
ATOM 2983 C CA . VAL B 1 154 ? 11.633 -24.484 1.099 1 98.81 154 VAL B CA 1
ATOM 2984 C C . VAL B 1 154 ? 11.539 -25.594 0.05 1 98.81 154 VAL B C 1
ATOM 2986 O O . VAL B 1 154 ? 12.344 -25.641 -0.879 1 98.81 154 VAL B O 1
ATOM 2989 N N . LYS B 1 155 ? 10.609 -26.453 0.294 1 98.88 155 LYS B N 1
ATOM 2990 C CA . LYS B 1 155 ? 10.234 -27.5 -0.653 1 98.88 155 LYS B CA 1
ATOM 2991 C C . LYS B 1 155 ? 8.75 -27.422 -1 1 98.88 155 LYS B C 1
ATOM 2993 O O . LYS B 1 155 ? 7.902 -27.359 -0.109 1 98.88 155 LYS B O 1
ATOM 2998 N N . ILE B 1 156 ? 8.5 -27.344 -2.295 1 98.88 156 ILE B N 1
ATOM 2999 C CA . ILE B 1 156 ? 7.121 -27.328 -2.764 1 98.88 156 ILE B CA 1
ATOM 3000 C C . ILE B 1 156 ? 6.789 -28.641 -3.461 1 98.88 156 ILE B C 1
ATOM 3002 O O . ILE B 1 156 ? 7.617 -29.188 -4.191 1 98.88 156 ILE B O 1
ATOM 3006 N N . SER B 1 157 ? 5.613 -29.125 -3.234 1 98.88 157 SER B N 1
ATOM 3007 C CA . SER B 1 157 ? 5.09 -30.328 -3.877 1 98.88 157 SER B CA 1
ATOM 3008 C C . SER B 1 157 ? 3.682 -30.094 -4.414 1 98.88 157 SER B C 1
ATOM 3010 O O . SER B 1 157 ? 2.945 -29.25 -3.904 1 98.88 157 SER B O 1
ATOM 3012 N N . GLY B 1 158 ? 3.334 -30.844 -5.504 1 98.75 158 GLY B N 1
ATOM 3013 C CA . GLY B 1 158 ? 2.012 -30.75 -6.098 1 98.75 158 GLY B CA 1
ATOM 3014 C C . GLY B 1 158 ? 1.893 -31.469 -7.426 1 98.75 158 GLY B C 1
ATOM 3015 O O . GLY B 1 158 ? 2.65 -32.406 -7.699 1 98.75 158 GLY B O 1
ATOM 3016 N N . LEU B 1 159 ? 0.862 -31.172 -8.164 1 98.88 159 LEU B N 1
ATOM 3017 C CA . LEU B 1 159 ? 0.646 -31.75 -9.484 1 98.88 159 LEU B CA 1
ATOM 3018 C C . LEU B 1 159 ? 1.055 -30.766 -10.586 1 98.88 159 LEU B C 1
ATOM 3020 O O . LEU B 1 159 ? 0.939 -29.562 -10.414 1 98.88 159 LEU B O 1
ATOM 3024 N N . ASN B 1 160 ? 1.607 -31.297 -11.672 1 98.56 160 ASN B N 1
ATOM 3025 C CA . ASN B 1 160 ? 1.896 -30.453 -12.828 1 98.56 160 ASN B CA 1
ATOM 3026 C C . ASN B 1 160 ? 0.703 -30.375 -13.773 1 98.56 160 ASN B C 1
ATOM 3028 O O . ASN B 1 160 ? -0.388 -30.844 -13.445 1 98.56 160 ASN B O 1
ATOM 3032 N N . GLU B 1 161 ? 0.855 -29.719 -14.938 1 97.81 161 GLU B N 1
ATOM 3033 C CA . GLU B 1 161 ? -0.234 -29.453 -15.875 1 97.81 161 GLU B CA 1
ATOM 3034 C C . GLU B 1 161 ? -0.723 -30.75 -16.531 1 97.81 161 GLU B C 1
ATOM 3036 O O . GLU B 1 161 ? -1.766 -30.75 -17.188 1 97.81 161 GLU B O 1
ATOM 3041 N N . HIS B 1 162 ? -0.023 -31.859 -16.281 1 97.56 162 HIS B N 1
ATOM 3042 C CA . HIS B 1 162 ? -0.426 -33.156 -16.812 1 97.56 162 HIS B CA 1
ATOM 3043 C C . HIS B 1 162 ? -1.054 -34.031 -15.719 1 97.56 162 HIS B C 1
ATOM 3045 O O . HIS B 1 162 ? -1.466 -35.156 -15.977 1 97.56 162 HIS B O 1
ATOM 3051 N N . GLY B 1 163 ? -1.094 -33.5 -14.516 1 97.75 163 GLY B N 1
ATOM 3052 C CA . GLY B 1 163 ? -1.676 -34.25 -13.398 1 97.75 163 GLY B CA 1
ATOM 3053 C C . GLY B 1 163 ? -0.686 -35.156 -12.703 1 97.75 163 GLY B C 1
ATOM 3054 O O . GLY B 1 163 ? -1.08 -36.031 -11.945 1 97.75 163 GLY B O 1
ATOM 3055 N N . GLU B 1 164 ? 0.551 -34.969 -12.969 1 98.38 164 GLU B N 1
ATOM 3056 C CA . GLU B 1 164 ? 1.593 -35.812 -12.375 1 98.38 164 GLU B CA 1
ATOM 3057 C C . GLU B 1 164 ? 2.195 -35.156 -11.141 1 98.38 164 GLU B C 1
ATOM 3059 O O . GLU B 1 164 ? 2.416 -33.938 -11.133 1 98.38 164 GLU B O 1
ATOM 3064 N N . HIS B 1 165 ? 2.473 -35.969 -10.195 1 98.5 165 HIS B N 1
ATOM 3065 C CA . HIS B 1 165 ? 3.088 -35.438 -8.977 1 98.5 165 HIS B CA 1
ATOM 3066 C C . HIS B 1 165 ? 4.527 -35 -9.227 1 98.5 165 HIS B C 1
ATOM 3068 O O . HIS B 1 165 ? 5.266 -35.688 -9.961 1 98.5 165 HIS B O 1
ATOM 3074 N N . HIS B 1 166 ? 4.957 -33.875 -8.719 1 98.19 166 HIS B N 1
ATOM 3075 C CA . HIS B 1 166 ? 6.352 -33.438 -8.734 1 98.19 166 HIS B CA 1
ATOM 3076 C C . HIS B 1 166 ? 6.66 -32.531 -7.551 1 98.19 166 HIS B C 1
ATOM 3078 O O . HIS B 1 166 ? 5.75 -32.062 -6.875 1 98.19 166 HIS B O 1
ATOM 3084 N N . GLU B 1 167 ? 7.949 -32.344 -7.234 1 98.56 167 GLU B N 1
ATOM 3085 C CA . GLU B 1 167 ? 8.43 -31.516 -6.129 1 98.56 167 GLU B CA 1
ATOM 3086 C C . GLU B 1 167 ? 9.68 -30.734 -6.523 1 98.56 167 GLU B C 1
ATOM 3088 O O . GLU B 1 167 ? 10.344 -31.078 -7.504 1 98.56 167 GLU B O 1
ATOM 3093 N N . TRP B 1 168 ? 9.945 -29.75 -5.816 1 98.38 168 TRP B N 1
ATOM 3094 C CA . TRP B 1 168 ? 11.07 -28.859 -6.082 1 98.38 168 TRP B CA 1
ATOM 3095 C C . TRP B 1 168 ? 11.562 -28.203 -4.801 1 98.38 168 TRP B C 1
ATOM 3097 O O . TRP B 1 168 ? 10.781 -27.562 -4.094 1 98.38 168 TRP B O 1
ATOM 3107 N N . GLN B 1 169 ? 12.773 -28.562 -4.426 1 98.38 169 GLN B N 1
ATOM 3108 C CA . GLN B 1 169 ? 13.43 -27.891 -3.307 1 98.38 169 GLN B CA 1
ATOM 3109 C C . GLN B 1 169 ? 14.273 -26.719 -3.789 1 98.38 169 GLN B C 1
ATOM 3111 O O . GLN B 1 169 ? 15.094 -26.859 -4.695 1 98.38 169 GLN B O 1
ATOM 3116 N N . ALA B 1 170 ? 14.062 -25.578 -3.234 1 97.5 170 ALA B N 1
ATOM 3117 C CA . ALA B 1 170 ? 14.719 -24.359 -3.721 1 97.5 170 ALA B CA 1
ATOM 3118 C C . ALA B 1 170 ? 15.242 -23.516 -2.561 1 97.5 170 ALA B C 1
ATOM 3120 O O . ALA B 1 170 ? 14.719 -23.594 -1.444 1 97.5 170 ALA B O 1
ATOM 3121 N N . ARG B 1 171 ? 16.266 -22.75 -2.863 1 96 171 ARG B N 1
ATOM 3122 C CA . ARG B 1 171 ? 16.859 -21.812 -1.906 1 96 171 ARG B CA 1
ATOM 3123 C C . ARG B 1 171 ? 16.953 -20.406 -2.488 1 96 171 ARG B C 1
ATOM 3125 O O . ARG B 1 171 ? 16.891 -20.234 -3.707 1 96 171 ARG B O 1
ATOM 3132 N N . GLY B 1 172 ? 17.062 -19.422 -1.537 1 94.19 172 GLY B N 1
ATOM 3133 C CA . GLY B 1 172 ? 17.25 -18.047 -1.992 1 94.19 172 GLY B CA 1
ATOM 3134 C C . GLY B 1 172 ? 16.062 -17.484 -2.729 1 94.19 172 GLY B C 1
ATOM 3135 O O . GLY B 1 172 ? 14.922 -17.594 -2.254 1 94.19 172 GLY B O 1
ATOM 3136 N N . TRP B 1 173 ? 16.344 -16.906 -3.91 1 93.44 173 TRP B N 1
ATOM 3137 C CA . TRP B 1 173 ? 15.328 -16.172 -4.668 1 93.44 173 TRP B CA 1
ATOM 3138 C C . TRP B 1 173 ? 14.203 -17.094 -5.113 1 93.44 173 TRP B C 1
ATOM 3140 O O . TRP B 1 173 ? 13.023 -16.766 -4.938 1 93.44 173 TRP B O 1
ATOM 3150 N N . PRO B 1 174 ? 14.516 -18.312 -5.652 1 95.69 174 PRO B N 1
ATOM 3151 C CA . PRO B 1 174 ? 13.422 -19.203 -6.012 1 95.69 174 PRO B CA 1
ATOM 3152 C C . PRO B 1 174 ? 12.539 -19.578 -4.82 1 95.69 174 PRO B C 1
ATOM 3154 O O . PRO B 1 174 ? 11.32 -19.672 -4.953 1 95.69 174 PRO B O 1
ATOM 3157 N N . ALA B 1 175 ? 13.156 -19.75 -3.676 1 97.75 175 ALA B N 1
ATOM 3158 C CA . ALA B 1 175 ? 12.406 -20.062 -2.465 1 97.75 175 ALA B CA 1
ATOM 3159 C C . ALA B 1 175 ? 11.461 -18.922 -2.104 1 97.75 175 ALA B C 1
ATOM 3161 O O . ALA B 1 175 ? 10.32 -19.156 -1.681 1 97.75 175 ALA B O 1
ATOM 3162 N N . ARG B 1 176 ? 11.922 -17.719 -2.246 1 97.38 176 ARG B N 1
ATOM 3163 C CA . ARG B 1 176 ? 11.109 -16.547 -1.985 1 97.38 176 ARG B CA 1
ATOM 3164 C C . ARG B 1 176 ? 9.906 -16.484 -2.928 1 97.38 176 ARG B C 1
ATOM 3166 O O . ARG B 1 176 ? 8.781 -16.219 -2.496 1 97.38 176 ARG B O 1
ATOM 3173 N N . ILE B 1 177 ? 10.133 -16.75 -4.203 1 97.5 177 ILE B N 1
ATOM 3174 C CA . ILE B 1 177 ? 9.055 -16.734 -5.191 1 97.5 177 ILE B CA 1
ATOM 3175 C C . ILE B 1 177 ? 7.992 -17.766 -4.809 1 97.5 177 ILE B C 1
ATOM 3177 O O . ILE B 1 177 ? 6.797 -17.469 -4.828 1 97.5 177 ILE B O 1
ATOM 3181 N N . ILE B 1 178 ? 8.422 -18.953 -4.449 1 98.62 178 ILE B N 1
ATOM 3182 C CA . ILE B 1 178 ? 7.512 -20.016 -4.051 1 98.62 178 ILE B CA 1
ATOM 3183 C C . ILE B 1 178 ? 6.629 -19.547 -2.9 1 98.62 178 ILE B C 1
ATOM 3185 O O . ILE B 1 178 ? 5.402 -19.672 -2.961 1 98.62 178 ILE B O 1
ATOM 3189 N N . GLN B 1 179 ? 7.227 -19 -1.901 1 98.81 179 GLN B N 1
ATOM 3190 C CA . GLN B 1 179 ? 6.508 -18.547 -0.712 1 98.81 179 GLN B CA 1
ATOM 3191 C C . GLN B 1 179 ? 5.516 -17.438 -1.051 1 98.81 179 GLN B C 1
ATOM 3193 O O . GLN B 1 179 ? 4.391 -17.438 -0.547 1 98.81 179 GLN B O 1
ATOM 3198 N N . HIS B 1 180 ? 5.895 -16.484 -1.884 1 98.69 180 HIS B N 1
ATOM 3199 C CA . HIS B 1 180 ? 5.023 -15.406 -2.342 1 98.69 180 HIS B CA 1
ATOM 3200 C C . HIS B 1 180 ? 3.777 -15.961 -3.023 1 98.69 180 HIS B C 1
ATOM 3202 O O . HIS B 1 180 ? 2.658 -15.555 -2.705 1 98.69 180 HIS B O 1
ATOM 3208 N N . GLU B 1 181 ? 3.975 -16.906 -3.957 1 98.75 181 GLU B N 1
ATOM 3209 C CA . GLU B 1 181 ? 2.859 -17.469 -4.723 1 98.75 181 GLU B CA 1
ATOM 3210 C C . GLU B 1 181 ? 1.964 -18.328 -3.842 1 98.75 181 GLU B C 1
ATOM 3212 O O . GLU B 1 181 ? 0.744 -18.344 -4.016 1 98.75 181 GLU B O 1
ATOM 3217 N N . ILE B 1 182 ? 2.564 -19.047 -2.908 1 98.88 182 ILE B N 1
ATOM 3218 C CA . ILE B 1 182 ? 1.774 -19.844 -1.983 1 98.88 182 ILE B CA 1
ATOM 3219 C C . ILE B 1 182 ? 0.91 -18.938 -1.114 1 98.88 182 ILE B C 1
ATOM 3221 O O . ILE B 1 182 ? -0.246 -19.266 -0.829 1 98.88 182 ILE B O 1
ATOM 3225 N N . ASP B 1 183 ? 1.449 -17.844 -0.639 1 98.81 183 ASP B N 1
ATOM 3226 C CA . ASP B 1 183 ? 0.667 -16.859 0.098 1 98.81 183 ASP B CA 1
ATOM 3227 C C . ASP B 1 183 ? -0.588 -16.453 -0.676 1 98.81 183 ASP B C 1
ATOM 3229 O O . ASP B 1 183 ? -1.674 -16.359 -0.101 1 98.81 183 ASP B O 1
ATOM 3233 N N . HIS B 1 184 ? -0.43 -16.188 -1.957 1 98.81 184 HIS B N 1
ATOM 3234 C CA . HIS B 1 184 ? -1.58 -15.82 -2.777 1 98.81 184 HIS B CA 1
ATOM 3235 C C . HIS B 1 184 ? -2.67 -16.891 -2.703 1 98.81 184 HIS B C 1
ATOM 3237 O O . HIS B 1 184 ? -3.857 -16.562 -2.648 1 98.81 184 HIS B O 1
ATOM 3243 N N . LEU B 1 185 ? -2.299 -18.156 -2.73 1 98.88 185 LEU B N 1
ATOM 3244 C CA . LEU B 1 185 ? -3.266 -19.25 -2.717 1 98.88 185 LEU B CA 1
ATOM 3245 C C . LEU B 1 185 ? -3.998 -19.312 -1.381 1 98.88 185 LEU B C 1
ATOM 3247 O O . LEU B 1 185 ? -5.094 -19.875 -1.294 1 98.88 185 LEU B O 1
ATOM 3251 N N . GLU B 1 186 ? -3.402 -18.75 -0.379 1 98.62 186 GLU B N 1
ATOM 3252 C CA . GLU B 1 186 ? -4.004 -18.719 0.951 1 98.62 186 GLU B CA 1
ATOM 3253 C C . GLU B 1 186 ? -4.727 -17.406 1.198 1 98.62 186 GLU B C 1
ATOM 3255 O O . GLU B 1 186 ? -5.148 -17.125 2.322 1 98.62 186 GLU B O 1
ATOM 3260 N N . GLY B 1 187 ? -4.832 -16.531 0.235 1 98.62 187 GLY B N 1
ATOM 3261 C CA . GLY B 1 187 ? -5.484 -15.242 0.392 1 98.62 187 GLY B CA 1
ATOM 3262 C C . GLY B 1 187 ? -4.621 -14.227 1.115 1 98.62 187 GLY B C 1
ATOM 3263 O O . GLY B 1 187 ? -5.137 -13.297 1.741 1 98.62 187 GLY B O 1
ATOM 3264 N N . CYS B 1 188 ? -3.385 -14.453 1.111 1 98.62 188 CYS B N 1
ATOM 3265 C CA . CYS B 1 188 ? -2.424 -13.57 1.769 1 98.62 188 CYS B CA 1
ATOM 3266 C C . CYS B 1 188 ? -1.598 -12.805 0.744 1 98.62 188 CYS B C 1
ATOM 3268 O O . CYS B 1 188 ? -1.264 -13.336 -0.316 1 98.62 188 CYS B O 1
ATOM 3270 N N . LEU B 1 189 ? -1.327 -11.555 0.998 1 98.69 189 LEU B N 1
ATOM 3271 C CA . LEU B 1 189 ? -0.451 -10.719 0.19 1 98.69 189 LEU B CA 1
ATOM 3272 C C . LEU B 1 189 ? 0.773 -10.281 0.988 1 98.69 189 LEU B C 1
ATOM 3274 O O . LEU B 1 189 ? 0.784 -10.375 2.217 1 98.69 189 LEU B O 1
ATOM 3278 N N . TYR B 1 190 ? 1.819 -9.781 0.277 1 98.56 190 TYR B N 1
ATOM 3279 C CA . TYR B 1 190 ? 3.068 -9.484 0.969 1 98.56 190 TYR B CA 1
ATOM 3280 C C . TYR B 1 190 ? 2.869 -8.391 2.008 1 98.56 190 TYR B C 1
ATOM 3282 O O . TYR B 1 190 ? 3.6 -8.32 2.998 1 98.56 190 TYR B O 1
ATOM 3290 N N . ILE B 1 191 ? 1.85 -7.586 1.883 1 98.31 191 ILE B N 1
ATOM 3291 C CA . ILE B 1 191 ? 1.597 -6.484 2.807 1 98.31 191 ILE B CA 1
ATOM 3292 C C . ILE B 1 191 ? 1.108 -7.035 4.145 1 98.31 191 ILE B C 1
ATOM 3294 O O . ILE B 1 191 ? 1.061 -6.309 5.141 1 98.31 191 ILE B O 1
ATOM 3298 N N . ASP B 1 192 ? 0.706 -8.281 4.195 1 98.5 192 ASP B N 1
ATOM 3299 C CA . ASP B 1 192 ? 0.281 -8.914 5.434 1 98.5 192 ASP B CA 1
ATOM 3300 C C . ASP B 1 192 ? 1.484 -9.352 6.27 1 98.5 192 ASP B C 1
ATOM 3302 O O . ASP B 1 192 ? 1.351 -9.641 7.461 1 98.5 192 ASP B O 1
ATOM 3306 N N . ARG B 1 193 ? 2.674 -9.383 5.66 1 97.75 193 ARG B N 1
ATOM 3307 C CA . ARG B 1 193 ? 3.865 -9.922 6.309 1 97.75 193 ARG B CA 1
ATOM 3308 C C . ARG B 1 193 ? 4.98 -8.883 6.359 1 97.75 193 ARG B C 1
ATOM 3310 O O . ARG B 1 193 ? 5.98 -9.07 7.055 1 97.75 193 ARG B O 1
ATOM 3317 N N . MET B 1 194 ? 4.754 -7.836 5.758 1 98.31 194 MET B N 1
ATOM 3318 C CA . MET B 1 194 ? 5.824 -6.883 5.484 1 98.31 194 MET B CA 1
ATOM 3319 C C . MET B 1 194 ? 6.215 -6.125 6.746 1 98.31 194 MET B C 1
ATOM 3321 O O . MET B 1 194 ? 5.438 -6.059 7.703 1 98.31 194 MET B O 1
ATOM 3325 N N . ASN B 1 195 ? 7.473 -5.668 6.77 1 98.19 195 ASN B N 1
ATOM 3326 C CA . ASN B 1 195 ? 7.785 -4.5 7.586 1 98.19 195 ASN B CA 1
ATOM 3327 C C . ASN B 1 195 ? 7.16 -3.23 7.016 1 98.19 195 ASN B C 1
ATOM 3329 O O . ASN B 1 195 ? 7.656 -2.676 6.035 1 98.19 195 ASN B O 1
ATOM 3333 N N . SER B 1 196 ? 6.125 -2.801 7.652 1 98.31 196 SER B N 1
ATOM 3334 C CA . SER B 1 196 ? 5.328 -1.716 7.09 1 98.31 196 SER B CA 1
ATOM 3335 C C . SER B 1 196 ? 6.156 -0.445 6.938 1 98.31 196 SER B C 1
ATOM 3337 O O . SER B 1 196 ? 5.883 0.375 6.055 1 98.31 196 SER B O 1
ATOM 3339 N N . ARG B 1 197 ? 7.234 -0.263 7.703 1 98.12 197 ARG B N 1
ATOM 3340 C CA . ARG B 1 197 ? 8.039 0.955 7.645 1 98.12 197 ARG B CA 1
ATOM 3341 C C . ARG B 1 197 ? 8.914 0.972 6.398 1 98.12 197 ARG B C 1
ATOM 3343 O O . ARG B 1 197 ? 9.484 2.008 6.051 1 98.12 197 ARG B O 1
ATOM 3350 N N . SER B 1 198 ? 8.992 -0.204 5.73 1 98.19 198 SER B N 1
ATOM 3351 C CA . SER B 1 198 ? 9.789 -0.303 4.516 1 98.19 198 SER B CA 1
ATOM 3352 C C . SER B 1 198 ? 8.922 -0.153 3.27 1 98.19 198 SER B C 1
ATOM 3354 O O . SER B 1 198 ? 9.445 -0.094 2.152 1 98.19 198 SER B O 1
ATOM 3356 N N . PHE B 1 199 ? 7.582 -0.093 3.42 1 98.5 199 PHE B N 1
ATOM 3357 C CA . PHE B 1 199 ? 6.672 0.036 2.287 1 98.5 199 PHE B CA 1
ATOM 3358 C C . PHE B 1 199 ? 6.957 1.313 1.508 1 98.5 199 PHE B C 1
ATOM 3360 O O . PHE B 1 199 ? 7.105 2.387 2.096 1 98.5 199 PHE B O 1
ATOM 3367 N N . GLN B 1 200 ? 7.035 1.208 0.181 1 97.19 200 GLN B N 1
ATOM 3368 C CA . GLN B 1 200 ? 7.367 2.396 -0.597 1 97.19 200 GLN B CA 1
ATOM 3369 C C . GLN B 1 200 ? 6.754 2.33 -1.992 1 97.19 200 GLN B C 1
ATOM 3371 O O . GLN B 1 200 ? 6.57 1.243 -2.543 1 97.19 200 GLN B O 1
ATOM 3376 N N . PHE B 1 201 ? 6.391 3.49 -2.439 1 94.81 201 PHE B N 1
ATOM 3377 C CA . PHE B 1 201 ? 6.203 3.668 -3.875 1 94.81 201 PHE B CA 1
ATOM 3378 C C . PHE B 1 201 ? 7.535 3.613 -4.609 1 94.81 201 PHE B C 1
ATOM 3380 O O . PHE B 1 201 ? 8.43 4.426 -4.352 1 94.81 201 PHE B O 1
ATOM 3387 N N . ASN B 1 202 ? 7.668 2.715 -5.527 1 90.38 202 ASN B N 1
ATOM 3388 C CA . ASN B 1 202 ? 8.977 2.4 -6.094 1 90.38 202 ASN B CA 1
ATOM 3389 C C . ASN B 1 202 ? 9.531 3.572 -6.902 1 90.38 202 ASN B C 1
ATOM 3391 O O . ASN B 1 202 ? 10.727 3.615 -7.195 1 90.38 202 ASN B O 1
ATOM 3395 N N . TYR B 1 203 ? 8.727 4.555 -7.211 1 85.69 203 TYR B N 1
ATOM 3396 C CA . TYR B 1 203 ? 9.133 5.656 -8.07 1 85.69 203 TYR B CA 1
ATOM 3397 C C . TYR B 1 203 ? 8.984 6.992 -7.355 1 85.69 203 TYR B C 1
ATOM 3399 O O . TYR B 1 203 ? 8.781 8.031 -7.992 1 85.69 203 TYR B O 1
ATOM 3407 N N . TRP B 1 204 ? 9 6.984 -6.117 1 87.25 204 TRP B N 1
ATOM 3408 C CA . TRP B 1 204 ? 8.719 8.18 -5.332 1 87.25 204 TRP B CA 1
ATOM 3409 C C . TRP B 1 204 ? 9.727 9.281 -5.633 1 87.25 204 TRP B C 1
ATOM 3411 O O . TRP B 1 204 ? 9.398 10.469 -5.566 1 87.25 204 TRP B O 1
ATOM 3421 N N . GLN B 1 205 ? 10.93 8.93 -6.016 1 83.5 205 GLN B N 1
ATOM 3422 C CA . GLN B 1 205 ? 11.992 9.898 -6.266 1 83.5 205 GLN B CA 1
ATOM 3423 C C . GLN B 1 205 ? 11.703 10.719 -7.52 1 83.5 205 GLN B C 1
ATOM 3425 O O . GLN B 1 205 ? 12.234 11.82 -7.684 1 83.5 205 GLN B O 1
ATOM 3430 N N . TYR B 1 206 ? 10.812 10.133 -8.344 1 77.25 206 TYR B N 1
ATOM 3431 C CA . TYR B 1 206 ? 10.547 10.797 -9.609 1 77.25 206 TYR B CA 1
ATOM 3432 C C . TYR B 1 206 ? 9.375 11.766 -9.484 1 77.25 206 TYR B C 1
ATOM 3434 O O . TYR B 1 206 ? 9.148 12.594 -10.367 1 77.25 206 TYR B O 1
ATOM 3442 N N . ILE B 1 207 ? 8.562 11.641 -8.539 1 69.56 207 ILE B N 1
ATOM 3443 C CA . ILE B 1 207 ? 7.453 12.562 -8.32 1 69.56 207 ILE B CA 1
ATOM 3444 C C . ILE B 1 207 ? 7.984 13.961 -8.023 1 69.56 207 ILE B C 1
ATOM 3446 O O . ILE B 1 207 ? 7.418 14.953 -8.477 1 69.56 207 ILE B O 1
ATOM 3450 N N . LYS B 1 208 ? 9.016 14 -7.371 1 60.09 208 LYS B N 1
ATOM 3451 C CA . LYS B 1 208 ? 9.672 15.242 -6.988 1 60.09 208 LYS B CA 1
ATOM 3452 C C . LYS B 1 208 ? 10.055 16.062 -8.219 1 60.09 208 LYS B C 1
ATOM 3454 O O . LYS B 1 208 ? 10.219 17.281 -8.125 1 60.09 208 LYS B O 1
ATOM 3459 N N . ARG B 1 209 ? 10.039 15.406 -9.203 1 56.03 209 ARG B N 1
ATOM 3460 C CA . ARG B 1 209 ? 10.594 16.047 -10.398 1 56.03 209 ARG B CA 1
ATOM 3461 C C . ARG B 1 209 ? 9.484 16.453 -11.367 1 56.03 209 ARG B C 1
ATOM 3463 O O . ARG B 1 209 ? 9.758 16.828 -12.508 1 56.03 209 ARG B O 1
ATOM 3470 N N . LEU B 1 210 ? 8.242 16.203 -10.898 1 51.44 210 LEU B N 1
ATOM 3471 C CA . LEU B 1 210 ? 7.176 16.531 -11.836 1 51.44 210 LEU B CA 1
ATOM 3472 C C . LEU B 1 210 ? 7.07 18.031 -12.039 1 51.44 210 LEU B C 1
ATOM 3474 O O . LEU B 1 210 ? 7.152 18.797 -11.078 1 51.44 210 LEU B O 1
ATOM 3478 N N . PRO B 1 211 ? 7.371 18.406 -13.312 1 44.91 211 PRO B N 1
ATOM 3479 C CA . PRO B 1 211 ? 7.234 19.844 -13.562 1 44.91 211 PRO B CA 1
ATOM 3480 C C . PRO B 1 211 ? 5.949 20.422 -12.977 1 44.91 211 PRO B C 1
ATOM 3482 O O . PRO B 1 211 ? 4.949 19.703 -12.844 1 44.91 211 PRO B O 1
ATOM 3485 N N . LYS B 1 212 ? 6.113 21.547 -12.297 1 40.66 212 LYS B N 1
ATOM 3486 C CA . LYS B 1 212 ? 4.93 22.297 -11.891 1 40.66 212 LYS B CA 1
ATOM 3487 C C . LYS B 1 212 ? 3.791 22.109 -12.891 1 40.66 212 LYS B C 1
ATOM 3489 O O . LYS B 1 212 ? 4.031 21.969 -14.094 1 40.66 212 LYS B O 1
ATOM 3494 N N . SER B 1 213 ? 2.592 21.547 -12.367 1 33.06 213 SER B N 1
ATOM 3495 C CA . SER B 1 213 ? 1.417 21.531 -13.234 1 33.06 213 SER B CA 1
ATOM 3496 C C . SER B 1 213 ? 1.477 22.656 -14.266 1 33.06 213 SER B C 1
ATOM 3498 O O . SER B 1 213 ? 1.409 23.828 -13.914 1 33.06 213 SER B O 1
ATOM 3500 N N . ARG B 1 214 ? 2.408 22.719 -15.18 1 32.09 214 ARG B N 1
ATOM 3501 C CA . ARG B 1 214 ? 1.905 23.562 -16.25 1 32.09 214 ARG B CA 1
ATOM 3502 C C . ARG B 1 214 ? 0.418 23.328 -16.484 1 32.09 214 ARG B C 1
ATOM 3504 O O . ARG B 1 214 ? -0.074 22.219 -16.312 1 32.09 214 ARG B O 1
ATOM 3511 N N . LYS B 1 215 ? -0.394 24.562 -16.562 1 31.89 215 LYS B N 1
ATOM 3512 C CA . LYS B 1 215 ? -1.733 24.578 -17.141 1 31.89 215 LYS B CA 1
ATOM 3513 C C . LYS B 1 215 ? -1.902 23.469 -18.172 1 31.89 215 LYS B C 1
ATOM 3515 O O . LYS B 1 215 ? -1.416 23.578 -19.297 1 31.89 215 LYS B O 1
ATOM 3520 N N . LEU B 1 216 ? -1.609 22.531 -17.938 1 24.52 216 LEU B N 1
ATOM 3521 C CA . LEU B 1 216 ? -1.924 21.609 -19.016 1 24.52 216 LEU B CA 1
ATOM 3522 C C . LEU B 1 216 ? -3.242 21.984 -19.688 1 24.52 216 LEU B C 1
ATOM 3524 O O . LEU B 1 216 ? -3.525 21.531 -20.797 1 24.52 216 LEU B O 1
ATOM 3528 N N . PHE B 1 217 ? -4.445 21.891 -19.109 1 21.12 217 PHE B N 1
ATOM 3529 C CA . PHE B 1 217 ? -5.422 22.609 -19.906 1 21.12 217 PHE B CA 1
ATOM 3530 C C . PHE B 1 217 ? -5.355 24.109 -19.625 1 21.12 217 PHE B C 1
ATOM 3532 O O . PHE B 1 217 ? -5.039 24.516 -18.516 1 21.12 217 PHE B O 1
#

InterPro domains:
  IPR023635 Peptide deformylase [MF_00163] (29-210)
  IPR023635 Peptide deformylase [PF01327] (34-197)
  IPR023635 Peptide deformylase [PIRSF004749] (29-211)
  IPR023635 Peptide deformylase [PR01576] (63-92)
  IPR023635 Peptide deformylase [PR01576] (136-147)
  IPR023635 Peptide deformylase [PR01576] (148-166)
  IPR023635 Peptide deformylase [PR01576] (167-196)
  IPR023635 Peptide deformylase [PTHR10458] (23-208)
  IPR023635 Peptide deformylase [cd00487] (33-190)
  IPR036821 Peptide deformylase superfamily [G3DSA:3.90.45.10] (32-215)
  IPR036821 Peptide deformylase superfamily [SSF56420] (28-207)

Foldseek 3Di:
DDDVPPCVVVVVVVVVVVVVVCVDPDDPQALEFAAPVPCLQQAQADADDLVCLLPPVNVVLVVSQVNSCVVVVHQKDESSRRPHSFQKMKGFFAPVNVVVDDPVCCVVQVDDGDGIFMFGPKDKAQPAQDWDWDWDDDSNHPQKIFIFIFGFKMKMWHAGSVSDTDMDIDGGPVRVNVVQRVCSNRSHHRCNGGPPVRMDRNCVVCVVVPPDPDPPD/DDDVPPCDVVVVVVVVVVVVVCPDPDDPQALEFAAPVPCLQQAQADADDLVCLLPPVNVVLVVSQVNSCVVVVHQKDESSRSPHSFQKMKGFFAPVNVVVDDPVCCVVQVDDGDGIFMFGPKDKAQPAQDWDWDWDDDSNHPQKIFIFIFGFKMKMWHAGSVSDTDMDIDGGPVRVNVVQRVCSNRSHHRCVGGPPVRMDRNCVVCVVVPPDPPPPD

Solvent-accessible surface area (backbone atoms only — not comparable to full-atom values): 22583 Å² total; per-residue (Å²): 63,32,60,88,69,68,31,61,73,54,30,51,50,42,46,51,47,56,64,58,55,43,78,58,79,73,63,65,68,36,84,50,63,45,33,38,59,44,64,51,50,56,37,62,30,38,75,66,58,71,90,43,39,77,34,71,67,44,45,47,44,54,51,41,48,52,51,40,25,60,73,61,56,28,40,30,42,34,34,25,39,22,58,34,56,34,27,37,34,36,34,35,34,45,68,71,55,56,69,71,45,56,72,74,48,38,67,76,42,40,64,62,70,42,72,80,43,55,33,32,53,60,49,77,44,81,74,34,79,53,70,44,76,46,74,44,33,32,68,38,46,71,65,33,33,23,31,29,72,33,45,35,21,30,34,40,36,26,23,36,77,83,53,44,78,50,70,50,75,35,49,42,37,53,17,40,52,53,53,55,37,51,32,38,37,59,21,38,56,70,73,70,61,32,44,53,90,52,40,22,39,75,59,34,81,58,59,64,28,57,66,72,82,63,70,77,114,62,33,58,89,66,70,31,60,74,53,32,52,50,41,46,48,47,54,64,57,52,45,77,58,79,73,64,64,68,37,84,51,63,44,33,38,58,43,65,51,50,56,38,62,30,39,72,64,58,69,90,43,40,77,35,71,67,46,46,49,45,53,51,41,49,51,52,38,26,59,72,60,56,29,41,30,43,33,34,25,39,23,60,34,57,35,26,38,34,37,35,36,34,45,68,71,55,56,68,72,44,56,72,75,49,37,67,77,41,40,64,60,70,42,72,81,44,56,34,35,52,59,50,76,44,79,73,36,78,54,70,44,77,45,76,45,35,34,68,37,46,71,66,33,33,23,32,30,72,33,47,34,20,30,33,39,37,26,22,36,77,82,54,44,80,52,72,52,76,34,52,42,37,55,19,38,52,51,54,54,36,51,32,40,37,58,20,37,56,70,72,69,60,32,46,52,90,52,39,20,39,75,59,35,81,56,59,63,28,55,66,70,83,60,74,71,118

Sequence (434 aa):
MALKESVSIYSRLITKIKSFGATSNPVPPYEFMCQVGDPVLRVRAEPVDPQKITSPEIRKVIHTMRQVMRGTYSVGISAPQIGCPLQITMMEFSNSNIRMAKKEDMTARLYQAFPLKVFINPTMEVVNNQQLVFPEGCESIRGYSAEVPRYYEVKISGLNEHGEHHEWQARGWPARIIQHEIDHLEGCLYIDRMNSRSFQFNYWQYIKRLPKSRKLFMALKESVSIYSRLITKIKSFGATSNPVPPYEFMCQVGDPVLRVRAEPVDPQKITSPEIRKVIHTMRQVMRGTYSVGISAPQIGCPLQITMMEFSNSNIRMAKKEDMTARLYQAFPLKVFINPTMEVVNNQQLVFPEGCESIRGYSAEVPRYYEVKISGLNEHGEHHEWQARGWPARIIQHEIDHLEGCLYIDRMNSRSFQFNYWQYIKRLPKSRKLF

Radius of gyration: 23.57 Å; Cα contacts (8 Å, |Δi|>4): 922; chains: 2; bounding box: 49×70×57 Å

Organism: Ixodes scapularis (NCBI:txid6945)